Protein AF-0000000075742787 (afdb_homodimer)

pLDDT: mean 87.88, std 15.92, range [24.89, 98.75]

Structure (mmCIF, N/CA/C/O backbone):
data_AF-0000000075742787-model_v1
#
loop_
_entity.id
_entity.type
_entity.pdbx_description
1 polymer 'Transcriptional regulator'
#
loop_
_atom_site.group_PDB
_atom_site.id
_atom_site.type_symbol
_atom_site.label_atom_id
_atom_site.label_alt_id
_atom_site.label_comp_id
_atom_site.label_asym_id
_atom_site.label_entity_id
_atom_site.label_seq_id
_atom_site.pdbx_PDB_ins_code
_atom_site.Cartn_x
_atom_site.Cartn_y
_atom_site.Cartn_z
_atom_site.occupancy
_atom_site.B_iso_or_equiv
_atom_site.auth_seq_id
_atom_site.auth_comp_id
_atom_site.auth_asym_id
_atom_site.auth_atom_id
_atom_site.pdbx_PDB_model_num
ATOM 1 N N . MET A 1 1 ? 4.129 -42.344 -7.215 1 24.89 1 MET A N 1
ATOM 2 C CA . MET A 1 1 ? 5.137 -41.375 -6.832 1 24.89 1 MET A CA 1
ATOM 3 C C . MET A 1 1 ? 5.375 -40.375 -7.961 1 24.89 1 MET A C 1
ATOM 5 O O . MET A 1 1 ? 6.102 -40.656 -8.914 1 24.89 1 MET A O 1
ATOM 9 N N . GLY A 1 2 ? 4.336 -39.656 -8.422 1 29.66 2 GLY A N 1
ATOM 10 C CA . GLY A 1 2 ? 4.293 -38.844 -9.633 1 29.66 2 GLY A CA 1
ATOM 11 C C . GLY A 1 2 ? 5.387 -37.781 -9.695 1 29.66 2 GLY A C 1
ATOM 12 O O . GLY A 1 2 ? 5.484 -36.938 -8.812 1 29.66 2 GLY A O 1
ATOM 13 N N . GLU A 1 3 ? 6.582 -38.094 -10.203 1 33.66 3 GLU A N 1
ATOM 14 C CA . GLU A 1 3 ? 7.691 -37.188 -10.469 1 33.66 3 GLU A CA 1
ATOM 15 C C . GLU A 1 3 ? 7.211 -35.906 -11.172 1 33.66 3 GLU A C 1
ATOM 17 O O . GLU A 1 3 ? 6.738 -35.969 -12.312 1 33.66 3 GLU A O 1
ATOM 22 N N . GLY A 1 4 ? 6.48 -35.062 -10.461 1 36.69 4 GLY A N 1
ATOM 23 C CA . GLY A 1 4 ? 6.078 -33.844 -11.109 1 36.69 4 GLY A CA 1
ATOM 24 C C . GLY A 1 4 ? 7.199 -33.188 -11.898 1 36.69 4 GLY A C 1
ATOM 25 O O . GLY A 1 4 ? 8.297 -33 -11.383 1 36.69 4 GLY A O 1
ATOM 26 N N . ARG A 1 5 ? 7.328 -33.344 -13.18 1 35.19 5 ARG A N 1
ATOM 27 C CA . ARG A 1 5 ? 8.281 -32.781 -14.141 1 35.19 5 ARG A CA 1
ATOM 28 C C . ARG A 1 5 ? 8.414 -31.281 -13.969 1 35.19 5 ARG A C 1
ATOM 30 O O . ARG A 1 5 ? 7.457 -30.531 -14.188 1 35.19 5 ARG A O 1
ATOM 37 N N . ILE A 1 6 ? 9.297 -30.844 -13.055 1 42 6 ILE A N 1
ATOM 38 C CA . ILE A 1 6 ? 9.656 -29.438 -12.961 1 42 6 ILE A CA 1
ATOM 39 C C . ILE A 1 6 ? 10.148 -28.938 -14.32 1 42 6 ILE A C 1
ATOM 41 O O . ILE A 1 6 ? 11.055 -29.531 -14.914 1 42 6 ILE A O 1
ATOM 45 N N . ALA A 1 7 ? 9.406 -28.25 -15.062 1 40.19 7 ALA A N 1
ATOM 46 C CA . ALA A 1 7 ? 9.742 -27.703 -16.375 1 40.19 7 ALA A CA 1
ATOM 47 C C . ALA A 1 7 ? 11.109 -27.031 -16.359 1 40.19 7 ALA A C 1
ATOM 49 O O . ALA A 1 7 ? 11.43 -26.297 -15.414 1 40.19 7 ALA A O 1
ATOM 50 N N . ARG A 1 8 ? 12.141 -27.328 -17.094 1 37.41 8 ARG A N 1
ATOM 51 C CA . ARG A 1 8 ? 13.5 -26.906 -17.406 1 37.41 8 ARG A CA 1
ATOM 52 C C . ARG A 1 8 ? 13.539 -25.406 -17.719 1 37.41 8 ARG A C 1
ATOM 54 O O . ARG A 1 8 ? 13.148 -24.984 -18.797 1 37.41 8 ARG A O 1
ATOM 61 N N . MET A 1 9 ? 13.219 -24.469 -16.75 1 38.16 9 MET A N 1
ATOM 62 C CA . MET A 1 9 ? 13.414 -23.078 -17.141 1 38.16 9 MET A CA 1
ATOM 63 C C . MET A 1 9 ? 14.891 -22.781 -17.406 1 38.16 9 MET A C 1
ATOM 65 O O . MET A 1 9 ? 15.734 -22.969 -16.531 1 38.16 9 MET A O 1
ATOM 69 N N . GLY A 1 10 ? 15.453 -22.734 -18.516 1 34.94 10 GLY A N 1
ATOM 70 C CA . GLY A 1 10 ? 16.781 -22.578 -19.078 1 34.94 10 GLY A CA 1
ATOM 71 C C . GLY A 1 10 ? 17.562 -21.438 -18.453 1 34.94 10 GLY A C 1
ATOM 72 O O . GLY A 1 10 ? 17.25 -21 -17.328 1 34.94 10 GLY A O 1
ATOM 73 N N . GLY A 1 11 ? 18.234 -20.344 -19.312 1 42.5 11 GLY A N 1
ATOM 74 C CA . GLY A 1 11 ? 19.5 -19.641 -19.5 1 42.5 11 GLY A CA 1
ATOM 75 C C . GLY A 1 11 ? 19.656 -18.406 -18.625 1 42.5 11 GLY A C 1
ATOM 76 O O . GLY A 1 11 ? 20.719 -17.797 -18.578 1 42.5 11 GLY A O 1
ATOM 77 N N . GLU A 1 12 ? 18.703 -17.672 -18.266 1 50.28 12 GLU A N 1
ATOM 78 C CA . GLU A 1 12 ? 18.984 -16.391 -17.625 1 50.28 12 GLU A CA 1
ATOM 79 C C . GLU A 1 12 ? 19.281 -16.578 -16.141 1 50.28 12 GLU A C 1
ATOM 81 O O . GLU A 1 12 ? 18.734 -17.469 -15.492 1 50.28 12 GLU A O 1
ATOM 86 N N . PRO A 1 13 ? 20.484 -15.914 -15.727 1 54.16 13 PRO A N 1
ATOM 87 C CA . PRO A 1 13 ? 20.906 -16 -14.328 1 54.16 13 PRO A CA 1
ATOM 88 C C . PRO A 1 13 ? 19.75 -16.031 -13.344 1 54.16 13 PRO A C 1
ATOM 90 O O . PRO A 1 13 ? 19.75 -16.828 -12.406 1 54.16 13 PRO A O 1
ATOM 93 N N . ALA A 1 14 ? 18.766 -15.125 -13.461 1 57.56 14 ALA A N 1
ATOM 94 C CA . ALA A 1 14 ? 17.578 -15.148 -12.617 1 57.56 14 ALA A CA 1
ATOM 95 C C . ALA A 1 14 ? 16.812 -16.453 -12.781 1 57.56 14 ALA A C 1
ATOM 97 O O . ALA A 1 14 ? 16.219 -16.969 -11.828 1 57.56 14 ALA A O 1
ATOM 98 N N . GLY A 1 15 ? 17.047 -16.969 -13.852 1 73.06 15 GLY A N 1
ATOM 99 C CA . GLY A 1 15 ? 16.422 -18.25 -14.164 1 73.06 15 GLY A CA 1
ATOM 100 C C . GLY A 1 15 ? 17.047 -19.406 -13.422 1 73.06 15 GLY A C 1
ATOM 101 O O . GLY A 1 15 ? 16.328 -20.25 -12.859 1 73.06 15 GLY A O 1
ATOM 102 N N . ARG A 1 16 ? 18.328 -19.297 -13.266 1 80.06 16 ARG A N 1
ATOM 103 C CA . ARG A 1 16 ? 19.016 -20.406 -12.617 1 80.06 16 ARG A CA 1
ATOM 104 C C . ARG A 1 16 ? 18.797 -20.375 -11.109 1 80.06 16 ARG A C 1
ATOM 106 O O . ARG A 1 16 ? 18.656 -21.422 -10.477 1 80.06 16 ARG A O 1
ATOM 113 N N . ARG A 1 17 ? 18.828 -19.172 -10.555 1 87 17 ARG A N 1
ATOM 114 C CA . ARG A 1 17 ? 18.547 -19.031 -9.125 1 87 17 ARG A CA 1
ATOM 115 C C . ARG A 1 17 ? 17.203 -19.641 -8.773 1 87 17 ARG A C 1
ATOM 117 O O . ARG A 1 17 ? 17.078 -20.375 -7.797 1 87 17 ARG A O 1
ATOM 124 N N . ARG A 1 18 ? 16.297 -19.281 -9.602 1 86.12 18 ARG A N 1
ATOM 125 C CA . ARG A 1 18 ? 14.961 -19.828 -9.383 1 86.12 18 ARG A CA 1
ATOM 126 C C . ARG A 1 18 ? 14.961 -21.344 -9.523 1 86.12 18 ARG A C 1
ATOM 128 O O . ARG A 1 18 ? 14.25 -22.047 -8.797 1 86.12 18 ARG A O 1
ATOM 135 N N . ALA A 1 19 ? 15.727 -21.75 -10.414 1 88.88 19 ALA A N 1
ATOM 136 C CA . ALA A 1 19 ? 15.82 -23.203 -10.633 1 88.88 19 ALA A CA 1
ATOM 137 C C . ALA A 1 19 ? 16.406 -23.906 -9.406 1 88.88 19 ALA A C 1
ATOM 139 O O . ALA A 1 19 ? 15.914 -24.953 -9 1 88.88 19 ALA A O 1
ATOM 140 N N . VAL A 1 20 ? 17.422 -23.312 -8.883 1 92.94 20 VAL A N 1
ATOM 141 C CA . VAL A 1 20 ? 18.031 -23.875 -7.676 1 92.94 20 VAL A CA 1
ATOM 142 C C . VAL A 1 20 ? 17 -23.953 -6.555 1 92.94 20 VAL A C 1
ATOM 144 O O . VAL A 1 20 ? 16.844 -24.984 -5.91 1 92.94 20 VAL A O 1
ATOM 147 N N . LEU A 1 21 ? 16.312 -22.891 -6.379 1 90.69 21 LEU A N 1
ATOM 148 C CA . LEU A 1 21 ? 15.305 -22.828 -5.328 1 90.69 21 LEU A CA 1
ATOM 149 C C . LEU A 1 21 ? 14.195 -23.844 -5.582 1 90.69 21 LEU A C 1
ATOM 151 O O . LEU A 1 21 ? 13.727 -24.5 -4.648 1 90.69 21 LEU A O 1
ATOM 155 N N . ARG A 1 22 ? 13.828 -23.922 -6.797 1 87.19 22 ARG A N 1
ATOM 156 C CA . ARG A 1 22 ? 12.781 -24.875 -7.168 1 87.19 22 ARG A CA 1
ATOM 157 C C . ARG A 1 22 ? 13.188 -26.297 -6.812 1 87.19 22 ARG A C 1
ATOM 159 O O . ARG A 1 22 ? 12.383 -27.078 -6.297 1 87.19 22 ARG A O 1
ATOM 166 N N . VAL A 1 23 ? 14.391 -26.656 -7.074 1 91.12 23 VAL A N 1
ATOM 167 C CA . VAL A 1 23 ? 14.906 -27.984 -6.781 1 91.12 23 VAL A CA 1
ATOM 168 C C . VAL A 1 23 ? 14.859 -28.25 -5.277 1 91.12 23 VAL A C 1
ATOM 170 O O . VAL A 1 23 ? 14.383 -29.297 -4.832 1 91.12 23 VAL A O 1
ATOM 173 N N . LEU A 1 24 ? 15.305 -27.281 -4.535 1 93 24 LEU A N 1
ATOM 174 C CA . LEU A 1 24 ? 15.32 -27.422 -3.082 1 93 24 LEU A CA 1
ATOM 175 C C . LEU A 1 24 ? 13.906 -27.578 -2.535 1 93 24 LEU A C 1
ATOM 177 O O . LEU A 1 24 ? 13.664 -28.422 -1.668 1 93 24 LEU A O 1
ATOM 181 N N . ARG A 1 25 ? 13.023 -26.844 -3.096 1 88.38 25 ARG A N 1
ATOM 182 C CA . ARG A 1 25 ? 11.641 -26.891 -2.631 1 88.38 25 ARG A CA 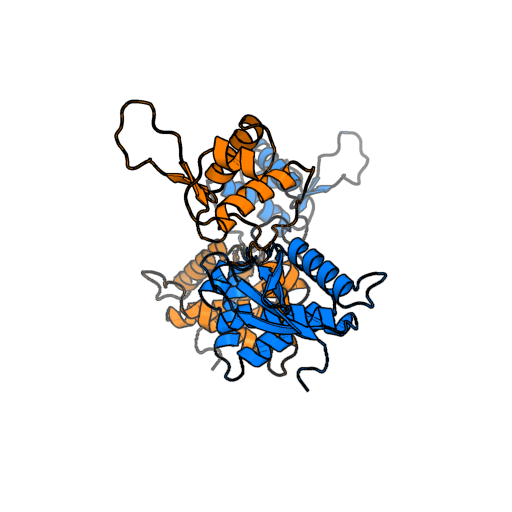1
ATOM 183 C C . ARG A 1 25 ? 10.969 -28.203 -3.029 1 88.38 25 ARG A C 1
ATOM 185 O O . ARG A 1 25 ? 10.203 -28.766 -2.25 1 88.38 25 ARG A O 1
ATOM 192 N N . ALA A 1 26 ? 11.258 -28.594 -4.195 1 84.75 26 ALA A N 1
ATOM 193 C CA . ALA A 1 26 ? 10.625 -29.797 -4.734 1 84.75 26 ALA A CA 1
ATOM 194 C C . ALA A 1 26 ? 11.055 -31.047 -3.945 1 84.75 26 ALA A C 1
ATOM 196 O O . ALA A 1 26 ? 10.234 -31.922 -3.674 1 84.75 26 ALA A O 1
ATOM 197 N N . LEU A 1 27 ? 12.258 -31.062 -3.582 1 88.81 27 LEU A N 1
ATOM 198 C CA . LEU A 1 27 ? 12.773 -32.25 -2.916 1 88.81 27 LEU A CA 1
ATOM 199 C C . LEU A 1 27 ? 12.5 -32.188 -1.416 1 88.81 27 LEU A C 1
ATOM 201 O O . LEU A 1 27 ? 12.359 -33.25 -0.769 1 88.81 27 LEU A O 1
ATOM 205 N N . GLY A 1 28 ? 12.5 -31.016 -0.829 1 87.38 28 GLY A N 1
ATOM 206 C CA . GLY A 1 28 ? 11.969 -30.828 0.512 1 87.38 28 GLY A CA 1
ATOM 207 C C . GLY A 1 28 ? 12.938 -31.25 1.602 1 87.38 28 GLY A C 1
ATOM 208 O O . GLY A 1 28 ? 12.578 -31.297 2.779 1 87.38 28 GLY A O 1
ATOM 209 N N . HIS A 1 29 ? 14.07 -31.797 1.252 1 89.5 29 HIS A N 1
ATOM 210 C CA . HIS A 1 29 ? 15.102 -32.156 2.221 1 89.5 29 HIS A CA 1
ATOM 211 C C . HIS A 1 29 ? 16.438 -31.5 1.869 1 89.5 29 HIS A C 1
ATOM 213 O O . HIS A 1 29 ? 16.625 -31.031 0.743 1 89.5 29 HIS A O 1
ATOM 219 N N . PRO A 1 30 ? 17.281 -31.375 2.822 1 93.56 30 PRO A N 1
ATOM 220 C CA . PRO A 1 30 ? 18.562 -30.719 2.574 1 93.56 30 PRO A CA 1
ATOM 221 C C . PRO A 1 30 ? 19.391 -31.406 1.496 1 93.56 30 PRO A C 1
ATOM 223 O O . PRO A 1 30 ? 19.406 -32.625 1.424 1 93.56 30 PRO A O 1
ATOM 226 N N . LEU A 1 31 ? 20.031 -30.594 0.677 1 94.62 31 LEU A N 1
ATOM 227 C CA . LEU A 1 31 ? 20.875 -31.094 -0.4 1 94.62 31 LEU A CA 1
ATOM 228 C C . LEU A 1 31 ? 22.25 -30.422 -0.377 1 94.62 31 LEU A C 1
ATOM 230 O O . LEU A 1 31 ? 22.375 -29.281 0.082 1 94.62 31 LEU A O 1
ATOM 234 N N . SER A 1 32 ? 23.156 -31.156 -0.819 1 93.5 32 SER A N 1
ATOM 235 C CA . SER A 1 32 ? 24.484 -30.578 -1.01 1 93.5 32 SER A CA 1
ATOM 236 C C . SER A 1 32 ? 24.578 -29.812 -2.324 1 93.5 32 SER A C 1
ATOM 238 O O . SER A 1 32 ? 23.703 -29.953 -3.191 1 93.5 32 SER A O 1
ATOM 240 N N . ILE A 1 33 ? 25.609 -29.047 -2.43 1 93.81 33 ILE A N 1
ATOM 241 C CA . ILE A 1 33 ? 25.859 -28.297 -3.654 1 93.81 33 ILE A CA 1
ATOM 242 C C . ILE A 1 33 ? 25.984 -29.25 -4.836 1 93.81 33 ILE A C 1
ATOM 244 O O . ILE A 1 33 ? 25.422 -29.016 -5.902 1 93.81 33 ILE A O 1
ATOM 248 N N . VAL A 1 34 ? 26.641 -30.375 -4.645 1 93.56 34 VAL A N 1
ATOM 249 C CA . VAL A 1 34 ? 26.891 -31.344 -5.699 1 93.56 34 VAL A CA 1
ATOM 250 C C . VAL A 1 34 ? 25.578 -31.984 -6.133 1 93.56 34 VAL A C 1
ATOM 252 O O . VAL A 1 34 ? 25.328 -32.156 -7.332 1 93.56 34 VAL A O 1
ATOM 255 N N . ALA A 1 35 ? 24.797 -32.344 -5.203 1 94.62 35 ALA A N 1
ATOM 256 C CA . ALA A 1 35 ? 23.5 -32.938 -5.492 1 94.62 35 ALA A CA 1
ATOM 257 C C . ALA A 1 35 ? 22.609 -32 -6.289 1 94.62 35 ALA A C 1
ATOM 259 O O . ALA A 1 35 ? 21.953 -32.406 -7.246 1 94.62 35 ALA A O 1
ATOM 260 N N . ILE A 1 36 ? 22.531 -30.703 -5.906 1 95.44 36 ILE A N 1
ATOM 261 C CA . ILE A 1 36 ? 21.734 -29.703 -6.602 1 95.44 36 ILE A CA 1
ATOM 262 C C . ILE A 1 36 ? 22.234 -29.547 -8.031 1 95.44 36 ILE A C 1
ATOM 264 O O . ILE A 1 36 ? 21.438 -29.5 -8.977 1 95.44 36 ILE A O 1
ATOM 268 N N . ALA A 1 37 ? 23.547 -29.562 -8.156 1 94.69 37 ALA A N 1
ATOM 269 C CA . ALA A 1 37 ? 24.172 -29.422 -9.469 1 94.69 37 ALA A CA 1
ATOM 270 C C . ALA A 1 37 ? 23.781 -30.594 -10.383 1 94.69 37 ALA A C 1
ATOM 272 O O . ALA A 1 37 ? 23.516 -30.391 -11.57 1 94.69 37 ALA A O 1
ATOM 273 N N . GLU A 1 38 ? 23.766 -31.734 -9.852 1 95.38 38 GLU A N 1
ATOM 274 C CA . GLU A 1 38 ? 23.406 -32.938 -10.609 1 95.38 38 GLU A CA 1
ATOM 275 C C . GLU A 1 38 ? 21.969 -32.875 -11.094 1 95.38 38 GLU A C 1
ATOM 277 O O . GLU A 1 38 ? 21.672 -33.188 -12.25 1 95.38 38 GLU A O 1
ATOM 282 N N . HIS A 1 39 ? 21.141 -32.406 -10.258 1 94.06 39 HIS A N 1
ATOM 283 C CA . HIS A 1 39 ? 19.734 -32.281 -10.602 1 94.06 39 HIS A CA 1
ATOM 284 C C . HIS A 1 39 ? 19.516 -31.266 -11.727 1 94.06 39 HIS A C 1
ATOM 286 O O . HIS A 1 39 ? 18.641 -31.438 -12.57 1 94.06 39 HIS A O 1
ATOM 292 N N . LEU A 1 40 ? 20.281 -30.188 -11.711 1 92.94 40 LEU A N 1
ATOM 293 C CA . LEU A 1 40 ? 20.078 -29.109 -12.664 1 92.94 40 LEU A CA 1
ATOM 294 C C . LEU A 1 40 ? 20.969 -29.297 -13.891 1 92.94 40 LEU A C 1
ATOM 296 O O . LEU A 1 40 ? 20.781 -28.625 -14.906 1 92.94 40 LEU A O 1
ATOM 300 N N . GLY A 1 41 ? 21.906 -30.203 -13.82 1 93.62 41 GLY A N 1
ATOM 301 C CA . GLY A 1 41 ? 22.828 -30.422 -14.922 1 93.62 41 GLY A CA 1
ATOM 302 C C . GLY A 1 41 ? 23.797 -29.281 -15.133 1 93.62 41 GLY A C 1
ATOM 303 O O . GLY A 1 41 ? 24.047 -28.875 -16.266 1 93.62 41 GLY A O 1
ATOM 304 N N . VAL A 1 42 ? 24.219 -28.703 -14.133 1 93.81 42 VAL A N 1
ATOM 305 C CA . VAL A 1 42 ? 25.156 -27.594 -14.203 1 93.81 42 VAL A CA 1
ATOM 306 C C . VAL A 1 42 ? 26.375 -27.875 -13.312 1 93.81 42 VAL A C 1
ATOM 308 O O . VAL A 1 42 ? 26.391 -28.859 -12.578 1 93.81 42 VAL A O 1
ATOM 311 N N . HIS A 1 43 ? 27.391 -27.016 -13.43 1 93.75 43 HIS A N 1
ATOM 312 C CA . HIS A 1 43 ? 28.578 -27.125 -12.602 1 93.75 43 HIS A CA 1
ATOM 313 C C . HIS A 1 43 ? 28.297 -26.703 -11.164 1 93.75 43 HIS A C 1
ATOM 315 O O . HIS A 1 43 ? 27.578 -25.734 -10.93 1 93.75 43 HIS A O 1
ATOM 321 N N . PRO A 1 44 ? 28.922 -27.375 -10.195 1 94 44 PRO A N 1
ATOM 322 C CA . PRO A 1 44 ? 28.719 -27.047 -8.789 1 94 44 PRO A CA 1
ATOM 323 C C . PRO A 1 44 ? 29.016 -25.594 -8.469 1 94 44 PRO A C 1
ATOM 325 O O . PRO A 1 44 ? 28.375 -24.984 -7.613 1 94 44 PRO A O 1
ATOM 328 N N . ASN A 1 45 ? 29.938 -25.031 -9.148 1 92.38 45 ASN A N 1
ATOM 329 C CA . ASN A 1 45 ? 30.297 -23.641 -8.906 1 92.38 45 ASN A CA 1
ATOM 330 C C . ASN A 1 45 ? 29.156 -22.688 -9.266 1 92.38 45 ASN A C 1
ATOM 332 O O . ASN A 1 45 ? 28.953 -21.672 -8.609 1 92.38 45 ASN A O 1
ATOM 336 N N . THR A 1 46 ? 28.484 -23 -10.312 1 91.06 46 THR A N 1
ATOM 337 C CA . THR A 1 46 ? 27.312 -22.219 -10.703 1 91.06 46 THR A CA 1
ATOM 338 C C . THR A 1 46 ? 26.25 -22.25 -9.602 1 91.06 46 THR A C 1
ATOM 340 O O . THR A 1 46 ? 25.656 -21.219 -9.281 1 91.06 46 THR A O 1
ATOM 343 N N . VAL A 1 47 ? 26.094 -23.359 -9.031 1 94.19 47 VAL A N 1
ATOM 344 C CA . VAL A 1 47 ? 25.109 -23.531 -7.969 1 94.19 47 VAL A CA 1
ATOM 345 C C . VAL A 1 47 ? 25.531 -22.75 -6.734 1 94.19 47 VAL A C 1
ATOM 347 O O . VAL A 1 47 ? 24.703 -22.094 -6.094 1 94.19 47 VAL A O 1
ATOM 350 N N . ARG A 1 48 ? 26.828 -22.781 -6.395 1 91.75 48 ARG A N 1
ATOM 351 C CA . ARG A 1 48 ? 27.344 -22.125 -5.199 1 91.75 48 ARG A CA 1
ATOM 352 C C . ARG A 1 48 ? 26.984 -20.641 -5.199 1 91.75 48 ARG A C 1
ATOM 354 O O . ARG A 1 48 ? 26.531 -20.109 -4.191 1 91.75 48 ARG A O 1
ATOM 361 N N . PHE A 1 49 ? 27.203 -20.078 -6.359 1 90.56 49 PHE A N 1
ATOM 362 C CA . PHE A 1 49 ? 26.922 -18.656 -6.496 1 90.56 49 PHE A CA 1
ATOM 363 C C . PHE A 1 49 ? 25.469 -18.344 -6.211 1 90.56 49 PHE A C 1
ATOM 365 O O . PHE A 1 49 ? 25.141 -17.453 -5.434 1 90.56 49 PHE A O 1
ATOM 372 N N . HIS A 1 50 ? 24.672 -19.031 -6.75 1 92.69 50 HIS A N 1
ATOM 373 C CA . HIS A 1 50 ? 23.234 -18.812 -6.59 1 92.69 50 HIS A CA 1
ATOM 374 C C . HIS A 1 50 ? 22.781 -19.125 -5.168 1 92.69 50 HIS A C 1
ATOM 376 O O . HIS A 1 50 ? 21.922 -18.438 -4.613 1 92.69 50 HIS A O 1
ATOM 382 N N . LEU A 1 51 ? 23.359 -20.141 -4.605 1 93.62 51 LEU A N 1
ATOM 383 C CA . LEU A 1 51 ? 23.016 -20.531 -3.244 1 93.62 51 LEU A CA 1
ATOM 384 C C . LEU A 1 51 ? 23.375 -19.438 -2.252 1 93.62 51 LEU A C 1
ATOM 386 O O . LEU A 1 51 ? 22.609 -19.156 -1.326 1 93.62 51 LEU A O 1
ATOM 390 N N . ASP A 1 52 ? 24.484 -18.828 -2.445 1 90.56 52 ASP A N 1
ATOM 391 C CA . ASP A 1 52 ? 24.875 -17.734 -1.565 1 90.56 52 ASP A CA 1
ATOM 392 C C . ASP A 1 52 ? 23.859 -16.609 -1.6 1 90.56 52 ASP A C 1
ATOM 394 O O . ASP A 1 52 ? 23.484 -16.078 -0.554 1 90.56 52 ASP A O 1
ATOM 398 N N . GLY A 1 53 ? 23.469 -16.281 -2.801 1 89.38 53 GLY A N 1
ATOM 399 C CA . GLY A 1 53 ? 22.438 -15.25 -2.947 1 89.38 53 GLY A CA 1
ATOM 400 C C . GLY A 1 53 ? 21.141 -15.625 -2.275 1 89.38 53 GLY A C 1
ATOM 401 O O . GLY A 1 53 ? 20.516 -14.789 -1.612 1 89.38 53 GLY A O 1
ATOM 402 N N . LEU A 1 54 ? 20.734 -16.859 -2.428 1 92 54 LEU A N 1
ATOM 403 C CA . LEU A 1 54 ? 19.484 -17.344 -1.848 1 92 54 LEU A CA 1
ATOM 404 C C . LEU A 1 54 ? 19.562 -17.359 -0.325 1 92 54 LEU A C 1
ATOM 406 O O . LEU A 1 54 ? 18.578 -17.094 0.357 1 92 54 LEU A O 1
ATOM 410 N N . VAL A 1 55 ? 20.734 -17.625 0.188 1 91.75 55 VAL A N 1
ATOM 411 C CA . VAL A 1 55 ? 20.953 -17.625 1.632 1 91.75 55 VAL A CA 1
ATOM 412 C C . VAL A 1 55 ? 20.891 -16.188 2.156 1 91.75 55 VAL A C 1
ATOM 414 O O . VAL A 1 55 ? 20.219 -15.922 3.162 1 91.75 55 VAL A O 1
ATOM 417 N N . ASP A 1 56 ? 21.438 -15.312 1.445 1 89.31 56 ASP A N 1
ATOM 418 C CA . ASP A 1 56 ? 21.422 -13.898 1.813 1 89.31 56 ASP A CA 1
ATOM 419 C C . ASP A 1 56 ? 19.984 -13.359 1.813 1 89.31 56 ASP A C 1
ATOM 421 O O . ASP A 1 56 ? 19.625 -12.531 2.65 1 89.31 56 ASP A O 1
ATOM 425 N N . ASP A 1 57 ? 19.266 -13.883 0.909 1 85.56 57 ASP A N 1
ATOM 426 C CA . ASP A 1 57 ? 17.891 -13.422 0.768 1 85.56 57 ASP A CA 1
ATOM 427 C C . ASP A 1 57 ? 16.969 -14.133 1.76 1 85.56 57 ASP A C 1
ATOM 429 O O . ASP A 1 57 ? 15.766 -13.844 1.818 1 85.56 57 ASP A O 1
ATOM 433 N N . GLY A 1 58 ? 17.5 -15.102 2.471 1 88.12 58 GLY A N 1
ATOM 434 C CA . GLY A 1 58 ? 16.719 -15.812 3.475 1 88.12 58 GLY A CA 1
ATOM 435 C C . GLY A 1 58 ? 15.812 -16.875 2.883 1 88.12 58 GLY A C 1
ATOM 436 O O . GLY A 1 58 ? 14.906 -17.375 3.553 1 88.12 58 GLY A O 1
ATOM 437 N N . GLN A 1 59 ? 16.016 -17.281 1.725 1 89.94 59 GLN A N 1
ATOM 438 C CA . GLN A 1 59 ? 15.156 -18.25 1.052 1 89.94 59 GLN A CA 1
ATOM 439 C C . GLN A 1 59 ? 15.711 -19.672 1.201 1 89.94 59 GLN A C 1
ATOM 441 O O . GLN A 1 59 ? 14.977 -20.641 1.021 1 89.94 59 GLN A O 1
ATOM 446 N N . VAL A 1 60 ? 17.047 -19.734 1.455 1 93.62 60 VAL A N 1
ATOM 447 C CA . VAL A 1 60 ? 17.734 -21 1.685 1 93.62 60 VAL A CA 1
ATOM 448 C C . VAL A 1 60 ? 18.547 -20.906 2.975 1 93.62 60 VAL A C 1
ATOM 450 O O . VAL A 1 60 ? 19.062 -19.844 3.328 1 93.62 60 VAL A O 1
ATOM 453 N N . GLU A 1 61 ? 18.547 -21.906 3.672 1 94.44 61 GLU A N 1
ATOM 454 C CA . GLU A 1 61 ? 19.359 -21.953 4.883 1 94.44 61 GLU A CA 1
ATOM 455 C C . GLU A 1 61 ? 20.359 -23.094 4.844 1 94.44 61 GLU A C 1
ATOM 457 O O . GLU A 1 61 ? 20.125 -24.125 4.203 1 94.44 61 GLU A O 1
ATOM 462 N N . ARG A 1 62 ? 21.531 -22.859 5.531 1 92.19 62 ARG A N 1
ATOM 463 C CA . ARG A 1 62 ? 22.547 -23.891 5.715 1 92.19 62 ARG A CA 1
ATOM 464 C C . ARG A 1 62 ? 22.172 -24.812 6.871 1 92.19 62 ARG A C 1
ATOM 466 O O . ARG A 1 62 ? 21.719 -24.359 7.918 1 92.19 62 ARG A O 1
ATOM 473 N N . VAL A 1 63 ? 22.172 -26.078 6.492 1 89.38 63 VAL A N 1
ATOM 474 C CA . VAL A 1 63 ? 21.875 -27.062 7.523 1 89.38 63 VAL A CA 1
ATOM 475 C C . VAL A 1 63 ? 23.141 -27.812 7.91 1 89.38 63 VAL A C 1
ATOM 477 O O . VAL A 1 63 ? 23.953 -28.172 7.043 1 89.38 63 VAL A O 1
ATOM 480 N N . GLN A 1 64 ? 23.562 -27.797 9.18 1 77.44 64 GLN A N 1
ATOM 481 C CA . GLN A 1 64 ? 24.703 -28.578 9.641 1 77.44 64 GLN A CA 1
ATOM 482 C C . GLN A 1 64 ? 24.406 -30.078 9.578 1 77.44 64 GLN A C 1
ATOM 484 O O . GLN A 1 64 ? 23.328 -30.516 9.992 1 77.44 64 GLN A O 1
ATOM 489 N N . PRO A 1 65 ? 25.188 -30.828 8.836 1 69.88 65 PRO A N 1
ATOM 490 C CA . PRO A 1 65 ? 24.969 -32.281 8.82 1 69.88 65 PRO A CA 1
ATOM 491 C C . PRO A 1 65 ? 25.094 -32.906 10.211 1 69.88 65 PRO A C 1
ATOM 493 O O . PRO A 1 65 ? 25.828 -32.406 11.062 1 69.88 65 PRO A O 1
ATOM 496 N N . SER A 1 66 ? 24.062 -33.719 10.602 1 62.41 66 SER A N 1
ATOM 497 C CA . SER A 1 66 ? 24.094 -34.438 11.875 1 62.41 66 SER A CA 1
ATOM 498 C C . SER A 1 66 ? 25.344 -35.312 11.984 1 62.41 66 SER A C 1
ATOM 500 O O . SER A 1 66 ? 25.797 -35.625 13.094 1 62.41 66 SER A O 1
ATOM 502 N N . ARG A 1 67 ? 25.766 -36.031 11 1 61.06 67 ARG A N 1
ATOM 503 C CA . ARG A 1 67 ? 26.75 -37.062 11.273 1 61.06 67 ARG A CA 1
ATOM 504 C C . ARG A 1 67 ? 28.156 -36.469 11.391 1 61.06 67 ARG A C 1
ATOM 506 O O . ARG A 1 67 ? 28.578 -35.688 10.531 1 61.06 67 ARG A O 1
ATOM 513 N N . ARG A 1 68 ? 28.516 -36.656 12.547 1 58.56 68 ARG A N 1
ATOM 514 C CA . ARG A 1 68 ? 29.828 -36.25 13.039 1 58.56 68 ARG A CA 1
ATOM 515 C C . ARG A 1 68 ? 30.922 -37.188 12.516 1 58.56 68 ARG A C 1
ATOM 517 O O . ARG A 1 68 ? 31.094 -38.312 13.047 1 58.56 68 ARG A O 1
ATOM 524 N N . GLY A 1 69 ? 30.875 -37.656 11.227 1 57.44 69 GLY A N 1
ATOM 525 C CA . GLY A 1 69 ? 32.031 -38.469 10.906 1 57.44 69 GLY A CA 1
ATOM 526 C C . GLY A 1 69 ? 33.281 -37.656 10.586 1 57.44 69 GLY A C 1
ATOM 527 O O . GLY A 1 69 ? 33.219 -36.406 10.602 1 57.44 69 GLY A O 1
ATOM 528 N N . PRO A 1 70 ? 34.375 -38.438 10.305 1 64.88 70 PRO A N 1
ATOM 529 C CA . PRO A 1 70 ? 35.625 -37.812 9.914 1 64.88 70 PRO A CA 1
ATOM 530 C C . PRO A 1 70 ? 35.531 -37.062 8.578 1 64.88 70 PRO A C 1
ATOM 532 O O . PRO A 1 70 ? 34.812 -37.531 7.668 1 64.88 70 PRO A O 1
ATOM 535 N N . GLY A 1 71 ? 35.875 -35.812 8.414 1 64.06 71 GLY A N 1
ATOM 536 C CA . GLY A 1 71 ? 35.875 -34.938 7.246 1 64.06 71 GLY A CA 1
ATOM 537 C C . GLY A 1 71 ? 34.969 -33.75 7.375 1 64.06 71 GLY A C 1
ATOM 538 O O . GLY A 1 71 ? 34.125 -33.688 8.297 1 64.06 71 GLY A O 1
ATOM 539 N N . ARG A 1 72 ? 35.219 -32.812 6.707 1 66.44 72 ARG A N 1
ATOM 540 C CA . ARG A 1 72 ? 34.375 -31.641 6.707 1 66.44 72 ARG A CA 1
ATOM 541 C C . ARG A 1 72 ? 32.969 -31.969 6.188 1 66.44 72 ARG A C 1
ATOM 543 O O . ARG A 1 72 ? 32.812 -32.406 5.051 1 66.44 72 ARG A O 1
ATOM 550 N N . PRO A 1 73 ? 32.156 -32.219 6.984 1 74 73 PRO A N 1
ATOM 551 C CA . PRO A 1 73 ? 30.812 -32.531 6.527 1 74 73 PRO A CA 1
ATOM 552 C C . PRO A 1 73 ? 30.328 -31.578 5.449 1 74 73 PRO A C 1
ATOM 554 O O . PRO A 1 73 ? 30.641 -30.391 5.484 1 74 73 PRO A O 1
ATOM 557 N N . PRO A 1 74 ? 29.844 -32.094 4.32 1 77.94 74 PRO A N 1
ATOM 558 C CA . PRO A 1 74 ? 29.359 -31.188 3.281 1 77.94 74 PRO A CA 1
ATOM 559 C C . PRO A 1 74 ? 28.297 -30.219 3.795 1 77.94 74 PRO A C 1
ATOM 561 O O . PRO A 1 74 ? 27.516 -30.562 4.684 1 77.94 74 PRO A O 1
ATOM 564 N N . LEU A 1 75 ? 28.453 -28.969 3.375 1 86.25 75 LEU A N 1
ATOM 565 C CA . LEU A 1 75 ? 27.406 -27.984 3.648 1 86.25 75 LEU A CA 1
ATOM 566 C C . LEU A 1 75 ? 26.094 -28.391 2.994 1 86.25 75 LEU A C 1
ATOM 568 O O . LEU A 1 75 ? 26.062 -28.734 1.811 1 86.25 75 LEU A O 1
ATOM 572 N N . MET A 1 76 ? 25.109 -28.641 3.785 1 93.38 76 MET A N 1
ATOM 573 C CA . MET A 1 76 ? 23.766 -28.969 3.285 1 93.38 76 MET A CA 1
ATOM 574 C C . MET A 1 76 ? 22.875 -27.734 3.281 1 93.38 76 MET A C 1
ATOM 576 O O . MET A 1 76 ? 23.016 -26.859 4.141 1 93.38 76 MET A O 1
ATOM 580 N N . PHE A 1 77 ? 22.031 -27.688 2.246 1 95 77 PHE A N 1
ATOM 581 C CA . PHE A 1 77 ? 21.141 -26.547 2.084 1 95 77 PHE A CA 1
ATOM 582 C C . PHE A 1 77 ? 19.688 -27 1.963 1 95 77 PHE A C 1
ATOM 584 O O . PHE A 1 77 ? 19.406 -28.031 1.351 1 95 77 PHE A O 1
ATOM 591 N N . ARG A 1 78 ? 18.828 -26.281 2.555 1 94.56 78 ARG A N 1
ATOM 592 C CA . ARG A 1 78 ? 17.406 -26.516 2.4 1 94.56 78 ARG A CA 1
ATOM 593 C C . ARG A 1 78 ? 16.656 -25.203 2.18 1 94.56 78 ARG A C 1
ATOM 595 O O . ARG A 1 78 ? 17.078 -24.156 2.652 1 94.56 78 ARG A O 1
ATOM 602 N N . ALA A 1 79 ? 15.57 -25.312 1.408 1 92.69 79 ALA A N 1
ATOM 603 C CA . ALA A 1 79 ? 14.727 -24.141 1.196 1 92.69 79 ALA A CA 1
ATOM 604 C C . ALA A 1 79 ? 14 -23.75 2.48 1 92.69 79 ALA A C 1
ATOM 606 O O . ALA A 1 79 ? 13.516 -24.609 3.213 1 92.69 79 ALA A O 1
ATOM 607 N N . VAL A 1 80 ? 14.055 -22.484 2.832 1 89.81 80 VAL A N 1
ATOM 608 C CA . VAL A 1 80 ? 13.211 -21.984 3.912 1 89.81 80 VAL A CA 1
ATOM 609 C C . VAL A 1 80 ? 11.742 -22.016 3.48 1 89.81 80 VAL A C 1
ATOM 611 O O . VAL A 1 80 ? 11.383 -21.484 2.43 1 89.81 80 VAL A O 1
ATOM 614 N N . GLN A 1 81 ? 10.969 -22.703 4.191 1 87.06 81 GLN A N 1
ATOM 615 C CA . GLN A 1 81 ? 9.57 -22.891 3.807 1 87.06 81 GLN A CA 1
ATOM 616 C C . GLN A 1 81 ? 8.711 -21.703 4.238 1 87.06 81 GLN A C 1
ATOM 618 O O . GLN A 1 81 ? 7.777 -21.859 5.023 1 87.06 81 GLN A O 1
ATOM 623 N N . GLN A 1 82 ? 9.055 -20.562 3.76 1 88.06 82 GLN A N 1
ATOM 624 C CA . GLN A 1 82 ? 8.297 -19.328 3.979 1 88.06 82 GLN A CA 1
ATOM 625 C C . GLN A 1 82 ? 8.336 -18.422 2.746 1 88.06 82 GLN A C 1
ATOM 627 O O . GLN A 1 82 ? 9.273 -18.5 1.952 1 88.06 82 GLN A O 1
ATOM 632 N N . MET A 1 83 ? 7.348 -17.734 2.588 1 88.44 83 MET A N 1
ATOM 633 C CA . MET A 1 83 ? 7.387 -16.734 1.524 1 88.44 83 MET A CA 1
ATOM 634 C C . MET A 1 83 ? 8.414 -15.648 1.834 1 88.44 83 MET A C 1
ATOM 636 O O . MET A 1 83 ? 8.625 -15.297 2.998 1 88.44 83 MET A O 1
ATOM 640 N N . ASP A 1 84 ? 8.992 -15.195 0.724 1 84 84 ASP A N 1
ATOM 641 C CA . ASP A 1 84 ? 10.062 -14.203 0.841 1 84 84 ASP A CA 1
ATOM 642 C C . ASP A 1 84 ? 9.539 -12.906 1.45 1 84 84 ASP A C 1
ATOM 644 O O . ASP A 1 84 ? 8.805 -12.156 0.798 1 84 84 ASP A O 1
ATOM 648 N N . ARG A 1 85 ? 9.961 -12.516 2.637 1 85.38 85 ARG A N 1
ATOM 649 C CA . ARG A 1 85 ? 9.492 -11.32 3.334 1 85.38 85 ARG A CA 1
ATOM 650 C C . ARG A 1 85 ? 10.133 -10.062 2.762 1 85.38 85 ARG A C 1
ATOM 652 O O . ARG A 1 85 ? 9.656 -8.953 3.002 1 85.38 85 ARG A O 1
ATOM 659 N N . GLY A 1 86 ? 11.195 -10.273 2.092 1 84.12 86 GLY A N 1
ATOM 660 C CA . GLY A 1 86 ? 11.844 -9.164 1.411 1 84.12 86 GLY A CA 1
ATOM 661 C C . GLY A 1 86 ? 11.438 -9.031 -0.044 1 84.12 86 GLY A C 1
ATOM 662 O O . GLY A 1 86 ? 11.961 -8.188 -0.768 1 84.12 86 GLY A O 1
ATOM 663 N N . GLY A 1 87 ? 10.57 -9.875 -0.494 1 87.38 87 GLY A N 1
ATOM 664 C CA . GLY A 1 87 ? 10.141 -9.875 -1.883 1 87.38 87 GLY A CA 1
ATOM 665 C C . GLY A 1 87 ? 9.273 -8.68 -2.238 1 87.38 87 GLY A C 1
ATOM 666 O O . GLY A 1 87 ? 9.047 -7.801 -1.405 1 87.38 87 GLY A O 1
ATOM 667 N N . ALA A 1 88 ? 8.789 -8.609 -3.443 1 90 88 ALA A N 1
ATOM 668 C CA . ALA A 1 88 ? 8.008 -7.504 -3.986 1 90 88 ALA A CA 1
ATOM 669 C C . ALA A 1 88 ? 6.742 -7.273 -3.166 1 90 88 ALA A C 1
ATOM 671 O O . ALA A 1 88 ? 6.086 -8.227 -2.744 1 90 88 ALA A O 1
ATOM 672 N N . ARG A 1 89 ? 6.43 -5.988 -2.904 1 95.88 89 ARG A N 1
ATOM 673 C CA . ARG A 1 89 ? 5.16 -5.582 -2.314 1 95.88 89 ARG A CA 1
ATOM 674 C C . ARG A 1 89 ? 4.422 -4.605 -3.225 1 95.88 89 ARG A C 1
ATOM 676 O O . ARG A 1 89 ? 5.035 -3.721 -3.824 1 95.88 89 ARG A O 1
ATOM 683 N N . HIS A 1 90 ? 3.16 -4.824 -3.338 1 97.44 90 HIS A N 1
ATOM 684 C CA . HIS A 1 90 ? 2.344 -3.959 -4.18 1 97.44 90 HIS A CA 1
ATOM 685 C C . HIS A 1 90 ? 1.099 -3.482 -3.436 1 97.44 90 HIS A C 1
ATOM 687 O O . HIS A 1 90 ? -0.02 -3.627 -3.936 1 97.44 90 HIS A O 1
ATOM 693 N N . TYR A 1 91 ? 1.29 -2.855 -2.281 1 98.06 91 TYR A N 1
ATOM 694 C CA . TYR A 1 91 ? 0.17 -2.469 -1.432 1 98.06 91 TYR A CA 1
ATOM 695 C C . TYR A 1 91 ? -0.61 -1.314 -2.049 1 98.06 91 TYR A C 1
ATOM 697 O O . TYR A 1 91 ? -1.799 -1.141 -1.771 1 98.06 91 TYR A O 1
ATOM 705 N N . GLN A 1 92 ? 0.068 -0.502 -2.852 1 98 92 GLN A N 1
ATOM 706 C CA . GLN A 1 92 ? -0.683 0.518 -3.578 1 98 92 GLN A CA 1
ATOM 707 C C . GLN A 1 92 ? -1.765 -0.113 -4.449 1 98 92 GLN A C 1
ATOM 709 O O . GLN A 1 92 ? -2.891 0.385 -4.508 1 98 92 GLN A O 1
ATOM 714 N N . LEU A 1 93 ? -1.413 -1.188 -5.094 1 97.94 93 LEU A N 1
ATOM 715 C CA . LEU A 1 93 ? -2.361 -1.908 -5.934 1 97.94 93 LEU A CA 1
ATOM 716 C C . LEU A 1 93 ? -3.514 -2.461 -5.102 1 97.94 93 LEU A C 1
ATOM 718 O O . LEU A 1 93 ? -4.68 -2.314 -5.477 1 97.94 93 LEU A O 1
ATOM 722 N N . LEU A 1 94 ? -3.215 -3.086 -3.971 1 98.56 94 LEU A N 1
ATOM 723 C CA . LEU A 1 94 ? -4.266 -3.625 -3.113 1 98.56 94 LEU A CA 1
ATOM 724 C C . LEU A 1 94 ? -5.176 -2.514 -2.605 1 98.56 94 LEU A C 1
ATOM 726 O O . LEU A 1 94 ? -6.402 -2.656 -2.615 1 98.56 94 LEU A O 1
ATOM 730 N N . ALA A 1 95 ? -4.555 -1.429 -2.172 1 98.75 95 ALA A N 1
ATOM 731 C CA . ALA A 1 95 ? -5.34 -0.284 -1.717 1 98.75 95 ALA A CA 1
ATOM 732 C C . ALA A 1 95 ? -6.242 0.238 -2.83 1 98.75 95 ALA A C 1
ATOM 734 O O . ALA A 1 95 ? -7.379 0.645 -2.576 1 98.75 95 ALA A O 1
ATOM 735 N N . GLU A 1 96 ? -5.723 0.253 -4.023 1 98.44 96 GLU A N 1
ATOM 736 C CA . GLU A 1 96 ? -6.512 0.684 -5.172 1 98.44 96 GLU A CA 1
ATOM 737 C C . GLU A 1 96 ? -7.715 -0.229 -5.387 1 98.44 96 GLU A C 1
ATOM 739 O O . GLU A 1 96 ? -8.836 0.248 -5.566 1 98.44 96 GLU A O 1
ATOM 744 N N . ILE A 1 97 ? -7.516 -1.521 -5.352 1 98.5 97 ILE A N 1
ATOM 745 C CA . ILE A 1 97 ? -8.586 -2.494 -5.535 1 98.5 97 ILE A CA 1
ATOM 746 C C . ILE A 1 97 ? -9.656 -2.297 -4.461 1 98.5 97 ILE A C 1
ATOM 748 O O . ILE A 1 97 ? -10.844 -2.199 -4.77 1 98.5 97 ILE A O 1
ATOM 752 N N . LEU A 1 98 ? -9.203 -2.184 -3.248 1 98.56 98 LEU A N 1
ATOM 753 C CA . LEU A 1 98 ? -10.117 -2.035 -2.121 1 98.56 98 LEU A CA 1
ATOM 754 C C . LEU A 1 98 ? -10.859 -0.703 -2.193 1 98.56 98 LEU A C 1
ATOM 756 O O . LEU A 1 98 ? -12.062 -0.644 -1.938 1 98.56 98 LEU A O 1
ATOM 760 N N . SER A 1 99 ? -10.141 0.372 -2.562 1 98.38 99 SER A N 1
ATOM 761 C CA . SER A 1 99 ? -10.75 1.693 -2.674 1 98.38 99 SER A CA 1
ATOM 762 C C . SER A 1 99 ? -11.797 1.727 -3.779 1 98.38 99 SER A C 1
ATOM 764 O O . SER A 1 99 ? -12.875 2.305 -3.604 1 98.38 99 SER A O 1
ATOM 766 N N . ASN A 1 100 ? -11.461 1.118 -4.902 1 97.75 100 ASN A N 1
ATOM 767 C CA . ASN A 1 100 ? -12.414 1.046 -6 1 97.75 100 ASN A CA 1
ATOM 768 C C . ASN A 1 100 ? -13.664 0.266 -5.609 1 97.75 100 ASN A C 1
ATOM 770 O O . ASN A 1 100 ? -14.781 0.666 -5.941 1 97.75 100 ASN A O 1
ATOM 774 N N . GLY A 1 101 ? -13.484 -0.856 -4.926 1 97.31 101 GLY A N 1
ATOM 775 C CA . GLY A 1 101 ? -14.617 -1.621 -4.434 1 97.31 101 GLY A CA 1
ATOM 776 C C . GLY A 1 101 ? -15.508 -0.828 -3.498 1 97.31 101 GLY A C 1
ATOM 777 O O . GLY A 1 101 ? -16.734 -0.88 -3.609 1 97.31 101 GLY A O 1
ATOM 778 N N . LEU A 1 102 ? -14.898 -0.117 -2.607 1 97.44 102 LEU A N 1
ATOM 779 C CA . LEU A 1 102 ? -15.664 0.689 -1.657 1 97.44 102 LEU A CA 1
ATOM 780 C C . LEU A 1 102 ? -16.391 1.83 -2.367 1 97.44 102 LEU A C 1
ATOM 782 O O . LEU A 1 102 ? -17.547 2.125 -2.059 1 97.44 102 LEU A O 1
ATOM 786 N N . ALA A 1 103 ? -15.703 2.428 -3.316 1 96.94 103 ALA A N 1
ATOM 787 C CA . ALA A 1 103 ? -16.266 3.562 -4.047 1 96.94 103 ALA A CA 1
ATOM 788 C C . ALA A 1 103 ? -17.547 3.168 -4.777 1 96.94 103 ALA A C 1
ATOM 790 O O . ALA A 1 103 ? -18.406 4.016 -5.035 1 96.94 103 ALA A O 1
ATOM 791 N N . ALA A 1 104 ? -17.672 1.904 -5.105 1 94.38 104 ALA A N 1
ATOM 792 C CA . ALA A 1 104 ? -18.812 1.412 -5.859 1 94.38 104 ALA A CA 1
ATOM 793 C C . ALA A 1 104 ? -20.047 1.262 -4.965 1 94.38 104 ALA A C 1
ATOM 795 O O . ALA A 1 104 ? -21.156 1.097 -5.453 1 94.38 104 ALA A O 1
ATOM 796 N N . GLU A 1 105 ? -19.844 1.377 -3.705 1 94.75 105 GLU A N 1
ATOM 797 C CA . GLU A 1 105 ? -20.953 1.231 -2.762 1 94.75 105 GLU A CA 1
ATOM 798 C C . GLU A 1 105 ? -21.719 2.541 -2.604 1 94.75 105 GLU A C 1
ATOM 800 O O . GLU A 1 105 ? -21.141 3.623 -2.723 1 94.75 105 GLU A O 1
ATOM 805 N N . SER A 1 106 ? -22.953 2.48 -2.252 1 93.94 106 SER A N 1
ATOM 806 C CA . SER A 1 106 ? -23.812 3.658 -2.125 1 93.94 106 SER A CA 1
ATOM 807 C C . SER A 1 106 ? -23.453 4.461 -0.876 1 93.94 106 SER A C 1
ATOM 809 O O . SER A 1 106 ? -23.672 5.676 -0.831 1 93.94 106 SER A O 1
ATOM 811 N N . ASP A 1 107 ? -22.938 3.818 0.101 1 96.44 107 ASP A N 1
ATOM 812 C CA . ASP A 1 107 ? -22.578 4.492 1.345 1 96.44 107 ASP A CA 1
ATOM 813 C C . ASP A 1 107 ? -21.062 4.531 1.53 1 96.44 107 ASP A C 1
ATOM 815 O O . ASP A 1 107 ? -20.562 4.355 2.643 1 96.44 107 ASP A O 1
ATOM 819 N N . SER A 1 108 ? -20.359 4.805 0.427 1 96.88 108 SER A N 1
ATOM 820 C CA . SER A 1 108 ? -18.906 4.715 0.386 1 96.88 108 SER A CA 1
ATOM 821 C C . SER A 1 108 ? -18.266 5.688 1.368 1 96.88 108 SER A C 1
ATOM 823 O O . SER A 1 108 ? -17.328 5.328 2.086 1 96.88 108 SER A O 1
ATOM 825 N N . VAL A 1 109 ? -18.781 6.938 1.455 1 97.56 109 VAL A N 1
ATOM 826 C CA . VAL A 1 109 ? -18.188 7.965 2.303 1 97.56 109 VAL A CA 1
ATOM 827 C C . VAL A 1 109 ? -18.312 7.562 3.771 1 97.56 109 VAL A C 1
ATOM 829 O O . VAL A 1 109 ? -17.344 7.621 4.523 1 97.56 109 VAL A O 1
ATOM 832 N N . ASP A 1 110 ? -19.5 7.09 4.133 1 97.88 110 ASP A N 1
ATOM 833 C CA . ASP A 1 110 ? -19.734 6.684 5.516 1 97.88 110 ASP A CA 1
ATOM 834 C C . ASP A 1 110 ? -18.859 5.496 5.898 1 97.88 110 ASP A C 1
ATOM 836 O O . ASP A 1 110 ? -18.312 5.457 7.004 1 97.88 110 ASP A O 1
ATOM 840 N N . LYS A 1 111 ? -18.734 4.586 5.035 1 97.94 111 LYS A N 1
ATOM 841 C CA . LYS A 1 111 ? -17.922 3.4 5.301 1 97.94 111 LYS A CA 1
ATOM 842 C C . LYS A 1 111 ? -16.453 3.756 5.387 1 97.94 111 LYS A C 1
ATOM 844 O O . LYS A 1 111 ? -15.719 3.207 6.215 1 97.94 111 LYS A O 1
ATOM 849 N N . ALA A 1 112 ? -16.016 4.652 4.5 1 98.5 112 ALA A N 1
ATOM 850 C CA . ALA A 1 112 ? -14.625 5.129 4.551 1 98.5 112 ALA A CA 1
ATOM 851 C C . ALA A 1 112 ? -14.336 5.832 5.871 1 98.5 112 ALA A C 1
ATOM 853 O O . ALA A 1 112 ? -13.312 5.574 6.504 1 98.5 112 ALA A O 1
ATOM 854 N N . LEU A 1 113 ? -15.289 6.699 6.281 1 98.5 113 LEU A N 1
ATOM 855 C CA . LEU A 1 113 ? -15.164 7.395 7.555 1 98.5 113 LEU A CA 1
ATOM 856 C C . LEU A 1 113 ? -15.078 6.402 8.711 1 98.5 113 LEU A C 1
ATOM 858 O O . LEU A 1 113 ? -14.242 6.547 9.602 1 98.5 113 LEU A O 1
ATOM 862 N N . ALA A 1 114 ? -15.922 5.434 8.656 1 98.38 114 ALA A N 1
ATOM 863 C CA . ALA A 1 114 ? -15.977 4.438 9.727 1 98.38 114 ALA A CA 1
ATOM 864 C C . ALA A 1 114 ? -14.695 3.621 9.789 1 98.38 114 ALA A C 1
ATOM 866 O O . ALA A 1 114 ? -14.195 3.324 10.875 1 98.38 114 ALA A O 1
ATOM 867 N N . ALA A 1 115 ? -14.188 3.238 8.664 1 98.31 115 ALA A N 1
ATOM 868 C CA . ALA A 1 115 ? -12.938 2.482 8.617 1 98.31 115 ALA A CA 1
ATOM 869 C C . ALA A 1 115 ? -11.781 3.289 9.211 1 98.31 115 ALA A C 1
ATOM 871 O O . ALA A 1 115 ? -11 2.77 10.008 1 98.31 115 ALA A O 1
ATOM 872 N N . GLY A 1 116 ? -11.672 4.543 8.781 1 98.62 116 GLY A N 1
ATOM 873 C CA . GLY A 1 116 ? -10.664 5.426 9.359 1 98.62 116 GLY A CA 1
ATOM 874 C C . GLY A 1 116 ? -10.805 5.586 10.859 1 98.62 116 GLY A C 1
ATOM 875 O O . GLY A 1 116 ? -9.812 5.523 11.586 1 98.62 116 GLY A O 1
ATOM 876 N N . ARG A 1 117 ? -12.031 5.766 11.289 1 98.5 117 ARG A N 1
ATOM 877 C CA . ARG A 1 117 ? -12.305 5.969 12.711 1 98.5 117 ARG A CA 1
ATOM 878 C C . ARG A 1 117 ? -11.867 4.762 13.531 1 98.5 117 ARG A C 1
ATOM 880 O O . ARG A 1 117 ? -11.195 4.906 14.555 1 98.5 117 ARG A O 1
ATOM 887 N N . ALA A 1 118 ? -12.242 3.633 13.07 1 98.12 118 ALA A N 1
ATOM 888 C CA . ALA A 1 118 ? -11.906 2.402 13.781 1 98.12 118 ALA A CA 1
ATOM 889 C C . ALA A 1 118 ? -10.391 2.248 13.93 1 98.12 118 ALA A C 1
ATOM 891 O O . ALA A 1 118 ? -9.906 1.828 14.977 1 98.12 118 ALA A O 1
ATOM 892 N N . TRP A 1 119 ? -9.664 2.572 12.938 1 97.81 119 TRP A N 1
ATOM 893 C CA . TRP A 1 119 ? -8.203 2.484 12.984 1 97.81 119 TRP A CA 1
ATOM 894 C C . TRP A 1 119 ? -7.625 3.535 13.93 1 97.81 119 TRP A C 1
ATOM 896 O O . TRP A 1 119 ? -6.727 3.24 14.719 1 97.81 119 TRP A O 1
ATOM 906 N N . GLY A 1 120 ? -8.133 4.766 13.773 1 97.94 120 GLY A N 1
ATOM 907 C CA . GLY A 1 120 ? -7.676 5.859 14.617 1 97.94 120 GLY A CA 1
ATOM 908 C C . GLY A 1 120 ? -7.863 5.586 16.094 1 97.94 120 GLY A C 1
ATOM 909 O O . GLY A 1 120 ? -7.082 6.055 16.922 1 97.94 120 GLY A O 1
ATOM 910 N N . GLU A 1 121 ? -8.906 4.859 16.422 1 97.44 121 GLU A N 1
ATOM 911 C CA . GLU A 1 121 ? -9.234 4.547 17.812 1 97.44 121 GLU A CA 1
ATOM 912 C C . GLU A 1 121 ? -8.156 3.684 18.453 1 97.44 121 GLU A C 1
ATOM 914 O O . GLU A 1 121 ? -8.062 3.605 19.688 1 97.44 121 GLU A O 1
ATOM 919 N N . ARG A 1 122 ? -7.34 3.076 17.625 1 96 122 ARG A N 1
ATOM 920 C CA . ARG A 1 122 ? -6.324 2.164 18.141 1 96 122 ARG A CA 1
ATOM 921 C C . ARG A 1 122 ? -5.012 2.898 18.406 1 96 122 ARG A C 1
ATOM 923 O O . ARG A 1 122 ? -4.07 2.322 18.953 1 96 122 ARG A O 1
ATOM 930 N N . LEU A 1 123 ? -4.926 4.113 17.984 1 94.69 123 LEU A N 1
ATOM 931 C CA . LEU A 1 123 ? -3.709 4.898 18.172 1 94.69 123 LEU A CA 1
ATOM 932 C C . LEU A 1 123 ? -3.498 5.258 19.625 1 94.69 123 LEU A C 1
ATOM 934 O O . LEU A 1 123 ? -4.457 5.57 20.344 1 94.69 123 LEU A O 1
ATOM 938 N N . GLN A 1 124 ? -2.32 5.227 20.031 1 90.25 124 GLN A N 1
ATOM 939 C CA . GLN A 1 124 ? -1.963 5.453 21.422 1 90.25 124 GLN A CA 1
ATOM 940 C C . GLN A 1 124 ? -2.273 6.887 21.844 1 90.25 124 GLN A C 1
ATOM 942 O O . GLN A 1 124 ? -1.921 7.836 21.141 1 90.25 124 GLN A O 1
ATOM 947 N N . ALA A 1 125 ? -2.877 6.934 22.969 1 88 125 ALA A N 1
ATOM 948 C CA . ALA A 1 125 ? -3.186 8.234 23.547 1 88 125 ALA A CA 1
ATOM 949 C C . ALA A 1 125 ? -1.938 8.875 24.141 1 88 125 ALA A C 1
ATOM 951 O O . ALA A 1 125 ? -0.984 8.18 24.5 1 88 125 ALA A O 1
ATOM 952 N N . PRO A 1 126 ? -2.014 10.172 24.141 1 84.81 126 PRO A N 1
ATOM 953 C CA . PRO A 1 126 ? -0.918 10.82 24.875 1 84.81 126 PRO A CA 1
ATOM 954 C C . PRO A 1 126 ? -0.928 10.5 26.359 1 84.81 126 PRO A C 1
ATOM 956 O O . PRO A 1 126 ? -1.974 10.148 26.922 1 84.81 126 PRO A O 1
ATOM 959 N N . THR A 1 127 ? 0.281 10.453 26.922 1 77.94 127 THR A N 1
ATOM 960 C CA . THR A 1 127 ? 0.41 10.141 28.344 1 77.94 127 THR A CA 1
ATOM 961 C C . THR A 1 127 ? -0.351 11.164 29.188 1 77.94 127 THR A C 1
ATOM 963 O O . THR A 1 127 ? -0.923 10.812 30.234 1 77.94 127 THR A O 1
ATOM 966 N N . THR A 1 128 ? -0.384 12.461 28.828 1 68.19 128 THR A N 1
ATOM 967 C CA . THR A 1 128 ? -0.985 13.5 29.656 1 68.19 128 THR A CA 1
ATOM 968 C C . THR A 1 128 ? -2.072 14.242 28.875 1 68.19 128 THR A C 1
ATOM 970 O O . THR A 1 128 ? -2.295 15.438 29.109 1 68.19 128 THR A O 1
ATOM 973 N N . ALA A 1 129 ? -2.83 13.555 28 1 62.66 129 ALA A N 1
ATOM 974 C CA . ALA A 1 129 ? -3.662 14.328 27.094 1 62.66 129 ALA A CA 1
ATOM 975 C C . ALA A 1 129 ? -5.012 14.656 27.719 1 62.66 129 ALA A C 1
ATOM 977 O O . ALA A 1 129 ? -5.766 13.758 28.094 1 62.66 129 ALA A O 1
ATOM 978 N N . HIS A 1 130 ? -5.133 15.898 28.438 1 72.19 130 HIS A N 1
ATOM 979 C CA . HIS A 1 130 ? -6.504 16.219 28.812 1 72.19 130 HIS A CA 1
ATOM 980 C C . HIS A 1 130 ? -6.895 17.609 28.312 1 72.19 130 HIS A C 1
ATOM 982 O O . HIS A 1 130 ? -8.047 18.031 28.453 1 72.19 130 HIS A O 1
ATOM 988 N N . SER A 1 131 ? -5.945 18.25 27.594 1 88.88 131 SER A N 1
ATOM 989 C CA . SER A 1 131 ? -6.344 19.547 27.078 1 88.88 131 SER A CA 1
ATOM 990 C C . SER A 1 131 ? -6.402 19.547 25.547 1 88.88 131 SER A C 1
ATOM 992 O O . SER A 1 131 ? -5.816 18.672 24.906 1 88.88 131 SER A O 1
ATOM 994 N N . ALA A 1 132 ? -7.129 20.453 25.031 1 90.88 132 ALA A N 1
ATOM 995 C CA . ALA A 1 132 ? -7.262 20.609 23.578 1 90.88 132 ALA A CA 1
ATOM 996 C C . ALA A 1 132 ? -5.898 20.797 22.922 1 90.88 132 ALA A C 1
ATOM 998 O O . ALA A 1 132 ? -5.586 20.125 21.922 1 90.88 132 ALA A O 1
ATOM 999 N N . GLU A 1 133 ? -5.121 21.641 23.547 1 90.69 133 GLU A N 1
ATOM 1000 C CA . GLU A 1 133 ? -3.811 21.969 22.984 1 90.69 133 GLU A CA 1
ATOM 1001 C C . GLU A 1 133 ? -2.898 20.75 22.953 1 90.69 133 GLU A C 1
ATOM 1003 O O . GLU A 1 133 ? -2.264 20.469 21.938 1 90.69 133 GLU A O 1
ATOM 1008 N N . LYS A 1 134 ? -2.857 20.047 24 1 92.5 134 LYS A N 1
ATOM 1009 C CA . LYS A 1 134 ? -2.002 18.859 24.094 1 92.5 134 LYS A CA 1
ATOM 1010 C C . LYS A 1 134 ? -2.477 17.766 23.141 1 92.5 134 LYS A C 1
ATOM 1012 O O . LYS A 1 134 ? -1.66 17.062 22.531 1 92.5 134 LYS A O 1
ATOM 1017 N N . SER A 1 135 ? -3.785 17.625 23.062 1 94 135 SER A N 1
ATOM 1018 C CA . SER A 1 135 ? -4.344 16.625 22.141 1 94 135 SER A CA 1
ATOM 1019 C C . SER A 1 135 ? -3.992 16.953 20.703 1 94 135 SER A C 1
ATOM 1021 O O . SER A 1 135 ? -3.648 16.062 19.922 1 94 135 SER A O 1
ATOM 1023 N N . ILE A 1 136 ? -4.133 18.219 20.359 1 94.62 136 ILE A N 1
ATOM 1024 C CA . ILE A 1 136 ? -3.816 18.641 19 1 94.62 136 ILE A CA 1
ATOM 1025 C C . ILE A 1 136 ? -2.332 18.422 18.719 1 94.62 136 ILE A C 1
ATOM 1027 O O . ILE A 1 136 ? -1.961 17.938 17.656 1 94.62 136 ILE A O 1
ATOM 1031 N N . ASP A 1 137 ? -1.491 18.75 19.672 1 93.81 137 ASP A N 1
ATOM 1032 C CA . ASP A 1 137 ? -0.057 18.516 19.531 1 93.81 137 ASP A CA 1
ATOM 1033 C C . ASP A 1 137 ? 0.241 17.031 19.297 1 93.81 137 ASP A C 1
ATOM 1035 O O . ASP A 1 137 ? 1.066 16.688 18.453 1 93.81 137 ASP A O 1
ATOM 1039 N N . HIS A 1 138 ? -0.408 16.25 20.109 1 95.38 138 HIS A N 1
ATOM 1040 C CA . HIS A 1 138 ? -0.214 14.82 19.969 1 95.38 138 HIS A CA 1
ATOM 1041 C C . HIS A 1 138 ? -0.694 14.328 18.609 1 95.38 138 HIS A C 1
ATOM 1043 O O . HIS A 1 138 ? -0.026 13.508 17.969 1 95.38 138 HIS A O 1
ATOM 1049 N N . LEU A 1 139 ? -1.832 14.836 18.172 1 96.62 139 LEU A N 1
ATOM 1050 C CA . LEU A 1 139 ? -2.352 14.477 16.859 1 96.62 139 LEU A CA 1
ATOM 1051 C C . LEU A 1 139 ? -1.359 14.852 15.758 1 96.62 139 LEU A C 1
ATOM 1053 O O . LEU A 1 139 ? -1.111 14.07 14.844 1 96.62 139 LEU A O 1
ATOM 1057 N N . VAL A 1 140 ? -0.807 16 15.828 1 96.75 140 VAL A N 1
ATOM 1058 C CA . VAL A 1 140 ? 0.18 16.469 14.859 1 96.75 140 VAL A CA 1
ATOM 1059 C C . VAL A 1 140 ? 1.373 15.516 14.836 1 96.75 140 VAL A C 1
ATOM 1061 O O . VAL A 1 140 ? 1.872 15.156 13.766 1 96.75 140 VAL A O 1
ATOM 1064 N N . GLY A 1 141 ? 1.83 15.117 16.016 1 95.69 141 GLY A N 1
ATOM 1065 C CA . GLY A 1 141 ? 2.902 14.141 16.109 1 95.69 141 GLY A CA 1
ATOM 1066 C C . GLY A 1 141 ? 2.561 12.82 15.445 1 95.69 141 GLY A C 1
ATOM 1067 O O . GLY A 1 141 ? 3.377 12.258 14.711 1 95.69 141 GLY A O 1
ATOM 1068 N N . VAL A 1 142 ? 1.391 12.312 15.734 1 96.75 142 VAL A N 1
ATOM 1069 C CA . VAL A 1 142 ? 0.925 11.055 15.164 1 96.75 142 VAL A CA 1
ATOM 1070 C C . VAL A 1 142 ? 0.876 11.156 13.641 1 96.75 142 VAL A C 1
ATOM 1072 O O . VAL A 1 142 ? 1.392 10.281 12.938 1 96.75 142 VAL A O 1
ATOM 1075 N N . LEU A 1 143 ? 0.308 12.219 13.125 1 97.69 143 LEU A N 1
ATOM 1076 C CA . LEU A 1 143 ? 0.183 12.43 11.688 1 97.69 143 LEU A CA 1
ATOM 1077 C C . LEU A 1 143 ? 1.556 12.57 11.039 1 97.69 143 LEU A C 1
ATOM 1079 O O . LEU A 1 143 ? 1.759 12.133 9.906 1 97.69 143 LEU A O 1
ATOM 1083 N N . ASP A 1 144 ? 2.455 13.242 11.789 1 95.56 144 ASP A N 1
ATOM 1084 C CA . ASP A 1 144 ? 3.82 13.359 11.281 1 95.56 144 ASP A CA 1
ATOM 1085 C C . ASP A 1 144 ? 4.465 11.984 11.125 1 95.56 144 ASP A C 1
ATOM 1087 O O . ASP A 1 144 ? 5.07 11.688 10.094 1 95.56 144 ASP A O 1
ATOM 1091 N N . GLY A 1 145 ? 4.305 11.133 12.109 1 96.06 145 GLY A N 1
ATOM 1092 C CA . GLY A 1 145 ? 4.82 9.773 12.062 1 96.06 145 GLY A CA 1
ATOM 1093 C C . GLY A 1 145 ? 4.215 8.945 10.945 1 96.06 145 GLY A C 1
ATOM 1094 O O . GLY A 1 145 ? 4.855 8.031 10.43 1 96.06 145 GLY A O 1
ATOM 1095 N N . LEU A 1 146 ? 3.023 9.344 10.516 1 96.62 146 LEU A N 1
ATOM 1096 C CA . LEU A 1 146 ? 2.318 8.625 9.461 1 96.62 146 LEU A CA 1
ATOM 1097 C C . LEU A 1 146 ? 2.668 9.195 8.094 1 96.62 146 LEU A C 1
ATOM 1099 O O . LEU A 1 146 ? 2.238 8.664 7.066 1 96.62 146 LEU A O 1
ATOM 1103 N N . GLY A 1 147 ? 3.391 10.32 8.086 1 95.88 147 GLY A N 1
ATOM 1104 C CA . GLY A 1 147 ? 3.912 10.82 6.82 1 95.88 147 GLY A CA 1
ATOM 1105 C C . GLY A 1 147 ? 3.062 11.93 6.219 1 95.88 147 GLY A C 1
ATOM 1106 O O . GLY A 1 147 ? 3.193 12.242 5.035 1 95.88 147 GLY A O 1
ATOM 1107 N N . PHE A 1 148 ? 2.178 12.586 6.961 1 96.88 148 PHE A N 1
ATOM 1108 C CA . PHE A 1 148 ? 1.254 13.578 6.43 1 96.88 148 PHE A CA 1
ATOM 1109 C C . PHE A 1 148 ? 1.903 14.961 6.395 1 96.88 148 PHE A C 1
ATOM 1111 O O . PHE A 1 148 ? 1.349 15.898 5.824 1 96.88 148 PHE A O 1
ATOM 1118 N N . ALA A 1 149 ? 3.09 15.141 7.121 1 93.44 149 ALA A N 1
ATOM 1119 C CA . ALA A 1 149 ? 3.803 16.406 7.215 1 93.44 149 ALA A CA 1
ATOM 1120 C C . ALA A 1 149 ? 2.891 17.516 7.73 1 93.44 149 ALA A C 1
ATOM 1122 O O . ALA A 1 149 ? 2.73 18.547 7.082 1 93.44 149 ALA A O 1
ATOM 1123 N N . PRO A 1 150 ? 2.375 17.281 8.922 1 95.06 150 PRO A N 1
ATOM 1124 C CA . PRO A 1 150 ? 1.385 18.203 9.492 1 95.06 150 PRO A CA 1
ATOM 1125 C C . PRO A 1 150 ? 2.014 19.469 10.047 1 95.06 150 PRO A C 1
ATOM 1127 O O . PRO A 1 150 ? 3.184 19.469 10.445 1 95.06 150 PRO A O 1
ATOM 1130 N N . GLU A 1 151 ? 1.259 20.547 9.992 1 91.5 151 GLU A N 1
ATOM 1131 C CA . GLU A 1 151 ? 1.601 21.828 10.609 1 91.5 151 GLU A CA 1
ATOM 1132 C C . GLU A 1 151 ? 0.402 22.422 11.344 1 91.5 151 GLU A C 1
ATOM 1134 O O . GLU A 1 151 ? -0.688 22.531 10.773 1 91.5 151 GLU A O 1
ATOM 1139 N N . ARG A 1 152 ? 0.618 22.797 12.539 1 92.31 152 ARG A N 1
ATOM 1140 C CA . ARG A 1 152 ? -0.452 23.484 13.258 1 92.31 152 ARG A CA 1
ATOM 1141 C C . ARG A 1 152 ? -0.63 24.906 12.75 1 92.31 152 ARG A C 1
ATOM 1143 O O . ARG A 1 152 ? 0.351 25.609 12.484 1 92.31 152 ARG A O 1
ATOM 1150 N N . ARG A 1 153 ? -1.862 25.219 12.625 1 88.5 153 ARG A N 1
ATOM 1151 C CA . ARG A 1 153 ? -2.234 26.562 12.156 1 88.5 153 ARG A CA 1
ATOM 1152 C C . ARG A 1 153 ? -3.43 27.094 12.938 1 88.5 153 ARG A C 1
ATOM 1154 O O . ARG A 1 153 ? -4.254 26.328 13.43 1 88.5 153 ARG A O 1
ATOM 1161 N N . VAL A 1 154 ? -3.357 28.406 13.117 1 89 154 VAL A N 1
ATOM 1162 C CA . VAL A 1 154 ? -4.523 29.094 13.656 1 89 154 VAL A CA 1
ATOM 1163 C C . VAL A 1 154 ? -5.039 30.125 12.648 1 89 154 VAL A C 1
ATOM 1165 O O . VAL A 1 154 ? -4.266 30.922 12.117 1 89 154 VAL A O 1
ATOM 1168 N N . SER A 1 155 ? -6.203 30.016 12.281 1 86.56 155 SER A N 1
ATOM 1169 C CA . SER A 1 155 ? -6.844 30.969 11.375 1 86.56 155 SER A CA 1
ATOM 1170 C C . SER A 1 155 ? -8.156 31.484 11.961 1 86.56 155 SER A C 1
ATOM 1172 O O . SER A 1 155 ? -9.07 30.719 12.242 1 86.56 155 SER A O 1
ATOM 1174 N N . ASP A 1 156 ? -8.211 32.844 12.148 1 87 156 ASP A N 1
ATOM 1175 C CA . ASP A 1 156 ? -9.391 33.469 12.695 1 87 156 ASP A CA 1
ATOM 1176 C C . ASP A 1 156 ? -9.836 32.812 14 1 87 156 ASP A C 1
ATOM 1178 O O . ASP A 1 156 ? -11.016 32.5 14.172 1 87 156 ASP A O 1
ATOM 1182 N N . GLY A 1 157 ? -8.898 32.438 14.883 1 84.69 157 GLY A N 1
ATOM 1183 C CA . GLY A 1 157 ? -9.172 31.875 16.188 1 84.69 157 GLY A CA 1
ATOM 1184 C C . GLY A 1 157 ? -9.484 30.391 16.125 1 84.69 157 GLY A C 1
ATOM 1185 O O . GLY A 1 157 ? -9.672 29.734 17.156 1 84.69 157 GLY A O 1
ATOM 1186 N N . GLN A 1 158 ? -9.586 29.906 14.953 1 89.12 158 GLN A N 1
ATOM 1187 C CA . GLN A 1 158 ? -9.898 28.5 14.789 1 89.12 158 GLN A CA 1
ATOM 1188 C C . GLN A 1 158 ? -8.625 27.672 14.586 1 89.12 158 GLN A C 1
ATOM 1190 O O . GLN A 1 158 ? -7.727 28.078 13.852 1 89.12 158 GLN A O 1
ATOM 1195 N N . GLN A 1 159 ? -8.547 26.562 15.336 1 93.56 159 GLN A N 1
ATOM 1196 C CA . GLN A 1 159 ? -7.41 25.656 15.211 1 93.56 159 GLN A CA 1
ATOM 1197 C C . GLN A 1 159 ? -7.52 24.797 13.953 1 93.56 159 GLN A C 1
ATOM 1199 O O . GLN A 1 159 ? -8.602 24.297 13.633 1 93.56 159 GLN A O 1
ATOM 1204 N N . GLN A 1 160 ? -6.406 24.75 13.281 1 96.56 160 GLN A N 1
ATOM 1205 C CA . GLN A 1 160 ? -6.34 23.938 12.07 1 96.56 160 GLN A CA 1
ATOM 1206 C C . GLN A 1 160 ? -5.055 23.109 12.031 1 96.56 160 GLN A C 1
ATOM 1208 O O . GLN A 1 160 ? -4.074 23.453 12.703 1 96.56 160 GLN A O 1
ATOM 1213 N N . VAL A 1 161 ? -5.145 22.031 11.383 1 97.19 161 VAL A N 1
ATOM 1214 C CA . VAL A 1 161 ? -3.953 21.266 11.055 1 97.19 161 VAL A CA 1
ATOM 1215 C C . VAL A 1 161 ? -3.777 21.203 9.539 1 97.19 161 VAL A C 1
ATOM 1217 O O . VAL A 1 161 ? -4.633 20.672 8.828 1 97.19 161 VAL A O 1
ATOM 1220 N N . ALA A 1 162 ? -2.703 21.828 9.078 1 95.62 162 ALA A N 1
ATOM 1221 C CA . ALA A 1 162 ? -2.33 21.734 7.664 1 95.62 162 ALA A CA 1
ATOM 1222 C C . ALA A 1 162 ? -1.591 20.438 7.367 1 95.62 162 ALA A C 1
ATOM 1224 O O . ALA A 1 162 ? -0.676 20.062 8.102 1 95.62 162 ALA A O 1
ATOM 1225 N N . LEU A 1 163 ? -2.002 19.766 6.352 1 96.38 163 LEU A N 1
ATOM 1226 C CA . LEU A 1 163 ? -1.313 1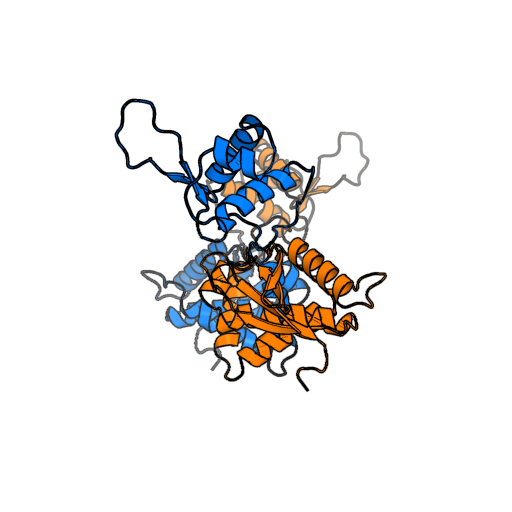8.578 5.863 1 96.38 163 LEU A CA 1
ATOM 1227 C C . LEU A 1 163 ? -0.611 18.859 4.539 1 96.38 163 LEU A C 1
ATOM 1229 O O . LEU A 1 163 ? -1.268 19.047 3.514 1 96.38 163 LEU A O 1
ATOM 1233 N N . ARG A 1 164 ? 0.673 18.812 4.559 1 92.31 164 ARG A N 1
ATOM 1234 C CA . ARG A 1 164 ? 1.456 19.234 3.4 1 92.31 164 ARG A CA 1
ATOM 1235 C C . ARG A 1 164 ? 1.875 18.031 2.555 1 92.31 164 ARG A C 1
ATOM 1237 O O . ARG A 1 164 ? 2.469 18.203 1.486 1 92.31 164 ARG A O 1
ATOM 1244 N N . HIS A 1 165 ? 1.543 16.875 3.076 1 93.94 165 HIS A N 1
ATOM 1245 C CA . HIS A 1 165 ? 1.8 15.641 2.34 1 93.94 165 HIS A CA 1
ATOM 1246 C C . HIS A 1 165 ? 0.734 14.586 2.637 1 93.94 165 HIS A C 1
ATOM 1248 O O . HIS A 1 165 ? 0.099 14.625 3.691 1 93.94 165 HIS A O 1
ATOM 1254 N N . CYS A 1 166 ? 0.51 13.766 1.742 1 97.44 166 CYS A N 1
ATOM 1255 C CA . CYS A 1 166 ? -0.355 12.609 1.941 1 97.44 166 CYS A CA 1
ATOM 1256 C C . CYS A 1 166 ? 0.399 11.312 1.673 1 97.44 166 CYS A C 1
ATOM 1258 O O . CYS A 1 166 ? 0.876 11.086 0.56 1 97.44 166 CYS A O 1
ATOM 1260 N N . PRO A 1 167 ? 0.48 10.477 2.598 1 97.56 167 PRO A N 1
ATOM 1261 C CA . PRO A 1 167 ? 1.184 9.211 2.408 1 97.56 167 PRO A CA 1
ATOM 1262 C C . PRO A 1 167 ? 0.457 8.266 1.447 1 97.56 167 PRO A C 1
ATOM 1264 O O . PRO A 1 167 ? 0.968 7.195 1.124 1 97.56 167 PRO A O 1
ATOM 1267 N N . PHE A 1 168 ? -0.701 8.648 0.974 1 98.06 168 PHE A N 1
ATOM 1268 C CA . PHE A 1 168 ? -1.483 7.914 -0.01 1 98.06 168 PHE A CA 1
ATOM 1269 C C . PHE A 1 168 ? -1.788 8.781 -1.224 1 98.06 168 PHE A C 1
ATOM 1271 O O . PHE A 1 168 ? -2.895 8.734 -1.768 1 98.06 168 PHE A O 1
ATOM 1278 N N . LEU A 1 169 ? -0.887 9.508 -1.613 1 96.69 169 LEU A N 1
ATOM 1279 C CA . LEU A 1 169 ? -1.062 10.664 -2.49 1 96.69 169 LEU A CA 1
ATOM 1280 C C . LEU A 1 169 ? -1.725 10.25 -3.801 1 96.69 169 LEU A C 1
ATOM 1282 O O . LEU A 1 169 ? -2.729 10.844 -4.207 1 96.69 169 LEU A O 1
ATOM 1286 N N . GLU A 1 170 ? -1.216 9.234 -4.52 1 96.19 170 GLU A N 1
ATOM 1287 C CA . GLU A 1 170 ? -1.742 8.844 -5.824 1 96.19 170 GLU A CA 1
ATOM 1288 C C . GLU A 1 170 ? -3.217 8.461 -5.73 1 96.19 170 GLU A C 1
ATOM 1290 O O . GLU A 1 170 ? -4.023 8.867 -6.57 1 96.19 170 GLU A O 1
ATOM 1295 N N . LEU A 1 171 ? -3.576 7.75 -4.695 1 97.56 171 LEU A N 1
ATOM 1296 C CA . LEU A 1 171 ? -4.965 7.332 -4.539 1 97.56 171 LEU A CA 1
ATOM 1297 C C . LEU A 1 171 ? -5.824 8.477 -4.016 1 97.56 171 LEU A C 1
ATOM 1299 O O . LEU A 1 171 ? -7 8.586 -4.363 1 97.56 171 LEU A O 1
ATOM 1303 N N . ALA A 1 172 ? -5.227 9.32 -3.15 1 97.12 172 ALA A N 1
ATOM 1304 C CA . ALA A 1 172 ? -5.965 10.492 -2.688 1 97.12 172 ALA A CA 1
ATOM 1305 C C . ALA A 1 172 ? -6.359 11.391 -3.857 1 97.12 172 ALA A C 1
ATOM 1307 O O . ALA A 1 172 ? -7.434 11.992 -3.852 1 97.12 172 ALA A O 1
ATOM 1308 N N . GLU A 1 173 ? -5.543 11.461 -4.84 1 95.12 173 GLU A N 1
ATOM 1309 C CA . GLU A 1 173 ? -5.809 12.297 -6.008 1 95.12 173 GLU A CA 1
ATOM 1310 C C . GLU A 1 173 ? -6.887 11.68 -6.895 1 95.12 173 GLU A C 1
ATOM 1312 O O . GLU A 1 173 ? -7.738 12.391 -7.43 1 95.12 173 GLU A O 1
ATOM 1317 N N . ASN A 1 174 ? -6.922 10.344 -7.016 1 94.75 174 ASN A N 1
ATOM 1318 C CA . ASN A 1 174 ? -7.797 9.68 -7.977 1 94.75 174 ASN A CA 1
ATOM 1319 C C . ASN A 1 174 ? -9.039 9.109 -7.305 1 94.75 174 ASN A C 1
ATOM 1321 O O . ASN A 1 174 ? -10.031 8.812 -7.973 1 94.75 174 ASN A O 1
ATOM 1325 N N . ARG A 1 175 ? -8.984 8.984 -5.984 1 96.69 175 ARG A N 1
ATOM 1326 C CA . ARG A 1 175 ? -10.086 8.422 -5.215 1 96.69 175 ARG A CA 1
ATOM 1327 C C . ARG A 1 175 ? -10.305 9.203 -3.924 1 96.69 175 ARG A C 1
ATOM 1329 O O . ARG A 1 175 ? -10.445 8.609 -2.852 1 96.69 175 ARG A O 1
ATOM 1336 N N . SER A 1 176 ? -10.344 10.5 -4.059 1 95.56 176 SER A N 1
ATOM 1337 C CA . SER A 1 176 ? -10.453 11.383 -2.908 1 95.56 176 SER A CA 1
ATOM 1338 C C . SER A 1 176 ? -11.727 11.102 -2.113 1 95.56 176 SER A C 1
ATOM 1340 O O . SER A 1 176 ? -11.742 11.242 -0.889 1 95.56 176 SER A O 1
ATOM 1342 N N . GLY A 1 177 ? -12.727 10.625 -2.822 1 96.25 177 GLY A N 1
ATOM 1343 C CA . GLY A 1 177 ? -14.008 10.359 -2.186 1 96.25 177 GLY A CA 1
ATOM 1344 C C . GLY A 1 177 ? -13.953 9.227 -1.181 1 96.25 177 GLY A C 1
ATOM 1345 O O . GLY A 1 177 ? -14.852 9.086 -0.347 1 96.25 177 GLY A O 1
ATOM 1346 N N . VAL A 1 178 ? -12.953 8.453 -1.222 1 97.69 178 VAL A N 1
ATOM 1347 C CA . VAL A 1 178 ? -12.789 7.34 -0.297 1 97.69 178 VAL A CA 1
ATOM 1348 C C . VAL A 1 178 ? -11.617 7.617 0.642 1 97.69 178 VAL A C 1
ATOM 1350 O O . VAL A 1 178 ? -11.758 7.523 1.863 1 97.69 178 VAL A O 1
ATOM 1353 N N . VAL A 1 179 ? -10.523 8.016 0.103 1 98.38 179 VAL A N 1
ATOM 1354 C CA . VAL A 1 179 ? -9.273 8.102 0.853 1 98.38 179 VAL A CA 1
ATOM 1355 C C . VAL A 1 179 ? -9.336 9.266 1.839 1 98.38 179 VAL A C 1
ATOM 1357 O O . VAL A 1 179 ? -8.922 9.133 2.99 1 98.38 179 VAL A O 1
ATOM 1360 N N . CYS A 1 180 ? -9.883 10.352 1.45 1 98.38 180 CYS A N 1
ATOM 1361 C CA . CYS A 1 180 ? -9.859 11.547 2.289 1 98.38 180 CYS A CA 1
ATOM 1362 C C . CYS A 1 180 ? -10.82 11.398 3.469 1 98.38 180 CYS A C 1
ATOM 1364 O O . CYS A 1 180 ? -10.484 11.781 4.594 1 98.38 180 CYS A O 1
ATOM 1366 N N . PRO A 1 181 ? -11.977 10.812 3.232 1 98.62 181 PRO A N 1
ATOM 1367 C CA . PRO A 1 181 ? -12.812 10.508 4.398 1 98.62 181 PRO A CA 1
ATOM 1368 C C . PRO A 1 181 ? -12.141 9.562 5.379 1 98.62 181 PRO A C 1
ATOM 1370 O O . PRO A 1 181 ? -12.367 9.648 6.59 1 98.62 181 PRO A O 1
ATOM 1373 N N . ILE A 1 182 ? -11.344 8.672 4.941 1 98.69 182 ILE A N 1
ATOM 1374 C CA . ILE A 1 182 ? -10.578 7.801 5.832 1 98.69 182 ILE A CA 1
ATOM 1375 C C . ILE A 1 182 ? -9.664 8.648 6.715 1 98.69 182 ILE A C 1
ATOM 1377 O O . ILE A 1 182 ? -9.562 8.406 7.922 1 98.69 182 ILE A O 1
ATOM 1381 N N . HIS A 1 183 ? -8.977 9.672 6.129 1 98.56 183 HIS A N 1
ATOM 1382 C CA . HIS A 1 183 ? -8.141 10.57 6.91 1 98.56 183 HIS A CA 1
ATOM 1383 C C . HIS A 1 183 ? -8.945 11.266 8 1 98.56 183 HIS A C 1
ATOM 1385 O O . HIS A 1 183 ? -8.516 11.328 9.156 1 98.56 183 HIS A O 1
ATOM 1391 N N . LEU A 1 184 ? -10.094 11.766 7.559 1 98.62 184 LEU A N 1
ATOM 1392 C CA . LEU A 1 184 ? -10.969 12.453 8.5 1 98.62 184 LEU A CA 1
ATOM 1393 C C . LEU A 1 184 ? -11.383 11.523 9.641 1 98.62 184 LEU A C 1
ATOM 1395 O O . LEU A 1 184 ? -11.281 11.883 10.812 1 98.62 184 LEU A O 1
ATOM 1399 N N . GLY A 1 185 ? -11.82 10.344 9.258 1 98.62 185 GLY A N 1
ATOM 1400 C CA . GLY A 1 185 ? -12.195 9.352 10.258 1 98.62 185 GLY A CA 1
ATOM 1401 C C . GLY A 1 185 ? -11.062 9.016 11.211 1 98.62 185 GLY A C 1
ATOM 1402 O O . GLY A 1 185 ? -11.273 8.922 12.422 1 98.62 185 GLY A O 1
ATOM 1403 N N . LEU A 1 186 ? -9.922 8.82 10.68 1 98.56 186 LEU A N 1
ATOM 1404 C CA . LEU A 1 186 ? -8.75 8.477 11.477 1 98.56 186 LEU A CA 1
ATOM 1405 C C . LEU A 1 186 ? -8.484 9.547 12.531 1 98.56 186 LEU A C 1
ATOM 1407 O O . LEU A 1 186 ? -8.289 9.227 13.711 1 98.56 186 LEU A O 1
ATOM 1411 N N . MET A 1 187 ? -8.5 10.805 12.141 1 98.5 187 MET A N 1
ATOM 1412 C CA . MET A 1 187 ? -8.25 11.898 13.07 1 98.5 187 MET A CA 1
ATOM 1413 C C . MET A 1 187 ? -9.344 11.977 14.125 1 98.5 187 MET A C 1
ATOM 1415 O O . MET A 1 187 ? -9.062 12.141 15.312 1 98.5 187 MET A O 1
ATOM 1419 N N . ARG A 1 188 ? -10.594 11.82 13.695 1 98.25 188 ARG A N 1
ATOM 1420 C CA . ARG A 1 188 ? -11.719 11.859 14.625 1 98.25 188 ARG A CA 1
ATOM 1421 C C . ARG A 1 188 ? -11.648 10.703 15.617 1 98.25 188 ARG A C 1
ATOM 1423 O O . ARG A 1 188 ? -11.82 10.898 16.828 1 98.25 188 ARG A O 1
ATOM 1430 N N . GLY A 1 189 ? -11.383 9.5 15.039 1 98.06 189 GLY A N 1
ATOM 1431 C CA . GLY A 1 189 ? -11.273 8.336 15.898 1 98.06 189 GLY A CA 1
ATOM 1432 C C . GLY A 1 189 ? -10.18 8.453 16.938 1 98.06 189 GLY A C 1
ATOM 1433 O O . GLY A 1 189 ? -10.375 8.07 18.094 1 98.06 189 GLY A O 1
ATOM 1434 N N . ALA A 1 190 ? -9.07 8.961 16.547 1 97.25 190 ALA A N 1
ATOM 1435 C CA . ALA A 1 190 ? -7.965 9.164 17.469 1 97.25 190 ALA A CA 1
ATOM 1436 C C . ALA A 1 190 ? -8.359 10.117 18.594 1 97.25 190 ALA A C 1
ATOM 1438 O O . ALA A 1 190 ? -8.281 9.766 19.766 1 97.25 190 ALA A O 1
ATOM 1439 N N . LEU A 1 191 ? -8.852 11.273 18.25 1 96.56 191 LEU A N 1
ATOM 1440 C CA . LEU A 1 191 ? -9.195 12.289 19.234 1 96.56 191 LEU A CA 1
ATOM 1441 C C . LEU A 1 191 ? -10.281 11.781 20.172 1 96.56 191 LEU A C 1
ATOM 1443 O O . LEU A 1 191 ? -10.219 12.016 21.391 1 96.56 191 LEU A O 1
ATOM 1447 N N . GLU A 1 192 ? -11.234 11.078 19.641 1 94.88 192 GLU A N 1
ATOM 1448 C CA . GLU A 1 192 ? -12.312 10.523 20.438 1 94.88 192 GLU A CA 1
ATOM 1449 C C . GLU A 1 192 ? -11.781 9.5 21.453 1 94.88 192 GLU A C 1
ATOM 1451 O O . GLU A 1 192 ? -12.133 9.547 22.625 1 94.88 192 GLU A O 1
ATOM 1456 N N . SER A 1 193 ? -10.898 8.656 20.984 1 94.94 193 SER A N 1
ATOM 1457 C CA . SER A 1 193 ? -10.359 7.609 21.844 1 94.94 193 SER A CA 1
ATOM 1458 C C . SER A 1 193 ? -9.469 8.195 22.938 1 94.94 193 SER A C 1
ATOM 1460 O O . SER A 1 193 ? -9.336 7.621 24.016 1 94.94 193 SER A O 1
ATOM 1462 N N . TRP A 1 194 ? -8.898 9.32 22.656 1 94.31 194 TRP A N 1
ATOM 1463 C CA . TRP A 1 194 ? -8.023 9.984 23.609 1 94.31 194 TRP A CA 1
ATOM 1464 C C . TRP A 1 194 ? -8.836 10.789 24.625 1 94.31 194 TRP A C 1
ATOM 1466 O O . TRP A 1 194 ? -8.289 11.328 25.578 1 94.31 194 TRP A O 1
ATOM 1476 N N . GLY A 1 195 ? -10.164 10.875 24.438 1 93.19 195 GLY A N 1
ATOM 1477 C CA . GLY A 1 195 ? -10.992 11.719 25.281 1 93.19 195 GLY A CA 1
ATOM 1478 C C . GLY A 1 195 ? -10.695 13.195 25.125 1 93.19 195 GLY A C 1
ATOM 1479 O O . GLY A 1 195 ? -10.797 13.961 26.078 1 93.19 195 GLY A O 1
ATOM 1480 N N . ALA A 1 196 ? -10.273 13.578 23.938 1 93.5 196 ALA A N 1
ATOM 1481 C CA . ALA A 1 196 ? -9.906 14.969 23.688 1 93.5 196 ALA A CA 1
ATOM 1482 C C . ALA A 1 196 ? -11.148 15.859 23.641 1 93.5 196 ALA A C 1
ATOM 1484 O O . ALA A 1 196 ? -12.18 15.461 23.094 1 93.5 196 ALA A O 1
ATOM 1485 N N . PRO A 1 197 ? -11.07 17.031 24.203 1 94 197 PRO A N 1
ATOM 1486 C CA . PRO A 1 197 ? -12.203 17.953 24.141 1 94 197 PRO A CA 1
ATOM 1487 C C . PRO A 1 197 ? -12.289 18.703 22.812 1 94 197 PRO A C 1
ATOM 1489 O O . PRO A 1 197 ? -12.797 19.828 22.766 1 94 197 PRO A O 1
ATOM 1492 N N . VAL A 1 198 ? -11.68 18.188 21.75 1 94.94 198 VAL A N 1
ATOM 1493 C CA . VAL A 1 198 ? -11.68 18.75 20.406 1 94.94 198 VAL A CA 1
ATOM 1494 C C . VAL A 1 198 ? -11.922 17.641 19.391 1 94.94 198 VAL A C 1
ATOM 1496 O O . VAL A 1 198 ? -11.641 16.469 19.656 1 94.94 198 VAL A O 1
ATOM 1499 N N . THR A 1 199 ? -12.516 17.969 18.297 1 96.25 199 THR A N 1
ATOM 1500 C CA . THR A 1 199 ? -12.695 17.062 17.172 1 96.25 199 THR A CA 1
ATOM 1501 C C . THR A 1 199 ? -12.336 17.75 15.859 1 96.25 199 THR A C 1
ATOM 1503 O O . THR A 1 199 ? -12.039 18.953 15.844 1 96.25 199 THR A O 1
ATOM 1506 N N . VAL A 1 200 ? -12.266 16.938 14.844 1 97.75 200 VAL A N 1
ATOM 1507 C CA . VAL A 1 200 ? -12.117 17.484 13.5 1 97.75 200 VAL A CA 1
ATOM 1508 C C . VAL A 1 200 ? -13.492 17.672 12.859 1 97.75 200 VAL A C 1
ATOM 1510 O O . VAL A 1 200 ? -14.18 16.703 12.547 1 97.75 200 VAL A O 1
ATOM 1513 N N . GLU A 1 201 ? -13.82 18.875 12.656 1 96.56 201 GLU A N 1
ATOM 1514 C CA . GLU A 1 201 ? -15.125 19.203 12.086 1 96.56 201 GLU A CA 1
ATOM 1515 C C . GLU A 1 201 ? -15.188 18.859 10.602 1 96.56 201 GLU A C 1
ATOM 1517 O O . GLU A 1 201 ? -16.203 18.344 10.125 1 96.56 201 GLU A O 1
ATOM 1522 N N . ARG A 1 202 ? -14.117 19.188 9.953 1 97.12 202 ARG A N 1
ATOM 1523 C CA . ARG A 1 202 ? -14.094 18.922 8.516 1 97.12 202 ARG A CA 1
ATOM 1524 C C . ARG A 1 202 ? -12.664 18.859 7.992 1 97.12 202 ARG A C 1
ATOM 1526 O O . ARG A 1 202 ? -11.75 19.406 8.602 1 97.12 202 ARG A O 1
ATOM 1533 N N . LEU A 1 203 ? -12.508 18.141 6.926 1 98 203 LEU A N 1
ATOM 1534 C CA . LEU A 1 203 ? -11.273 18.062 6.156 1 98 203 LEU A CA 1
ATOM 1535 C C . LEU A 1 203 ? -11.484 18.594 4.738 1 98 203 LEU A C 1
ATOM 1537 O O . LEU A 1 203 ? -12.375 18.125 4.023 1 98 203 LEU A O 1
ATOM 1541 N N . ASP A 1 204 ? -10.742 19.641 4.406 1 97.62 204 ASP A N 1
ATOM 1542 C CA . ASP A 1 204 ? -10.742 20.172 3.047 1 97.62 204 ASP A CA 1
ATOM 1543 C C . ASP A 1 204 ? -9.539 19.641 2.258 1 97.62 204 ASP A C 1
ATOM 1545 O O . ASP A 1 204 ? -8.43 20.156 2.393 1 97.62 204 ASP A O 1
ATOM 1549 N N . PRO A 1 205 ? -9.805 18.641 1.45 1 97.19 205 PRO A N 1
ATOM 1550 C CA . PRO A 1 205 ? -8.68 18.078 0.704 1 97.19 205 PRO A CA 1
ATOM 1551 C C . PRO A 1 205 ? -8.195 18.984 -0.423 1 97.19 205 PRO A C 1
ATOM 1553 O O . PRO A 1 205 ? -9 19.641 -1.081 1 97.19 205 PRO A O 1
ATOM 1556 N N . PHE A 1 206 ? -6.922 19.125 -0.554 1 95.38 206 PHE A N 1
ATOM 1557 C CA . PHE A 1 206 ? -6.273 19.781 -1.683 1 95.38 206 PHE A CA 1
ATOM 1558 C C . PHE A 1 206 ? -6.801 21.203 -1.856 1 95.38 206 PHE A C 1
ATOM 1560 O O . PHE A 1 206 ? -7.191 21.594 -2.959 1 95.38 206 PHE A O 1
ATOM 1567 N N . VAL A 1 207 ? -6.816 21.953 -0.794 1 95 207 VAL A N 1
ATOM 1568 C CA . VAL A 1 207 ? -7.176 23.359 -0.881 1 95 207 VAL A CA 1
ATOM 1569 C C . VAL A 1 207 ? -6.148 24.109 -1.733 1 95 207 VAL A C 1
ATOM 1571 O O . VAL A 1 207 ? -6.461 25.125 -2.344 1 95 207 VAL A O 1
ATOM 1574 N N . GLU A 1 208 ? -4.984 23.703 -1.701 1 91.94 208 GLU A N 1
ATOM 1575 C CA . GLU A 1 208 ? -3.889 23.953 -2.633 1 91.94 208 GLU A CA 1
ATOM 1576 C C . GLU A 1 208 ? -3.256 22.656 -3.111 1 91.94 208 GLU A C 1
ATOM 1578 O O . GLU A 1 208 ? -3.475 21.594 -2.518 1 91.94 208 GLU A O 1
ATOM 1583 N N . PRO A 1 209 ? -2.51 22.656 -4.223 1 89.25 209 PRO A N 1
ATOM 1584 C CA . PRO A 1 209 ? -1.916 21.422 -4.75 1 89.25 209 PRO A CA 1
ATOM 1585 C C . PRO A 1 209 ? -1.063 20.688 -3.715 1 89.25 209 PRO A C 1
ATOM 1587 O O . PRO A 1 209 ? -0.834 19.484 -3.842 1 89.25 209 PRO A O 1
ATOM 1590 N N . ASP A 1 210 ? -0.606 21.406 -2.672 1 90.62 210 ASP A N 1
ATOM 1591 C CA . ASP A 1 210 ? 0.276 20.781 -1.688 1 90.62 210 ASP A CA 1
ATOM 1592 C C . ASP A 1 210 ? -0.278 20.953 -0.274 1 90.62 210 ASP A C 1
ATOM 1594 O O . ASP A 1 210 ? 0.478 20.938 0.7 1 90.62 210 ASP A O 1
ATOM 1598 N N . LEU A 1 211 ? -1.637 21.141 -0.233 1 93.44 211 LEU A N 1
ATOM 1599 C CA . LEU A 1 211 ? -2.152 21.453 1.096 1 93.44 211 LEU A CA 1
ATOM 1600 C C . LEU A 1 211 ? -3.562 20.906 1.276 1 93.44 211 LEU A C 1
ATOM 1602 O O . LEU A 1 211 ? -4.445 21.172 0.458 1 93.44 211 LEU A O 1
ATOM 1606 N N . CYS A 1 212 ? -3.777 20.078 2.221 1 97.12 212 CYS A N 1
ATOM 1607 C CA . CYS A 1 212 ? -5.078 19.734 2.783 1 97.12 212 CYS A CA 1
ATOM 1608 C C . CYS A 1 212 ? -5.238 20.328 4.18 1 97.12 212 CYS A C 1
ATOM 1610 O O . CYS A 1 212 ? -4.262 20.469 4.918 1 97.12 212 CYS A O 1
ATOM 1612 N N . LEU A 1 213 ? -6.457 20.719 4.594 1 97.5 213 LEU A N 1
ATOM 1613 C CA . LEU A 1 213 ? -6.664 21.422 5.855 1 97.5 213 LEU A CA 1
ATOM 1614 C C . LEU A 1 213 ? -7.715 20.719 6.707 1 97.5 213 LEU A C 1
ATOM 1616 O O . LEU A 1 213 ? -8.836 20.484 6.25 1 97.5 213 LEU A O 1
ATOM 1620 N N . ALA A 1 214 ? -7.34 20.375 7.844 1 98.38 214 ALA A N 1
ATOM 1621 C CA . ALA A 1 214 ? -8.281 19.875 8.844 1 98.38 214 ALA A CA 1
ATOM 1622 C C . ALA A 1 214 ? -8.711 20.984 9.797 1 98.38 214 ALA A C 1
ATOM 1624 O O . ALA A 1 214 ? -7.867 21.688 10.359 1 98.38 214 ALA A O 1
ATOM 1625 N N . HIS A 1 215 ? -9.961 21.141 9.945 1 97.81 215 HIS A N 1
ATOM 1626 C CA . HIS A 1 215 ? -10.516 22.141 10.836 1 97.81 215 HIS A CA 1
ATOM 1627 C C . HIS A 1 215 ? -10.969 21.531 12.156 1 97.81 215 HIS A C 1
ATOM 1629 O O . HIS A 1 215 ? -11.797 20.609 12.164 1 97.81 215 HIS A O 1
ATOM 1635 N N . LEU A 1 216 ? -10.43 22.031 13.234 1 96.81 216 LEU A N 1
ATOM 1636 C CA . LEU A 1 216 ? -10.75 21.484 14.547 1 96.81 216 LEU A CA 1
ATOM 1637 C C . LEU A 1 216 ? -11.758 22.375 15.273 1 96.81 216 LEU A C 1
ATOM 1639 O O . LEU A 1 216 ? -11.789 23.578 15.062 1 96.81 216 LEU A O 1
ATOM 1643 N N . SER A 1 217 ? -12.57 21.797 16 1 94.81 217 SER A N 1
ATOM 1644 C CA . SER A 1 217 ? -13.562 22.484 16.812 1 94.81 217 SER A CA 1
ATOM 1645 C C . SER A 1 217 ? -13.75 21.797 18.172 1 94.81 217 SER A C 1
ATOM 1647 O O . SER A 1 217 ? -13.406 20.625 18.328 1 94.81 217 SER A O 1
ATOM 1649 N N . PRO A 1 218 ? -14.125 22.641 19.219 1 92.06 218 PRO A N 1
ATOM 1650 C CA . PRO A 1 218 ? -14.43 21.984 20.5 1 92.06 218 PRO A CA 1
ATOM 1651 C C . PRO A 1 218 ? -15.438 20.859 20.359 1 92.06 218 PRO A C 1
ATOM 1653 O O . PRO A 1 218 ? -16.328 20.906 19.5 1 92.06 218 PRO A O 1
ATOM 1656 N N . GLU A 1 219 ? -15.102 19.828 21.219 1 81.88 219 GLU A N 1
ATOM 1657 C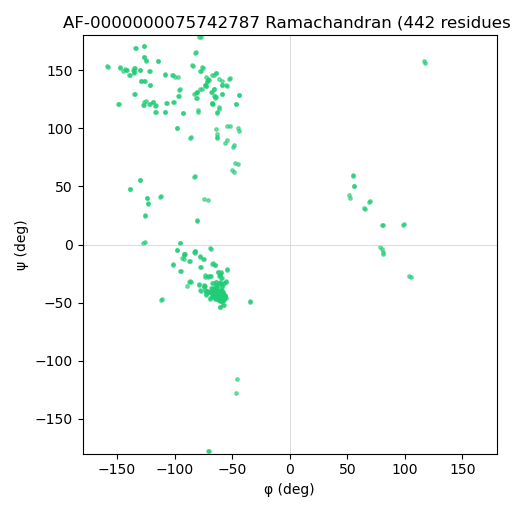 CA . GLU A 1 219 ? -16.016 18.688 21.25 1 81.88 219 GLU A CA 1
ATOM 1658 C C . GLU A 1 219 ? -17.375 19.094 21.812 1 81.88 219 GLU A C 1
ATOM 1660 O O . GLU A 1 219 ? -17.453 19.828 22.812 1 81.88 219 GLU A O 1
ATOM 1665 N N . GLY A 1 220 ? -18.453 18.891 21.281 1 68.38 220 GLY A N 1
ATOM 1666 C CA . GLY A 1 220 ? -19.781 19.328 21.688 1 68.38 220 GLY A CA 1
ATOM 1667 C C . GLY A 1 220 ? -20.312 20.484 20.859 1 68.38 220 GLY A C 1
ATOM 1668 O O . GLY A 1 220 ? -21.484 20.844 20.969 1 68.38 220 GLY A O 1
ATOM 1669 N N . ALA A 1 221 ? -19.391 21.25 20.344 1 50.38 221 ALA A N 1
ATOM 1670 C CA . ALA A 1 221 ? -19.891 22.312 19.469 1 50.38 221 ALA A CA 1
ATOM 1671 C C . ALA A 1 221 ? -20.641 21.734 18.266 1 50.38 221 ALA A C 1
ATOM 1673 O O . ALA A 1 221 ? -21.328 22.469 17.547 1 50.38 221 ALA A O 1
ATOM 1674 N N . LEU A 1 222 ? -20.359 20.562 17.859 1 47.09 222 LEU A N 1
ATOM 1675 C CA . LEU A 1 222 ? -21.109 19.969 16.75 1 47.09 222 LEU A CA 1
ATOM 1676 C C . LEU A 1 222 ? -22.484 19.531 17.219 1 47.09 222 LEU A C 1
ATOM 1678 O O . LEU A 1 222 ? -23.297 19.062 16.406 1 47.09 222 LEU A O 1
ATOM 1682 N N . SER A 1 223 ? -22.797 19.469 18.516 1 36.31 223 SER A N 1
ATOM 1683 C CA . SER A 1 223 ? -24.156 19.188 18.938 1 36.31 223 SER A CA 1
ATOM 1684 C C . SER A 1 223 ? -25.047 20.422 18.781 1 36.31 223 SER A C 1
ATOM 1686 O O . SER A 1 223 ? -24.594 21.547 19 1 36.31 223 SER A O 1
ATOM 1688 N N . MET B 1 1 ? -4.078 41.625 7.133 1 25.45 1 MET B N 1
ATOM 1689 C CA . MET B 1 1 ? -2.914 40.938 6.555 1 25.45 1 MET B CA 1
ATOM 1690 C C . MET B 1 1 ? -2.219 40.062 7.59 1 25.45 1 MET B C 1
ATOM 1692 O O . MET B 1 1 ? -1.412 40.562 8.383 1 25.45 1 MET B O 1
ATOM 1696 N N . GLY B 1 2 ? -2.941 39.188 8.25 1 29.83 2 GLY B N 1
ATOM 1697 C CA . GLY B 1 2 ? -2.523 38.438 9.43 1 29.83 2 GLY B CA 1
ATOM 1698 C C . GLY B 1 2 ? -1.235 37.656 9.219 1 29.83 2 GLY B C 1
ATOM 1699 O O . GLY B 1 2 ? -1.141 36.844 8.312 1 29.83 2 GLY B O 1
ATOM 1700 N N . GLU B 1 3 ? -0.067 38.281 9.5 1 33.47 3 GLU B N 1
ATOM 1701 C CA . GLU B 1 3 ? 1.256 37.656 9.492 1 33.47 3 GLU B CA 1
ATOM 1702 C C . GLU B 1 3 ? 1.248 36.344 10.258 1 33.47 3 GLU B C 1
ATOM 1704 O O . GLU B 1 3 ? 1.026 36.312 11.469 1 33.47 3 GLU B O 1
ATOM 1709 N N . GLY B 1 4 ? 0.609 35.312 9.734 1 34.25 4 GLY B N 1
ATOM 1710 C CA . GLY B 1 4 ? 0.667 34.062 10.445 1 34.25 4 GLY B CA 1
ATOM 1711 C C . GLY B 1 4 ? 2.061 33.719 10.938 1 34.25 4 GLY B C 1
ATOM 1712 O O . GLY B 1 4 ? 3.025 33.75 10.172 1 34.25 4 GLY B O 1
ATOM 1713 N N . ARG B 1 5 ? 2.434 33.906 12.156 1 36.34 5 ARG B N 1
ATOM 1714 C CA . ARG B 1 5 ? 3.676 33.594 12.859 1 36.34 5 ARG B CA 1
ATOM 1715 C C . ARG B 1 5 ? 4.098 32.125 12.594 1 36.34 5 ARG B C 1
ATOM 1717 O O . ARG B 1 5 ? 3.406 31.203 13 1 36.34 5 ARG B O 1
ATOM 1724 N N . ILE B 1 6 ? 4.812 31.922 11.43 1 41.78 6 ILE B N 1
ATOM 1725 C CA . ILE B 1 6 ? 5.449 30.625 11.25 1 41.78 6 ILE B CA 1
ATOM 1726 C C . ILE B 1 6 ? 6.297 30.281 12.477 1 41.78 6 ILE B C 1
ATOM 1728 O O . ILE B 1 6 ? 7.141 31.078 12.891 1 41.78 6 ILE B O 1
ATOM 1732 N N . ALA B 1 7 ? 5.883 29.469 13.344 1 40.88 7 ALA B N 1
ATOM 1733 C CA . ALA B 1 7 ? 6.594 29.062 14.555 1 40.88 7 ALA B CA 1
ATOM 1734 C C . ALA B 1 7 ? 8.047 28.719 14.242 1 40.88 7 ALA B C 1
ATOM 1736 O O . ALA B 1 7 ? 8.336 28.047 13.25 1 40.88 7 ALA B O 1
ATOM 1737 N N . ARG B 1 8 ? 9.109 29.297 14.766 1 37.94 8 ARG B N 1
ATOM 1738 C CA . ARG B 1 8 ? 10.562 29.188 14.797 1 37.94 8 ARG B CA 1
ATOM 1739 C C . ARG B 1 8 ? 11.016 27.766 15.078 1 37.94 8 ARG B C 1
ATOM 1741 O O . ARG B 1 8 ? 10.969 27.297 16.219 1 37.94 8 ARG B O 1
ATOM 1748 N N . MET B 1 9 ? 10.695 26.75 14.195 1 38.53 9 MET B N 1
ATOM 1749 C CA . MET B 1 9 ? 11.289 25.438 14.5 1 38.53 9 MET B CA 1
ATOM 1750 C C . MET B 1 9 ? 12.805 25.5 14.414 1 38.53 9 MET B C 1
ATOM 1752 O O . MET B 1 9 ? 13.359 25.797 13.352 1 38.53 9 MET B O 1
ATOM 1756 N N . GLY B 1 10 ? 13.617 25.75 15.32 1 35.69 10 GLY B N 1
ATOM 1757 C CA . GLY B 1 10 ? 15.039 25.953 15.523 1 35.69 10 GLY B CA 1
ATOM 1758 C C . GLY B 1 10 ? 15.898 24.922 14.836 1 35.69 10 GLY B C 1
ATOM 1759 O O . GLY B 1 10 ? 16.141 25 13.633 1 35.69 10 GLY B O 1
ATOM 1760 N N . GLY B 1 11 ? 16.781 23.938 15.594 1 42.38 11 GLY B N 1
ATOM 1761 C CA . GLY B 1 11 ? 18.156 23.469 15.625 1 42.38 11 GLY B CA 1
ATOM 1762 C C . GLY B 1 11 ? 18.422 22.297 14.703 1 42.38 11 GLY B C 1
ATOM 1763 O O . GLY B 1 11 ? 19.578 21.906 14.484 1 42.38 11 GLY B O 1
ATOM 1764 N N . GLU B 1 12 ? 17.625 21.359 14.453 1 51 12 GLU B N 1
ATOM 1765 C CA . GLU B 1 12 ? 18.031 20.156 13.742 1 51 12 GLU B CA 1
ATOM 1766 C C . GLU B 1 12 ? 18 20.375 12.227 1 51 12 GLU B C 1
ATOM 1768 O O . GLU B 1 12 ? 17.141 21.109 11.719 1 51 12 GLU B O 1
ATOM 1773 N N . PRO B 1 13 ? 19.219 19.984 11.57 1 54.22 13 PRO B N 1
ATOM 1774 C CA . PRO B 1 13 ? 19.344 20.125 10.117 1 54.22 13 PRO B CA 1
ATOM 1775 C C . PRO B 1 13 ? 18.016 19.875 9.391 1 54.22 13 PRO B C 1
ATOM 1777 O O . PRO B 1 13 ? 17.656 20.625 8.484 1 54.22 13 PRO B O 1
ATOM 1780 N N . ALA B 1 14 ? 17.328 18.781 9.688 1 57.66 14 ALA B N 1
ATOM 1781 C CA . ALA B 1 14 ? 16.016 18.516 9.102 1 57.66 14 ALA B CA 1
ATOM 1782 C C . ALA B 1 14 ? 15.031 19.625 9.445 1 57.66 14 ALA B C 1
ATOM 1784 O O . ALA B 1 14 ? 14.164 19.969 8.633 1 57.66 14 ALA B O 1
ATOM 1785 N N . GLY B 1 15 ? 15.352 20.203 10.461 1 72.5 15 GLY B N 1
ATOM 1786 C CA . GLY B 1 15 ? 14.523 21.312 10.914 1 72.5 15 GLY B CA 1
ATOM 1787 C C . GLY B 1 15 ? 14.711 22.578 10.086 1 72.5 15 GLY B C 1
ATOM 1788 O O . GLY B 1 15 ? 13.727 23.219 9.703 1 72.5 15 GLY B O 1
ATOM 1789 N N . ARG B 1 16 ? 15.93 22.734 9.672 1 79.75 16 ARG B N 1
ATOM 1790 C CA . ARG B 1 16 ? 16.203 23.969 8.93 1 79.75 16 ARG B CA 1
ATOM 1791 C C . ARG B 1 16 ? 15.703 23.859 7.492 1 79.75 16 ARG B C 1
ATOM 1793 O O . ARG B 1 16 ? 15.203 24.828 6.926 1 79.75 16 ARG B O 1
ATOM 1800 N N . ARG B 1 17 ? 15.883 22.672 6.918 1 86.69 17 ARG B N 1
ATOM 1801 C CA . ARG B 1 17 ? 15.359 22.453 5.57 1 86.69 17 ARG B CA 1
ATOM 1802 C C . ARG B 1 17 ? 13.859 22.719 5.508 1 86.69 17 ARG B C 1
ATOM 1804 O O . ARG B 1 17 ? 13.383 23.391 4.598 1 86.69 17 ARG B O 1
ATOM 1811 N N . ARG B 1 18 ? 13.258 22.188 6.5 1 85.62 18 ARG B N 1
ATOM 1812 C CA . ARG B 1 18 ? 11.82 22.406 6.57 1 85.62 18 ARG B CA 1
ATOM 1813 C C . ARG B 1 18 ? 11.5 23.891 6.746 1 85.62 18 ARG B C 1
ATOM 1815 O O . ARG B 1 18 ? 10.523 24.391 6.191 1 85.62 18 ARG B O 1
ATOM 1822 N N . ALA B 1 19 ? 12.32 24.484 7.473 1 88.44 19 ALA B N 1
ATOM 1823 C CA . ALA B 1 19 ? 12.133 25.922 7.699 1 88.44 19 ALA B CA 1
ATOM 1824 C C . ALA B 1 19 ? 12.281 26.703 6.398 1 88.44 19 ALA B C 1
ATOM 1826 O O . ALA B 1 19 ? 11.5 27.609 6.125 1 88.44 19 ALA B O 1
ATOM 1827 N N . VAL B 1 20 ? 13.273 26.359 5.656 1 92.75 20 VAL B N 1
ATOM 1828 C CA . VAL B 1 20 ? 13.484 27.016 4.367 1 92.75 20 VAL B CA 1
ATOM 1829 C C . VAL B 1 20 ? 12.258 26.828 3.482 1 92.75 20 VAL B C 1
ATOM 1831 O O . VAL B 1 20 ? 11.75 27.781 2.904 1 92.75 20 VAL B O 1
ATOM 1834 N N . LEU B 1 21 ? 11.805 25.625 3.43 1 90.38 21 LEU B N 1
ATOM 1835 C CA . LEU B 1 21 ? 10.641 25.312 2.604 1 90.38 21 LEU B CA 1
ATOM 1836 C C . LEU B 1 21 ? 9.406 26.062 3.1 1 90.38 21 LEU B C 1
ATOM 1838 O O . LEU B 1 21 ? 8.625 26.578 2.299 1 90.38 21 LEU B O 1
ATOM 1842 N N . ARG B 1 22 ? 9.289 26.094 4.363 1 86.69 22 ARG B N 1
ATOM 1843 C CA . ARG B 1 22 ? 8.156 26.781 4.961 1 86.69 22 ARG B CA 1
ATOM 1844 C C . ARG B 1 22 ? 8.148 28.266 4.566 1 86.69 22 ARG B C 1
ATOM 1846 O O . ARG B 1 22 ? 7.098 28.828 4.25 1 86.69 22 ARG B O 1
ATOM 1853 N N . VAL B 1 23 ? 9.273 28.875 4.582 1 90.69 23 VAL B N 1
ATOM 1854 C CA . VAL B 1 23 ? 9.406 30.297 4.227 1 90.69 23 VAL B CA 1
ATOM 1855 C C . VAL B 1 23 ? 8.992 30.5 2.77 1 90.69 23 VAL B C 1
ATOM 1857 O O . VAL B 1 23 ? 8.219 31.391 2.457 1 90.69 23 VAL B O 1
ATOM 1860 N N . LEU B 1 24 ? 9.477 29.641 1.933 1 92.75 24 LEU B N 1
ATOM 1861 C CA . LEU B 1 24 ? 9.164 29.75 0.513 1 92.75 24 LEU B CA 1
ATOM 1862 C C . LEU B 1 24 ? 7.668 29.562 0.269 1 92.75 24 LEU B C 1
ATOM 1864 O O . LEU B 1 24 ? 7.066 30.312 -0.505 1 92.75 24 LEU B O 1
ATOM 1868 N N . ARG B 1 25 ? 7.105 28.672 0.983 1 88.12 25 ARG B N 1
ATOM 1869 C CA . ARG B 1 25 ? 5.684 28.391 0.811 1 88.12 25 ARG B CA 1
ATOM 1870 C C . ARG B 1 25 ? 4.832 29.531 1.37 1 88.12 25 ARG B C 1
ATOM 1872 O O . ARG B 1 25 ? 3.816 29.891 0.776 1 88.12 25 ARG B O 1
ATOM 1879 N N . ALA B 1 26 ? 5.258 30.016 2.451 1 84.25 26 ALA B N 1
ATOM 1880 C CA . ALA B 1 26 ? 4.5 31.062 3.135 1 84.25 26 ALA B CA 1
ATOM 1881 C C . ALA B 1 26 ? 4.465 32.344 2.307 1 84.25 26 ALA B C 1
ATOM 1883 O O . ALA B 1 26 ? 3.436 33.031 2.234 1 84.25 26 ALA B O 1
ATOM 1884 N N . LEU B 1 27 ? 5.523 32.625 1.692 1 88.44 27 LEU B N 1
ATOM 1885 C CA . LEU B 1 27 ? 5.609 33.875 0.965 1 88.44 27 LEU B CA 1
ATOM 1886 C C . LEU B 1 27 ? 5.055 33.75 -0.448 1 88.44 27 LEU B C 1
ATOM 1888 O O . LEU B 1 27 ? 4.555 34.719 -1.027 1 88.44 27 LEU B O 1
ATOM 1892 N N . GLY B 1 28 ? 5.188 32.562 -1.041 1 87.06 28 GLY B N 1
ATOM 1893 C CA . GLY B 1 28 ? 4.449 32.219 -2.248 1 87.06 28 GLY B CA 1
ATOM 1894 C C . GLY B 1 28 ? 5.055 32.844 -3.502 1 87.06 28 GLY B C 1
ATOM 1895 O O . GLY B 1 28 ? 4.453 32.781 -4.578 1 87.06 28 GLY B O 1
ATOM 1896 N N . HIS B 1 29 ? 6.09 33.625 -3.377 1 89.12 29 HIS B N 1
ATOM 1897 C CA . HIS B 1 29 ? 6.797 34.188 -4.527 1 89.12 29 HIS B CA 1
ATOM 1898 C C . HIS B 1 29 ? 8.289 33.844 -4.469 1 89.12 29 HIS B C 1
ATOM 1900 O O . HIS B 1 29 ? 8.805 33.469 -3.414 1 89.12 29 HIS B O 1
ATOM 1906 N N . PRO B 1 30 ? 8.93 33.906 -5.57 1 93.44 30 PRO B N 1
ATOM 1907 C CA . PRO B 1 30 ? 10.352 33.531 -5.602 1 93.44 30 PRO B CA 1
ATOM 1908 C C . PRO B 1 30 ? 11.203 34.438 -4.703 1 93.44 30 PRO B C 1
ATOM 1910 O O . PRO B 1 30 ? 10.961 35.625 -4.609 1 93.44 30 PRO B O 1
ATOM 1913 N N . LEU B 1 31 ? 12.18 33.812 -4.055 1 94.44 31 LEU B N 1
ATOM 1914 C CA . LEU B 1 31 ? 13.086 34.5 -3.16 1 94.44 31 LEU B CA 1
ATOM 1915 C C . LEU B 1 31 ? 14.539 34.156 -3.48 1 94.44 31 LEU B C 1
ATOM 1917 O O . LEU B 1 31 ? 14.828 33.094 -3.988 1 94.44 31 LEU B O 1
ATOM 1921 N N . SER B 1 32 ? 15.328 35.094 -3.205 1 93.38 32 SER B N 1
ATOM 1922 C CA . SER B 1 32 ? 16.766 34.844 -3.305 1 93.38 32 SER B CA 1
ATOM 1923 C C . SER B 1 32 ? 17.281 34.156 -2.055 1 93.38 32 SER B C 1
ATOM 1925 O O . SER B 1 32 ? 16.609 34.125 -1.026 1 93.38 32 SER B O 1
ATOM 1927 N N . ILE B 1 33 ? 18.469 33.625 -2.188 1 93.69 33 ILE B N 1
ATOM 1928 C CA . ILE B 1 33 ? 19.125 32.969 -1.058 1 93.69 33 ILE B CA 1
ATOM 1929 C C . ILE B 1 33 ? 19.266 33.969 0.096 1 93.69 33 ILE B C 1
ATOM 1931 O O . ILE B 1 33 ? 19 33.625 1.25 1 93.69 33 ILE B O 1
ATOM 1935 N N . VAL B 1 34 ? 19.609 35.219 -0.197 1 93.44 34 VAL B N 1
ATOM 1936 C CA . VAL B 1 34 ? 19.844 36.219 0.811 1 93.44 34 VAL B CA 1
ATOM 1937 C C . VAL B 1 34 ? 18.531 36.562 1.52 1 93.44 34 VAL B C 1
ATOM 1939 O O . VAL B 1 34 ? 18.5 36.688 2.746 1 93.44 34 VAL B O 1
ATOM 1942 N N . ALA B 1 35 ? 17.516 36.719 0.772 1 94.56 35 ALA B N 1
ATOM 1943 C CA . ALA B 1 35 ? 16.203 37.031 1.336 1 94.56 35 ALA B CA 1
ATOM 1944 C C . ALA B 1 35 ? 15.734 35.906 2.275 1 94.56 35 ALA B C 1
ATOM 1946 O O . ALA B 1 35 ? 15.203 36.188 3.355 1 94.56 35 ALA B O 1
ATOM 1947 N N . ILE B 1 36 ? 15.883 34.625 1.892 1 95.31 36 ILE B N 1
ATOM 1948 C CA . ILE B 1 36 ? 15.477 33.5 2.713 1 95.31 36 ILE B CA 1
ATOM 1949 C C . ILE B 1 36 ? 16.281 33.469 4.012 1 95.31 36 ILE B C 1
ATOM 1951 O O . ILE B 1 36 ? 15.727 33.281 5.09 1 95.31 36 ILE B O 1
ATOM 1955 N N . ALA B 1 37 ? 17.562 33.781 3.859 1 94.56 37 ALA B N 1
ATOM 1956 C CA . ALA B 1 37 ? 18.453 33.844 5.016 1 94.56 37 ALA B CA 1
ATOM 1957 C C . ALA B 1 37 ? 18.016 34.906 6.012 1 94.56 37 ALA B C 1
ATOM 1959 O O . ALA B 1 37 ? 18.031 34.656 7.227 1 94.56 37 ALA B O 1
ATOM 1960 N N . GLU B 1 38 ? 17.625 36 5.527 1 95.25 38 GLU B N 1
ATOM 1961 C CA . GLU B 1 38 ? 17.172 37.125 6.367 1 95.25 38 GLU B CA 1
ATOM 1962 C C . GLU B 1 38 ? 15.914 36.719 7.137 1 95.25 38 GLU B C 1
ATOM 1964 O O . GLU B 1 38 ? 15.797 37.031 8.328 1 95.25 38 GLU B O 1
ATOM 1969 N N . HIS B 1 39 ? 15.055 36.062 6.465 1 93.94 39 HIS B N 1
ATOM 1970 C CA . HIS B 1 39 ? 13.805 35.656 7.094 1 93.94 39 HIS B CA 1
ATOM 1971 C C . HIS B 1 39 ? 14.062 34.656 8.211 1 93.94 39 HIS B C 1
ATOM 1973 O O . HIS B 1 39 ? 13.359 34.656 9.227 1 93.94 39 HIS B O 1
ATOM 1979 N N . LEU B 1 40 ? 15.016 33.75 8.023 1 92.88 40 LEU B N 1
ATOM 1980 C CA . LEU B 1 40 ? 15.273 32.688 8.977 1 92.88 40 LEU B CA 1
ATOM 1981 C C . LEU B 1 40 ? 16.328 33.094 10 1 92.88 40 LEU B C 1
ATOM 1983 O O . LEU B 1 40 ? 16.516 32.438 11.016 1 92.88 40 LEU B O 1
ATOM 1987 N N . GLY B 1 41 ? 17.016 34.188 9.742 1 93.62 41 GLY B N 1
ATOM 1988 C CA . GLY B 1 41 ? 18.078 34.656 10.633 1 93.62 41 GLY B CA 1
ATOM 1989 C C . GLY B 1 41 ? 19.297 33.75 10.617 1 93.62 41 GLY B C 1
ATOM 1990 O O . GLY B 1 41 ? 19.875 33.469 11.664 1 93.62 41 GLY B O 1
ATOM 1991 N N . VAL B 1 42 ? 19.625 33.25 9.547 1 93.69 42 VAL B N 1
ATOM 1992 C CA . VAL B 1 42 ? 20.781 32.375 9.398 1 93.69 42 VAL B CA 1
ATOM 1993 C C . VAL B 1 42 ? 21.688 32.906 8.289 1 93.69 42 VAL B C 1
ATOM 1995 O O . VAL B 1 42 ? 21.328 33.875 7.594 1 93.69 42 VAL B O 1
ATOM 1998 N N . HIS B 1 43 ? 22.875 32.312 8.18 1 93.69 43 HIS B N 1
ATOM 1999 C CA . HIS B 1 43 ? 23.828 32.656 7.125 1 93.69 43 HIS B CA 1
ATOM 2000 C C . HIS B 1 43 ? 23.359 32.156 5.766 1 93.69 43 HIS B C 1
ATOM 2002 O O . HIS B 1 43 ? 22.844 31.047 5.656 1 93.69 43 HIS B O 1
ATOM 2008 N N . PRO B 1 44 ? 23.594 32.938 4.715 1 93.94 44 PRO B N 1
ATOM 2009 C CA . PRO B 1 44 ? 23.172 32.531 3.371 1 93.94 44 PRO B CA 1
ATOM 2010 C C . PRO B 1 44 ? 23.734 31.156 2.965 1 93.94 44 PRO B C 1
ATOM 2012 O O . PRO B 1 44 ? 23.062 30.406 2.242 1 93.94 44 PRO B O 1
ATOM 2015 N N . ASN B 1 45 ? 24.859 30.828 3.434 1 92.25 45 ASN B N 1
ATOM 2016 C CA . ASN B 1 45 ? 25.469 29.547 3.088 1 92.25 45 ASN B CA 1
ATOM 2017 C C . ASN B 1 45 ? 24.672 28.391 3.654 1 92.25 45 ASN B C 1
ATOM 2019 O O . ASN B 1 45 ? 24.578 27.328 3.025 1 92.25 45 ASN B O 1
ATOM 2023 N N . THR B 1 46 ? 24.172 28.562 4.816 1 90.94 46 THR B N 1
ATOM 2024 C CA . THR B 1 46 ? 23.312 27.547 5.418 1 90.94 46 THR B CA 1
ATOM 2025 C C . THR B 1 46 ? 22.078 27.312 4.555 1 90.94 46 THR B C 1
ATOM 2027 O O . THR B 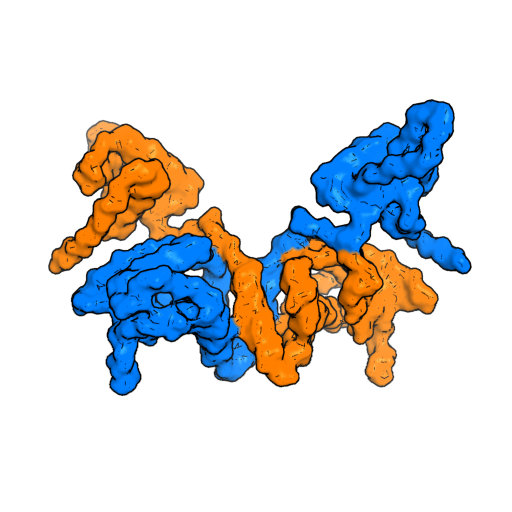1 46 ? 21.672 26.172 4.336 1 90.94 46 THR B O 1
ATOM 2030 N N . VAL B 1 47 ? 21.547 28.344 4.055 1 94 47 VAL B N 1
ATOM 2031 C CA . VAL B 1 47 ? 20.344 28.266 3.221 1 94 47 VAL B CA 1
ATOM 2032 C C . VAL B 1 47 ? 20.672 27.578 1.905 1 94 47 VAL B C 1
ATOM 2034 O O . VAL B 1 47 ? 19.906 26.734 1.432 1 94 47 VAL B O 1
ATOM 2037 N N . ARG B 1 48 ? 21.844 27.891 1.312 1 91.56 48 ARG B N 1
ATOM 2038 C CA . ARG B 1 48 ? 22.234 27.328 0.021 1 91.56 48 ARG B CA 1
ATOM 2039 C C . ARG B 1 48 ? 22.234 25.812 0.06 1 91.56 48 ARG B C 1
ATOM 2041 O O . ARG B 1 48 ? 21.719 25.156 -0.849 1 91.56 48 ARG B O 1
ATOM 2048 N N . PHE B 1 49 ? 22.797 25.344 1.14 1 90.44 49 PHE B N 1
ATOM 2049 C CA . PHE B 1 49 ? 22.891 23.891 1.299 1 90.44 49 PHE B CA 1
ATOM 2050 C C . PHE B 1 49 ? 21.5 23.266 1.31 1 90.44 49 PHE B C 1
ATOM 2052 O O . PHE B 1 49 ? 21.25 22.297 0.591 1 90.44 49 PHE B O 1
ATOM 2059 N N . HIS B 1 50 ? 20.703 23.75 2.01 1 92.44 50 HIS B N 1
ATOM 2060 C CA . HIS B 1 50 ? 19.344 23.203 2.137 1 92.44 50 HIS B CA 1
ATOM 2061 C C . HIS B 1 50 ? 18.562 23.375 0.844 1 92.44 50 HIS B C 1
ATOM 2063 O O . HIS B 1 50 ? 17.797 22.5 0.454 1 92.44 50 HIS B O 1
ATOM 2069 N N . LEU B 1 51 ? 18.781 24.484 0.196 1 93.44 51 LEU B N 1
ATOM 2070 C CA . LEU B 1 51 ? 18.078 24.766 -1.056 1 93.44 51 LEU B CA 1
ATOM 2071 C C . LEU B 1 51 ? 18.469 23.75 -2.127 1 93.44 51 LEU B C 1
ATOM 2073 O O . LEU B 1 51 ? 17.625 23.281 -2.885 1 93.44 51 LEU B O 1
ATOM 2077 N N . ASP B 1 52 ? 19.703 23.438 -2.172 1 90.38 52 ASP B N 1
ATOM 2078 C CA . ASP B 1 52 ? 20.141 22.438 -3.143 1 90.38 52 ASP B CA 1
ATOM 2079 C C . ASP B 1 52 ? 19.438 21.109 -2.932 1 90.38 52 ASP B C 1
ATOM 2081 O O . ASP B 1 52 ? 18.984 20.484 -3.893 1 90.38 52 ASP B O 1
ATOM 2085 N N . GLY B 1 53 ? 19.375 20.719 -1.681 1 88.94 53 GLY B N 1
ATOM 2086 C CA . GLY B 1 53 ? 18.656 19.5 -1.358 1 88.94 53 GLY B CA 1
ATOM 2087 C C . GLY B 1 53 ? 17.188 19.547 -1.743 1 88.94 53 GLY B C 1
ATOM 2088 O O . GLY B 1 53 ? 16.641 18.578 -2.289 1 88.94 53 GLY B O 1
ATOM 2089 N N . LEU B 1 54 ? 16.562 20.672 -1.486 1 91.62 54 LEU B N 1
ATOM 2090 C CA . LEU B 1 54 ? 15.141 20.844 -1.789 1 91.62 54 LEU B CA 1
ATOM 2091 C C . LEU B 1 54 ? 14.898 20.844 -3.295 1 91.62 54 LEU B C 1
ATOM 2093 O O . LEU B 1 54 ? 13.875 20.344 -3.77 1 91.62 54 LEU B O 1
ATOM 2097 N N . VAL B 1 55 ? 15.859 21.359 -4.035 1 91.38 55 VAL B N 1
ATOM 2098 C CA . VAL B 1 55 ? 15.766 21.359 -5.488 1 91.38 55 VAL B CA 1
ATOM 2099 C C . VAL B 1 55 ? 15.914 19.938 -6.027 1 91.38 55 VAL B C 1
ATOM 2101 O O . VAL B 1 55 ? 15.141 19.516 -6.883 1 91.38 55 VAL B O 1
ATOM 2104 N N . ASP B 1 56 ? 16.797 19.234 -5.461 1 89 56 ASP B N 1
ATOM 2105 C CA . ASP B 1 56 ? 17 17.844 -5.852 1 89 56 ASP B CA 1
ATOM 2106 C C . ASP B 1 56 ? 15.766 17 -5.578 1 89 56 ASP B C 1
ATOM 2108 O O . ASP B 1 56 ? 15.445 16.094 -6.348 1 89 56 ASP B O 1
ATOM 2112 N N . ASP B 1 57 ? 15.141 17.359 -4.535 1 84.94 57 ASP B N 1
ATOM 2113 C CA . ASP B 1 57 ? 13.953 16.609 -4.129 1 84.94 57 ASP B CA 1
ATOM 2114 C C . ASP B 1 57 ? 12.719 17.062 -4.895 1 84.94 57 ASP B C 1
ATOM 2116 O O . ASP B 1 57 ? 11.633 16.516 -4.719 1 84.94 57 ASP B O 1
ATOM 2120 N N . GLY B 1 58 ? 12.844 18.125 -5.672 1 87.75 58 GLY B N 1
ATOM 2121 C CA . GLY B 1 58 ? 11.742 18.625 -6.477 1 87.75 58 GLY B CA 1
ATOM 2122 C C . GLY B 1 58 ? 10.766 19.469 -5.684 1 87.75 58 GLY B C 1
ATOM 2123 O O . GLY B 1 58 ? 9.648 19.719 -6.141 1 87.75 58 GLY B O 1
ATOM 2124 N N . GLN B 1 59 ? 11.109 19.922 -4.574 1 89.44 59 GLN B N 1
ATOM 2125 C CA . GLN B 1 59 ? 10.211 20.688 -3.717 1 89.44 59 GLN B CA 1
ATOM 2126 C C . GLN B 1 59 ? 10.391 22.188 -3.939 1 89.44 59 GLN B C 1
ATOM 2128 O O . GLN B 1 59 ? 9.508 22.969 -3.594 1 89.44 59 GLN B O 1
ATOM 2133 N N . VAL B 1 60 ? 11.594 22.562 -4.469 1 93.38 60 VAL B N 1
ATOM 2134 C CA . VAL B 1 60 ? 11.93 23.938 -4.805 1 93.38 60 VAL B CA 1
ATOM 2135 C C . VAL B 1 60 ? 12.461 24 -6.234 1 93.38 60 VAL B C 1
ATOM 2137 O O . VAL B 1 60 ? 13.109 23.062 -6.707 1 93.38 60 VAL B O 1
ATOM 2140 N N . GLU B 1 61 ? 12.102 24.969 -6.887 1 94.25 61 GLU B N 1
ATOM 2141 C CA . GLU B 1 61 ? 12.625 25.156 -8.234 1 94.25 61 GLU B CA 1
ATOM 2142 C C . GLU B 1 61 ? 13.328 26.5 -8.375 1 94.25 61 GLU B C 1
ATOM 2144 O O . GLU B 1 61 ? 12.984 27.453 -7.672 1 94.25 61 GLU B O 1
ATOM 2149 N N . ARG B 1 62 ? 14.359 26.516 -9.273 1 91.88 62 ARG B N 1
ATOM 2150 C CA . ARG B 1 62 ? 15.047 27.734 -9.633 1 91.88 62 ARG B CA 1
ATOM 2151 C C . ARG B 1 62 ? 14.258 28.531 -10.672 1 91.88 62 ARG B C 1
ATOM 2153 O O . ARG B 1 62 ? 13.719 27.953 -11.625 1 91.88 62 ARG B O 1
ATOM 2160 N N . VAL B 1 63 ? 14.062 29.75 -10.281 1 89.12 63 VAL B N 1
ATOM 2161 C CA . VAL B 1 63 ? 13.336 30.609 -11.203 1 89.12 63 VAL B CA 1
ATOM 2162 C C . VAL B 1 63 ? 14.305 31.625 -11.828 1 89.12 63 VAL B C 1
ATOM 2164 O O . VAL B 1 63 ? 15.18 32.156 -11.148 1 89.12 63 VAL B O 1
ATOM 2167 N N . GLN B 1 64 ? 14.438 31.656 -13.156 1 77.38 64 GLN B N 1
ATOM 2168 C CA . GLN B 1 64 ? 15.258 32.656 -13.82 1 77.38 64 GLN B CA 1
ATOM 2169 C C . GLN B 1 64 ? 14.648 34.062 -13.672 1 77.38 64 GLN B C 1
ATOM 2171 O O . GLN B 1 64 ? 13.438 34.25 -13.844 1 77.38 64 GLN B O 1
ATOM 2176 N N . PRO B 1 65 ? 15.383 35 -13.102 1 69.69 65 PRO B N 1
ATOM 2177 C CA . PRO B 1 65 ? 14.859 36.375 -13.008 1 69.69 65 PRO B CA 1
ATOM 2178 C C . PRO B 1 65 ? 14.539 36.969 -14.367 1 69.69 65 PRO B C 1
ATOM 2180 O O . PRO B 1 65 ? 15.172 36.625 -15.367 1 69.69 65 PRO B O 1
ATOM 2183 N N . SER B 1 66 ? 13.297 37.531 -14.516 1 62.25 66 SER B N 1
ATOM 2184 C CA . SER B 1 66 ? 12.914 38.188 -15.75 1 62.25 66 SER B CA 1
ATOM 2185 C C . SER B 1 66 ? 13.891 39.312 -16.094 1 62.25 66 SER B C 1
ATOM 2187 O O . SER B 1 66 ? 14.031 39.688 -17.266 1 62.25 66 SER B O 1
ATOM 2189 N N . ARG B 1 67 ? 14.312 40.156 -15.195 1 60.72 67 ARG B N 1
ATOM 2190 C CA . ARG B 1 67 ? 14.977 41.375 -15.648 1 60.72 67 ARG B CA 1
ATOM 2191 C C . ARG B 1 67 ? 16.422 41.125 -16.031 1 60.72 67 ARG B C 1
ATOM 2193 O O . ARG B 1 67 ? 17.172 40.469 -15.281 1 60.72 67 ARG B O 1
ATOM 2200 N N . ARG B 1 68 ? 16.5 41.312 -17.234 1 58.28 68 ARG B N 1
ATOM 2201 C CA . ARG B 1 68 ? 17.75 41.219 -17.984 1 58.28 68 ARG B CA 1
ATOM 2202 C C . ARG B 1 68 ? 18.672 42.375 -17.672 1 58.28 68 ARG B C 1
ATOM 2204 O O . ARG B 1 68 ? 18.5 43.469 -18.203 1 58.28 68 ARG B O 1
ATOM 2211 N N . GLY B 1 69 ? 18.766 42.875 -16.391 1 56.91 69 GLY B N 1
ATOM 2212 C CA . GLY B 1 69 ? 19.75 43.938 -16.297 1 56.91 69 GLY B CA 1
ATOM 2213 C C . GLY B 1 69 ? 21.172 43.406 -16.266 1 56.91 69 GLY B C 1
ATOM 2214 O O . GLY B 1 69 ? 21.406 42.188 -16.297 1 56.91 69 GLY B O 1
ATOM 2215 N N . PRO B 1 70 ? 22.094 44.438 -16.203 1 64.88 70 PRO B N 1
ATOM 2216 C CA . PRO B 1 70 ? 23.516 44.125 -16.078 1 64.88 70 PRO B CA 1
ATOM 2217 C C . PRO B 1 70 ? 23.859 43.406 -14.766 1 64.88 70 PRO B C 1
ATOM 2219 O O . PRO B 1 70 ? 23.281 43.719 -13.727 1 64.88 70 PRO B O 1
ATOM 2222 N N . GLY B 1 71 ? 24.516 42.281 -14.719 1 63.91 71 GLY B N 1
ATOM 2223 C CA . GLY B 1 71 ? 24.969 41.469 -13.602 1 63.91 71 GLY B CA 1
ATOM 2224 C C . GLY B 1 71 ? 24.328 40.094 -13.562 1 63.91 71 GLY B C 1
ATOM 2225 O O . GLY B 1 71 ? 23.391 39.812 -14.312 1 63.91 71 GLY B O 1
ATOM 2226 N N . ARG B 1 72 ? 24.922 39.25 -12.961 1 66.44 72 ARG B N 1
ATOM 2227 C CA . ARG B 1 72 ? 24.375 37.906 -12.805 1 66.44 72 ARG B CA 1
ATOM 2228 C C . ARG B 1 72 ? 23.078 37.906 -12.016 1 66.44 72 ARG B C 1
ATOM 2230 O O . ARG B 1 72 ? 23.047 38.375 -10.867 1 66.44 72 ARG B O 1
ATOM 2237 N N . PRO B 1 73 ? 22.109 37.969 -12.641 1 73.56 73 PRO B N 1
ATOM 2238 C CA . PRO B 1 73 ? 20.828 38 -11.906 1 73.56 73 PRO B CA 1
ATOM 2239 C C . PRO B 1 73 ? 20.797 36.969 -10.766 1 73.56 73 PRO B C 1
ATOM 2241 O O . PRO B 1 73 ? 21.359 35.906 -10.891 1 73.56 73 PRO B O 1
ATOM 2244 N N . PRO B 1 74 ? 20.453 37.406 -9.555 1 77.56 74 PRO B N 1
ATOM 2245 C CA . PRO B 1 74 ? 20.422 36.438 -8.461 1 77.56 74 PRO B CA 1
ATOM 2246 C C . PRO B 1 74 ? 19.516 35.25 -8.766 1 77.56 74 PRO B C 1
ATOM 2248 O O . PRO B 1 74 ? 18.516 35.375 -9.477 1 77.56 74 PRO B O 1
ATOM 2251 N N . LEU B 1 75 ? 20.031 34.062 -8.406 1 86.12 75 LEU B N 1
ATOM 2252 C CA . LEU B 1 75 ? 19.203 32.875 -8.492 1 86.12 75 LEU B CA 1
ATOM 2253 C C . LEU B 1 75 ? 17.984 33 -7.578 1 86.12 75 LEU B C 1
ATOM 2255 O O . LEU B 1 75 ? 18.125 33.344 -6.402 1 86.12 75 LEU B O 1
ATOM 2259 N N . MET B 1 76 ? 16.828 32.969 -8.164 1 93.25 76 MET B N 1
ATOM 2260 C CA . MET B 1 76 ? 15.586 33 -7.398 1 93.25 76 MET B CA 1
ATOM 2261 C C . MET B 1 76 ? 15.008 31.609 -7.246 1 93.25 76 MET B C 1
ATOM 2263 O O . MET B 1 76 ? 15.156 30.766 -8.133 1 93.25 76 MET B O 1
ATOM 2267 N N . PHE B 1 77 ? 14.414 31.391 -6.066 1 94.88 77 PHE B N 1
ATOM 2268 C CA . PHE B 1 77 ? 13.859 30.078 -5.754 1 94.88 77 PHE B CA 1
ATOM 2269 C C . PHE B 1 77 ? 12.398 30.203 -5.328 1 94.88 77 PHE B C 1
ATOM 2271 O O . PHE B 1 77 ? 12.023 31.156 -4.645 1 94.88 77 PHE B O 1
ATOM 2278 N N . ARG B 1 78 ? 11.617 29.297 -5.754 1 94.38 78 ARG B N 1
ATOM 2279 C CA . ARG B 1 78 ? 10.234 29.203 -5.305 1 94.38 78 ARG B CA 1
ATOM 2280 C C . ARG B 1 78 ? 9.852 27.766 -4.969 1 94.38 78 ARG B C 1
ATOM 2282 O O . ARG B 1 78 ? 10.406 26.828 -5.539 1 94.38 78 ARG B O 1
ATOM 2289 N N . ALA B 1 79 ? 8.961 27.641 -3.988 1 92.25 79 ALA B N 1
ATOM 2290 C CA . ALA B 1 79 ? 8.461 26.312 -3.639 1 92.25 79 ALA B CA 1
ATOM 2291 C C . ALA B 1 79 ? 7.602 25.734 -4.758 1 92.25 79 ALA B C 1
ATOM 2293 O O . ALA B 1 79 ? 6.793 26.453 -5.355 1 92.25 79 ALA B O 1
ATOM 2294 N N . VAL B 1 80 ? 7.863 24.516 -5.145 1 89.38 80 VAL B N 1
ATOM 2295 C CA . VAL B 1 80 ? 6.953 23.812 -6.043 1 89.38 80 VAL B CA 1
ATOM 2296 C C . VAL B 1 80 ? 5.633 23.531 -5.328 1 89.38 80 VAL B C 1
ATOM 2298 O O . VAL B 1 80 ? 5.625 22.953 -4.234 1 89.38 80 VAL B O 1
ATOM 2301 N N . GLN B 1 81 ? 4.609 24 -5.852 1 86.5 81 GLN B N 1
ATOM 2302 C CA . GLN B 1 81 ? 3.312 23.891 -5.195 1 86.5 81 GLN B CA 1
ATOM 2303 C C . GLN B 1 81 ? 2.672 22.531 -5.477 1 86.5 81 GLN B C 1
ATOM 2305 O O . GLN B 1 81 ? 1.585 22.453 -6.055 1 86.5 81 GLN B O 1
ATOM 2310 N N . GLN B 1 82 ? 3.344 21.5 -5.125 1 87.62 82 GLN B N 1
ATOM 2311 C CA . GLN B 1 82 ? 2.85 20.125 -5.223 1 87.62 82 GLN B CA 1
ATOM 2312 C C . GLN B 1 82 ? 3.328 19.281 -4.043 1 87.62 82 GLN B C 1
ATOM 2314 O O . GLN B 1 82 ? 4.359 19.578 -3.439 1 87.62 82 GLN B O 1
ATOM 2319 N N . MET B 1 83 ? 2.596 18.375 -3.721 1 88.19 83 MET B N 1
ATOM 2320 C CA . MET B 1 83 ? 3.066 17.422 -2.715 1 88.19 83 MET B CA 1
ATOM 2321 C C . MET B 1 83 ? 4.227 16.594 -3.252 1 88.19 83 MET B C 1
ATOM 2323 O O . MET B 1 83 ? 4.273 16.281 -4.441 1 88.19 83 MET B O 1
ATOM 2327 N N . ASP B 1 84 ? 5.102 16.312 -2.289 1 83.5 84 ASP B N 1
ATOM 2328 C CA . ASP B 1 84 ? 6.32 15.578 -2.643 1 83.5 84 ASP B CA 1
ATOM 2329 C C . ASP B 1 84 ? 5.992 14.188 -3.172 1 83.5 84 ASP B C 1
ATOM 2331 O O . ASP B 1 84 ? 5.598 13.305 -2.408 1 83.5 84 ASP B O 1
ATOM 2335 N N . ARG B 1 85 ? 6.238 13.891 -4.426 1 85.19 85 ARG B N 1
ATOM 2336 C CA . ARG B 1 85 ? 5.926 12.609 -5.051 1 85.19 85 ARG B CA 1
ATOM 2337 C C . ARG B 1 85 ? 6.934 11.539 -4.645 1 85.19 85 ARG B C 1
ATOM 2339 O O . ARG B 1 85 ? 6.68 10.344 -4.816 1 85.19 85 ARG B O 1
ATOM 2346 N N . GLY B 1 86 ? 8.031 11.984 -4.184 1 83.81 86 GLY B N 1
ATOM 2347 C CA . GLY B 1 86 ? 9.031 11.07 -3.668 1 83.81 86 GLY B CA 1
ATOM 2348 C C . GLY B 1 86 ? 8.961 10.883 -2.164 1 83.81 86 GLY B C 1
ATOM 2349 O O . GLY B 1 86 ? 9.789 10.195 -1.577 1 83.81 86 GLY B O 1
ATOM 2350 N N . GLY B 1 87 ? 8.031 11.523 -1.533 1 87.06 87 GLY B N 1
ATOM 2351 C CA . GLY B 1 87 ? 7.891 11.461 -0.087 1 87.06 87 GLY B CA 1
ATOM 2352 C C . GLY B 1 87 ? 7.406 10.109 0.404 1 87.06 87 GLY B C 1
ATOM 2353 O O . GLY B 1 87 ? 7.227 9.18 -0.389 1 87.06 87 GLY B O 1
ATOM 2354 N N . ALA B 1 88 ? 7.203 9.961 1.675 1 89.88 88 ALA B N 1
ATOM 2355 C CA . ALA B 1 88 ? 6.812 8.719 2.334 1 89.88 88 ALA B CA 1
ATOM 2356 C C . ALA B 1 88 ? 5.496 8.188 1.777 1 89.88 88 ALA B C 1
ATOM 2358 O O . ALA B 1 88 ? 4.57 8.961 1.519 1 89.88 88 ALA B O 1
ATOM 2359 N N . ARG B 1 89 ? 5.426 6.859 1.544 1 95.88 89 ARG B N 1
ATOM 2360 C CA . ARG B 1 89 ? 4.188 6.164 1.21 1 95.88 89 ARG B CA 1
ATOM 2361 C C . ARG B 1 89 ? 3.883 5.07 2.229 1 95.88 89 ARG B C 1
ATOM 2363 O O . ARG B 1 89 ? 4.785 4.355 2.668 1 95.88 89 ARG B O 1
ATOM 2370 N N . HIS B 1 90 ? 2.656 5.004 2.602 1 97.38 90 HIS B N 1
ATOM 2371 C CA . HIS B 1 90 ? 2.238 3.994 3.568 1 97.38 90 HIS B CA 1
ATOM 2372 C C . HIS B 1 90 ? 1.01 3.236 3.08 1 97.38 90 HIS B C 1
ATOM 2374 O O . HIS B 1 90 ? 0.01 3.139 3.795 1 97.38 90 HIS B O 1
ATOM 2380 N N . TYR B 1 91 ? 1.1 2.643 1.893 1 98.06 91 TYR B N 1
ATOM 2381 C CA . TYR B 1 91 ? -0.054 1.999 1.276 1 98.06 91 TYR B CA 1
ATOM 2382 C C . TYR B 1 91 ? -0.42 0.716 2.012 1 98.06 91 TYR B C 1
ATOM 2384 O O . TYR B 1 91 ? -1.571 0.276 1.97 1 98.06 91 TYR B O 1
ATOM 2392 N N . GLN B 1 92 ? 0.57 0.086 2.637 1 98 92 GLN B N 1
ATOM 2393 C CA . GLN B 1 92 ? 0.224 -1.058 3.475 1 98 92 GLN B CA 1
ATOM 2394 C C . GLN B 1 92 ? -0.772 -0.663 4.559 1 98 92 GLN B C 1
ATOM 2396 O O . GLN B 1 92 ? -1.723 -1.398 4.836 1 98 92 GLN B O 1
ATOM 2401 N N . LEU B 1 93 ? -0.549 0.487 5.152 1 97.94 93 LEU B N 1
ATOM 2402 C CA . LEU B 1 93 ? -1.447 1 6.18 1 97.94 93 LEU B CA 1
ATOM 2403 C C . LEU B 1 93 ? -2.836 1.26 5.605 1 97.94 93 LEU B C 1
ATOM 2405 O O . LEU B 1 93 ? -3.842 0.864 6.203 1 97.94 93 LEU B O 1
ATOM 2409 N N . LEU B 1 94 ? -2.926 1.902 4.453 1 98.56 94 LEU B N 1
ATOM 2410 C CA . LEU B 1 94 ? -4.219 2.172 3.836 1 98.56 94 LEU B CA 1
ATOM 2411 C C . LEU B 1 94 ? -4.941 0.872 3.498 1 98.56 94 LEU B C 1
ATOM 2413 O O . LEU B 1 94 ? -6.141 0.737 3.758 1 98.56 94 LEU B O 1
ATOM 2417 N N . ALA B 1 95 ? -4.188 -0.059 2.922 1 98.75 95 ALA B N 1
ATOM 2418 C CA . ALA B 1 95 ? -4.77 -1.36 2.609 1 98.75 95 ALA B CA 1
ATOM 2419 C C . ALA B 1 95 ? -5.293 -2.045 3.869 1 98.75 95 ALA B C 1
ATOM 2421 O O . ALA B 1 95 ? -6.34 -2.701 3.836 1 98.75 95 ALA B O 1
ATOM 2422 N N . GLU B 1 96 ? -4.562 -1.91 4.938 1 98.44 96 GLU B N 1
ATOM 2423 C CA . GLU B 1 96 ? -4.992 -2.48 6.207 1 98.44 96 GLU B CA 1
ATOM 2424 C C . GLU B 1 96 ? -6.301 -1.854 6.68 1 98.44 96 GLU B C 1
ATOM 2426 O O . GLU B 1 96 ? -7.23 -2.564 7.066 1 98.44 96 GLU B O 1
ATOM 2431 N N . ILE B 1 97 ? -6.402 -0.549 6.629 1 98.5 97 ILE B N 1
ATOM 2432 C CA . ILE B 1 97 ? -7.605 0.166 7.043 1 98.5 97 ILE B CA 1
ATOM 2433 C C . ILE B 1 97 ? -8.797 -0.289 6.199 1 98.5 97 ILE B C 1
ATOM 2435 O O . ILE B 1 97 ? -9.844 -0.643 6.734 1 98.5 97 ILE B O 1
ATOM 2439 N N . LEU B 1 98 ? -8.594 -0.332 4.926 1 98.56 98 LEU B N 1
ATOM 2440 C CA . LEU B 1 98 ? -9.656 -0.704 3.998 1 98.56 98 LEU B CA 1
ATOM 2441 C C . LEU B 1 98 ? -10.047 -2.166 4.184 1 98.56 98 LEU B C 1
ATOM 2443 O O . LEU B 1 98 ? -11.234 -2.498 4.172 1 98.56 98 LEU B O 1
ATOM 2447 N N . SER B 1 99 ? -9.039 -3.049 4.375 1 98.38 99 SER B N 1
ATOM 2448 C CA . SER B 1 99 ? -9.305 -4.469 4.574 1 98.38 99 SER B CA 1
ATOM 2449 C C . SER B 1 99 ? -10.078 -4.711 5.867 1 98.38 99 SER B C 1
ATOM 2451 O O . SER B 1 99 ? -11.008 -5.52 5.898 1 98.38 99 SER B O 1
ATOM 2453 N N . ASN B 1 100 ? -9.664 -4.016 6.902 1 97.75 100 ASN B N 1
ATOM 2454 C CA . ASN B 1 100 ? -10.375 -4.133 8.172 1 97.75 100 ASN B CA 1
ATOM 2455 C C . ASN B 1 100 ? -11.82 -3.662 8.055 1 97.75 100 ASN B C 1
ATOM 2457 O O . ASN B 1 100 ? -12.727 -4.297 8.594 1 97.75 100 ASN B O 1
ATOM 2461 N N . GLY B 1 101 ? -12.047 -2.543 7.379 1 97.38 101 GLY B N 1
ATOM 2462 C CA . GLY B 1 101 ? -13.398 -2.062 7.141 1 97.38 101 GLY B CA 1
ATOM 2463 C C . GLY B 1 101 ? -14.258 -3.059 6.383 1 97.38 101 GLY B C 1
ATOM 2464 O O . GLY B 1 101 ? -15.414 -3.281 6.742 1 97.38 101 GLY B O 1
ATOM 2465 N N . LEU B 1 102 ? -13.695 -3.635 5.375 1 97.44 102 LEU B N 1
ATOM 2466 C CA . LEU B 1 102 ? -14.43 -4.613 4.578 1 97.44 102 LEU B CA 1
ATOM 2467 C C . LEU B 1 102 ? -14.727 -5.867 5.391 1 97.44 102 LEU B C 1
ATOM 2469 O O . LEU B 1 102 ? -15.82 -6.422 5.309 1 97.44 102 LEU B O 1
ATOM 2473 N N . ALA B 1 103 ? -13.734 -6.277 6.176 1 96.94 103 ALA B N 1
ATOM 2474 C CA . ALA B 1 103 ? -13.875 -7.492 6.977 1 96.94 103 ALA B CA 1
ATOM 2475 C C . ALA B 1 103 ? -15.039 -7.379 7.953 1 96.94 103 ALA B C 1
ATOM 2477 O O . ALA B 1 103 ? -15.617 -8.391 8.359 1 96.94 103 ALA B O 1
ATOM 2478 N N . ALA B 1 104 ? -15.375 -6.156 8.32 1 94.38 104 ALA B N 1
ATOM 2479 C CA . ALA B 1 104 ? -16.438 -5.914 9.305 1 94.38 104 ALA B CA 1
ATOM 2480 C C . ALA B 1 104 ? -17.812 -6.059 8.672 1 94.38 104 ALA B C 1
ATOM 2482 O O . ALA B 1 104 ? -18.828 -6.137 9.375 1 94.38 104 ALA B O 1
ATOM 2483 N N . GLU B 1 105 ? -17.859 -6.168 7.402 1 94.75 105 GLU B N 1
ATOM 2484 C CA . GLU B 1 105 ? -19.141 -6.289 6.699 1 94.75 105 GLU B CA 1
ATOM 2485 C C . GLU B 1 105 ? -19.609 -7.738 6.664 1 94.75 105 GLU B C 1
ATOM 2487 O O . GLU B 1 105 ? -18.797 -8.664 6.641 1 94.75 105 GLU B O 1
ATOM 2492 N N . SER B 1 106 ? -20.875 -7.969 6.562 1 94 106 SER B N 1
ATOM 2493 C CA . SER B 1 106 ? -21.453 -9.312 6.578 1 94 106 SER B CA 1
ATOM 2494 C C . SER B 1 106 ? -21.188 -10.039 5.266 1 94 106 SER B C 1
ATOM 2496 O O . SER B 1 106 ? -21.125 -11.273 5.234 1 94 106 SER B O 1
ATOM 2498 N N . ASP B 1 107 ? -21.016 -9.32 4.23 1 96.38 107 ASP B N 1
ATOM 2499 C CA . ASP B 1 107 ? -20.766 -9.922 2.922 1 96.38 107 ASP B CA 1
ATOM 2500 C C . ASP B 1 107 ? -19.359 -9.633 2.443 1 96.38 107 ASP B C 1
ATOM 2502 O O . ASP B 1 107 ? -19.141 -9.367 1.258 1 96.38 107 ASP B O 1
ATOM 2506 N N . SER B 1 108 ? -18.422 -9.711 3.377 1 96.88 108 SER B N 1
ATOM 2507 C CA . SER B 1 108 ? -17.031 -9.297 3.133 1 96.88 108 SER B CA 1
ATOM 2508 C C . SER B 1 108 ? -16.406 -10.125 2.02 1 96.88 108 SER B C 1
ATOM 2510 O O . SER B 1 108 ? -15.727 -9.578 1.142 1 96.88 108 SER B O 1
ATOM 2512 N N . VAL B 1 109 ? -16.641 -11.461 2.012 1 97.56 109 VAL B N 1
ATOM 2513 C CA . VAL B 1 109 ? -16 -12.352 1.042 1 97.56 109 VAL B CA 1
ATOM 2514 C C . VAL B 1 109 ? -16.516 -12.023 -0.363 1 97.56 109 VAL B C 1
ATOM 2516 O O . VAL B 1 109 ? -15.711 -11.883 -1.295 1 97.56 109 VAL B O 1
ATOM 2519 N N . ASP B 1 110 ? -17.812 -11.836 -0.475 1 97.88 110 ASP B N 1
ATOM 2520 C CA . ASP B 1 110 ? -18.406 -11.531 -1.772 1 97.88 110 ASP B CA 1
ATOM 2521 C C . ASP B 1 110 ? -17.906 -10.188 -2.299 1 97.88 110 ASP B C 1
ATOM 2523 O O . ASP B 1 110 ? -17.609 -10.047 -3.486 1 97.88 110 ASP B O 1
ATOM 2527 N N . LYS B 1 111 ? -17.828 -9.242 -1.45 1 97.94 111 LYS B N 1
ATOM 2528 C CA . LYS B 1 111 ? -17.375 -7.914 -1.847 1 97.94 111 LYS B CA 1
ATOM 2529 C C . LYS B 1 111 ? -15.891 -7.93 -2.23 1 97.94 111 LYS B C 1
ATOM 2531 O O . LYS B 1 111 ? -15.484 -7.25 -3.174 1 97.94 111 LYS B O 1
ATOM 2536 N N . ALA B 1 112 ? -15.094 -8.688 -1.471 1 98.5 112 ALA B N 1
ATOM 2537 C CA . ALA B 1 112 ? -13.68 -8.844 -1.802 1 98.5 112 ALA B CA 1
ATOM 2538 C C . ALA B 1 112 ? -13.508 -9.492 -3.17 1 98.5 112 ALA B C 1
ATOM 2540 O O . ALA B 1 112 ? -12.719 -9.023 -3.99 1 98.5 112 ALA B O 1
ATOM 2541 N N . LEU B 1 113 ? -14.305 -10.562 -3.404 1 98.56 113 LEU B N 1
ATOM 2542 C CA . LEU B 1 113 ? -14.281 -11.242 -4.695 1 98.56 113 LEU B CA 1
ATOM 2543 C C . LEU B 1 113 ? -14.648 -10.289 -5.82 1 98.56 113 LEU B C 1
ATOM 2545 O O . LEU B 1 113 ? -13.992 -10.258 -6.863 1 98.56 113 LEU B O 1
ATOM 2549 N N . ALA B 1 114 ? -15.664 -9.523 -5.578 1 98.38 114 ALA B N 1
ATOM 2550 C CA . ALA B 1 114 ? -16.156 -8.594 -6.59 1 98.38 114 ALA B CA 1
ATOM 2551 C C . ALA B 1 114 ? -15.125 -7.512 -6.887 1 98.38 114 ALA B C 1
ATOM 2553 O O . ALA B 1 114 ? -14.93 -7.133 -8.047 1 98.38 114 ALA B O 1
ATOM 2554 N N . ALA B 1 115 ? -14.5 -7 -5.875 1 98.31 115 ALA B N 1
ATOM 2555 C CA . ALA B 1 115 ? -13.461 -5.984 -6.062 1 98.31 115 ALA B CA 1
ATOM 2556 C C . ALA B 1 115 ? -12.305 -6.527 -6.887 1 98.31 115 ALA B C 1
ATOM 2558 O O . ALA B 1 115 ? -11.828 -5.867 -7.812 1 98.31 115 ALA B O 1
ATOM 2559 N N . GLY B 1 116 ? -11.828 -7.711 -6.531 1 98.62 116 GLY B N 1
ATOM 2560 C CA . GLY B 1 116 ? -10.789 -8.359 -7.309 1 98.62 116 GLY B CA 1
ATOM 2561 C C . GLY B 1 116 ? -11.18 -8.586 -8.758 1 98.62 116 GLY B C 1
ATOM 2562 O O . GLY B 1 116 ? -10.391 -8.328 -9.672 1 98.62 116 GLY B O 1
ATOM 2563 N N . ARG B 1 117 ? -12.398 -9.047 -8.93 1 98.5 117 ARG B N 1
ATOM 2564 C CA . ARG B 1 117 ? -12.898 -9.344 -10.273 1 98.5 117 ARG B CA 1
ATOM 2565 C C . ARG B 1 117 ? -12.914 -8.086 -11.141 1 98.5 117 ARG B C 1
ATOM 2567 O O . ARG B 1 117 ? -12.438 -8.102 -12.281 1 98.5 117 ARG B O 1
ATOM 2574 N N . ALA B 1 118 ? -13.43 -7.059 -10.586 1 98.12 118 ALA B N 1
ATOM 2575 C CA . ALA B 1 118 ? -13.523 -5.801 -11.32 1 98.12 118 ALA B CA 1
ATOM 2576 C C . ALA B 1 118 ? -12.148 -5.316 -11.766 1 98.12 118 ALA B C 1
ATOM 2578 O O . ALA B 1 118 ? -11.984 -4.824 -12.883 1 98.12 118 ALA B O 1
ATOM 2579 N N . TRP B 1 119 ? -11.18 -5.445 -10.961 1 97.88 119 TRP B N 1
ATOM 2580 C CA . TRP B 1 119 ? -9.82 -5.035 -11.297 1 97.88 119 TRP B CA 1
ATOM 2581 C C . TRP B 1 119 ? -9.227 -5.953 -12.359 1 97.88 119 TRP B C 1
ATOM 2583 O O . TRP B 1 119 ? -8.586 -5.484 -13.305 1 97.88 119 TRP B O 1
ATOM 2593 N N . GLY B 1 120 ? -9.406 -7.262 -12.133 1 98 120 GLY B N 1
ATOM 2594 C CA . GLY B 1 120 ? -8.898 -8.242 -13.07 1 98 120 GLY B CA 1
ATOM 2595 C C . GLY B 1 120 ? -9.43 -8.055 -14.484 1 98 120 GLY B C 1
ATOM 2596 O O . GLY B 1 120 ? -8.742 -8.359 -15.461 1 98 120 GLY B O 1
ATOM 2597 N N . GLU B 1 121 ? -10.648 -7.586 -14.57 1 97.5 121 GLU B N 1
ATOM 2598 C CA . GLU B 1 121 ? -11.305 -7.387 -15.859 1 97.5 121 GLU B CA 1
ATOM 2599 C C . GLU B 1 121 ? -10.594 -6.32 -16.688 1 97.5 121 GLU B C 1
ATOM 2601 O O . GLU B 1 121 ? -10.766 -6.258 -17.906 1 97.5 121 GLU B O 1
ATOM 2606 N N . ARG B 1 122 ? -9.789 -5.527 -16.031 1 96.06 122 ARG B N 1
ATOM 2607 C CA . ARG B 1 122 ? -9.133 -4.426 -16.719 1 96.06 122 ARG B CA 1
ATOM 2608 C C . ARG B 1 122 ? -7.766 -4.852 -17.25 1 96.06 122 ARG B C 1
ATOM 2610 O O . ARG B 1 122 ? -7.109 -4.098 -17.969 1 96.06 122 ARG B O 1
ATOM 2617 N N . LEU B 1 123 ? -7.336 -6.016 -16.891 1 94.88 123 LEU B N 1
ATOM 2618 C CA . LEU B 1 123 ? -6.031 -6.508 -17.312 1 94.88 123 LEU B CA 1
ATOM 2619 C C . LEU B 1 123 ? -6.039 -6.848 -18.797 1 94.88 123 LEU B C 1
ATOM 2621 O O . LEU B 1 123 ? -7.023 -7.387 -19.312 1 94.88 123 LEU B O 1
ATOM 2625 N N . GLN B 1 124 ? -4.996 -6.562 -19.406 1 90.62 124 GLN B N 1
ATOM 2626 C CA . GLN B 1 124 ? -4.883 -6.738 -20.859 1 90.62 124 GLN B CA 1
ATOM 2627 C C . GLN B 1 124 ? -4.945 -8.211 -21.234 1 90.62 124 GLN B C 1
ATOM 2629 O O . GLN B 1 124 ? -4.258 -9.047 -20.641 1 90.62 124 GLN B O 1
ATOM 2634 N N . ALA B 1 125 ? -5.727 -8.43 -22.203 1 88.31 125 ALA B N 1
ATOM 2635 C CA . ALA B 1 125 ? -5.848 -9.781 -22.75 1 88.31 125 ALA B CA 1
ATOM 2636 C C . ALA B 1 125 ? -4.629 -10.141 -23.594 1 88.31 125 ALA B C 1
ATOM 2638 O O . ALA B 1 125 ? -3.943 -9.266 -24.109 1 88.31 125 ALA B O 1
ATOM 2639 N N . PRO B 1 126 ? -4.414 -11.414 -23.594 1 85.38 126 PRO B N 1
ATOM 2640 C CA . PRO B 1 126 ? -3.371 -11.82 -24.531 1 85.38 126 PRO B CA 1
ATOM 2641 C C . PRO B 1 126 ? -3.75 -11.547 -25.984 1 85.38 126 PRO B C 1
ATOM 2643 O O . PRO B 1 126 ? -4.938 -11.453 -26.312 1 85.38 126 PRO B O 1
ATOM 2646 N N . THR B 1 127 ? -2.725 -11.242 -26.781 1 78.25 127 THR B N 1
ATOM 2647 C CA . THR B 1 127 ? -2.957 -10.953 -28.188 1 78.25 127 THR B CA 1
ATOM 2648 C C . THR B 1 127 ? -3.623 -12.133 -28.891 1 78.25 127 THR B C 1
ATOM 2650 O O . THR B 1 127 ? -4.457 -11.953 -29.766 1 78.25 127 THR B O 1
ATOM 2653 N N . THR B 1 128 ? -3.285 -13.398 -28.531 1 68.94 128 THR B N 1
ATOM 2654 C CA . THR B 1 128 ? -3.789 -14.57 -29.234 1 68.94 128 THR B CA 1
ATOM 2655 C C . THR B 1 128 ? -4.508 -15.508 -28.281 1 68.94 128 THR B C 1
ATOM 2657 O O . THR B 1 128 ? -4.398 -16.734 -28.406 1 68.94 128 THR B O 1
ATOM 2660 N N . ALA B 1 129 ? -5.223 -14.969 -27.266 1 62.97 129 ALA B N 1
ATOM 2661 C CA . ALA B 1 129 ? -5.695 -15.867 -26.219 1 62.97 129 ALA B CA 1
ATOM 2662 C C . ALA B 1 129 ? -7.027 -16.5 -26.594 1 62.97 129 ALA B C 1
ATOM 2664 O O . ALA B 1 129 ? -8.008 -15.805 -26.844 1 62.97 129 ALA B O 1
ATOM 2665 N N . HIS B 1 130 ? -6.988 -17.797 -27.281 1 72.56 130 HIS B N 1
ATOM 2666 C CA . HIS B 1 130 ? -8.297 -18.438 -27.406 1 72.56 130 HIS B CA 1
ATOM 2667 C C . HIS B 1 130 ? -8.258 -19.875 -26.875 1 72.56 130 HIS B C 1
ATOM 2669 O O . HIS B 1 130 ? -9.297 -20.531 -26.797 1 72.56 130 HIS B O 1
ATOM 2675 N N . SER B 1 131 ? -7.059 -20.25 -26.375 1 88.88 131 SER B N 1
ATOM 2676 C CA . SER B 1 131 ? -7.043 -21.594 -25.812 1 88.88 131 SER B CA 1
ATOM 2677 C C . SER B 1 131 ? -6.801 -21.562 -24.312 1 88.88 131 SER B C 1
ATOM 2679 O O . SER B 1 131 ? -6.309 -20.562 -23.766 1 88.88 131 SER B O 1
ATOM 2681 N N . ALA B 1 132 ? -7.191 -22.609 -23.656 1 90.88 132 ALA B N 1
ATOM 2682 C CA . ALA B 1 132 ? -6.996 -22.75 -22.219 1 90.88 132 ALA B CA 1
ATOM 2683 C C . ALA B 1 132 ? -5.523 -22.609 -21.859 1 90.88 132 ALA B C 1
ATOM 2685 O O . ALA B 1 132 ? -5.172 -21.875 -20.922 1 90.88 132 ALA B O 1
ATOM 2686 N N . GLU B 1 133 ? -4.715 -23.266 -22.641 1 90.75 133 GLU B N 1
ATOM 2687 C CA . GLU B 1 133 ? -3.279 -23.281 -22.359 1 90.75 133 GLU B CA 1
ATOM 2688 C C . GLU B 1 133 ? -2.674 -21.891 -22.484 1 90.75 133 GLU B C 1
ATOM 2690 O O . GLU B 1 133 ? -1.929 -21.453 -21.609 1 90.75 133 GLU B O 1
ATOM 2695 N N . LYS B 1 134 ? -2.994 -21.219 -23.516 1 92.62 134 LYS B N 1
ATOM 2696 C CA . LYS B 1 134 ? -2.459 -19.875 -23.75 1 92.62 134 LYS B CA 1
ATOM 2697 C C . LYS B 1 134 ? -2.961 -18.891 -22.688 1 92.62 134 LYS B C 1
ATOM 2699 O O . LYS B 1 134 ? -2.221 -18.016 -22.25 1 92.62 134 LYS B O 1
ATOM 2704 N N . SER B 1 135 ? -4.234 -19.047 -22.344 1 94.12 135 SER B N 1
ATOM 2705 C CA . SER B 1 135 ? -4.805 -18.188 -21.312 1 94.12 135 SER B CA 1
ATOM 2706 C C . SER B 1 135 ? -4.109 -18.391 -19.984 1 94.12 135 SER B C 1
ATOM 2708 O O . SER B 1 135 ? -3.822 -17.422 -19.266 1 94.12 135 SER B O 1
ATOM 2710 N N . ILE B 1 136 ? -3.891 -19.641 -19.656 1 94.62 136 ILE B N 1
ATOM 2711 C CA . ILE B 1 136 ? -3.227 -19.953 -18.391 1 94.62 136 ILE B CA 1
ATOM 2712 C C . ILE B 1 136 ? -1.804 -19.406 -18.406 1 94.62 136 ILE B C 1
ATOM 2714 O O . ILE B 1 136 ? -1.346 -18.828 -17.422 1 94.62 136 ILE B O 1
ATOM 2718 N N . ASP B 1 137 ? -1.114 -19.547 -19.516 1 93.88 137 ASP B N 1
ATOM 2719 C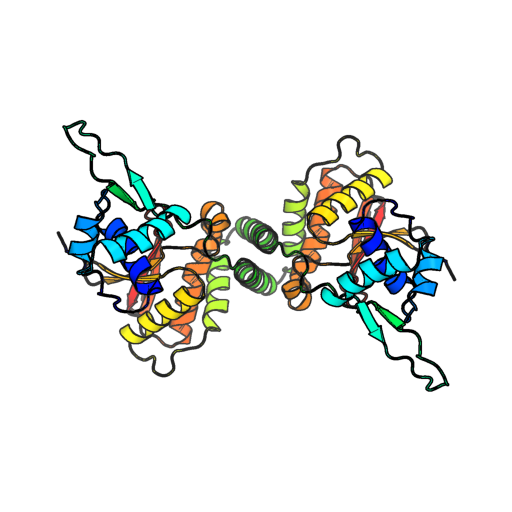 CA . ASP B 1 137 ? 0.231 -19 -19.641 1 93.88 137 ASP B CA 1
ATOM 2720 C C . ASP B 1 137 ? 0.23 -17.484 -19.453 1 93.88 137 ASP B C 1
ATOM 2722 O O . ASP B 1 137 ? 1.106 -16.953 -18.781 1 93.88 137 ASP B O 1
ATOM 2726 N N . HIS B 1 138 ? -0.732 -16.891 -20.109 1 95.5 138 HIS B N 1
ATOM 2727 C CA . HIS B 1 138 ? -0.841 -15.438 -19.984 1 95.5 138 HIS B CA 1
ATOM 2728 C C . HIS B 1 138 ? -1.139 -15.031 -18.547 1 95.5 138 HIS B C 1
ATOM 2730 O O . HIS B 1 138 ? -0.558 -14.07 -18.031 1 95.5 138 HIS B O 1
ATOM 2736 N N . LEU B 1 139 ? -2.027 -15.781 -17.891 1 96.69 139 LEU B N 1
ATOM 2737 C CA . LEU B 1 139 ? -2.34 -15.516 -16.5 1 96.69 139 LEU B CA 1
ATOM 2738 C C . LEU B 1 139 ? -1.091 -15.641 -15.625 1 96.69 139 LEU B C 1
ATOM 2740 O O . LEU B 1 139 ? -0.847 -14.797 -14.766 1 96.69 139 LEU B O 1
ATOM 2744 N N . VAL B 1 140 ? -0.319 -16.641 -15.828 1 96.75 140 VAL B N 1
ATOM 2745 C CA . VAL B 1 140 ? 0.921 -16.844 -15.094 1 96.75 140 VAL B CA 1
ATOM 2746 C C . VAL B 1 140 ? 1.851 -15.648 -15.289 1 96.75 140 VAL B C 1
ATOM 2748 O O . VAL B 1 140 ? 2.461 -15.164 -14.328 1 96.75 140 VAL B O 1
ATOM 2751 N N . GLY B 1 141 ? 1.967 -15.18 -16.531 1 95.75 141 GLY B N 1
ATOM 2752 C CA . GLY B 1 141 ? 2.756 -13.992 -16.812 1 95.75 141 GLY B CA 1
ATOM 2753 C C . GLY B 1 141 ? 2.266 -12.766 -16.062 1 95.75 141 GLY B C 1
ATOM 2754 O O . GLY B 1 141 ? 3.066 -12.016 -15.492 1 95.75 141 GLY B O 1
ATOM 2755 N N . VAL B 1 142 ? 0.969 -12.547 -16.109 1 96.75 142 VAL B N 1
ATOM 2756 C CA . VAL B 1 142 ? 0.357 -11.406 -15.43 1 96.75 142 VAL B CA 1
ATOM 2757 C C . VAL B 1 142 ? 0.635 -11.484 -13.93 1 96.75 142 VAL B C 1
ATOM 2759 O O . VAL B 1 142 ? 1.071 -10.5 -13.32 1 96.75 142 VAL B O 1
ATOM 2762 N N . LEU B 1 143 ? 0.436 -12.648 -13.336 1 97.69 143 LEU B N 1
ATOM 2763 C CA . LEU B 1 143 ? 0.648 -12.836 -11.906 1 97.69 143 LEU B CA 1
ATOM 2764 C C . LEU B 1 143 ? 2.119 -12.656 -11.539 1 97.69 143 LEU B C 1
ATOM 2766 O O . LEU B 1 143 ? 2.441 -12.164 -10.461 1 97.69 143 LEU B O 1
ATOM 2770 N N . ASP B 1 144 ? 2.979 -13.125 -12.469 1 95.56 144 ASP B N 1
ATOM 2771 C CA . ASP B 1 144 ? 4.406 -12.914 -12.25 1 95.56 144 ASP B CA 1
ATOM 2772 C C . ASP B 1 144 ? 4.742 -11.43 -12.188 1 95.56 144 ASP B C 1
ATOM 2774 O O . ASP B 1 144 ? 5.461 -10.984 -11.289 1 95.56 144 ASP B O 1
ATOM 2778 N N . GLY B 1 145 ? 4.207 -10.656 -13.102 1 96.12 145 GLY B N 1
ATOM 2779 C CA . GLY B 1 145 ? 4.406 -9.219 -13.133 1 96.12 145 GLY B CA 1
ATOM 2780 C C . GLY B 1 145 ? 3.863 -8.516 -11.898 1 96.12 145 GLY B C 1
ATOM 2781 O O . GLY B 1 145 ? 4.375 -7.469 -11.5 1 96.12 145 GLY B O 1
ATOM 2782 N N . LEU B 1 146 ? 2.912 -9.172 -11.25 1 96.75 146 LEU B N 1
ATOM 2783 C CA . LEU B 1 146 ? 2.289 -8.602 -10.055 1 96.75 146 LEU B CA 1
ATOM 2784 C C . LEU B 1 146 ? 3.021 -9.047 -8.797 1 96.75 146 LEU B C 1
ATOM 2786 O O . LEU B 1 146 ? 2.697 -8.602 -7.695 1 96.75 146 LEU B O 1
ATOM 2790 N N . GLY B 1 147 ? 3.957 -9.977 -8.953 1 95.94 147 GLY B N 1
ATOM 2791 C CA . GLY B 1 147 ? 4.82 -10.312 -7.836 1 95.94 147 GLY B CA 1
ATOM 2792 C C . GLY B 1 147 ? 4.375 -11.562 -7.102 1 95.94 147 GLY B C 1
ATOM 2793 O O . GLY B 1 147 ? 4.812 -11.82 -5.977 1 95.94 147 GLY B O 1
ATOM 2794 N N . PHE B 1 148 ? 3.537 -12.422 -7.672 1 97 148 PHE B N 1
ATOM 2795 C CA . PHE B 1 148 ? 2.986 -13.586 -6.992 1 97 148 PHE B CA 1
ATOM 2796 C C . PHE B 1 148 ? 3.92 -14.789 -7.121 1 97 148 PHE B C 1
ATOM 2798 O O . PHE B 1 148 ? 3.715 -15.812 -6.473 1 97 148 PHE B O 1
ATOM 2805 N N . ALA B 1 149 ? 4.938 -14.719 -8.062 1 93.56 149 ALA B N 1
ATOM 2806 C CA . ALA B 1 149 ? 5.887 -15.797 -8.328 1 93.56 149 ALA B CA 1
ATOM 2807 C C . ALA B 1 149 ? 5.16 -17.094 -8.672 1 93.56 149 ALA B C 1
ATOM 2809 O O . ALA B 1 149 ? 5.367 -18.125 -8.031 1 93.56 149 ALA B O 1
ATOM 2810 N N . PRO B 1 150 ? 4.375 -17.016 -9.742 1 95.19 150 PRO B N 1
ATOM 2811 C CA . PRO B 1 150 ? 3.523 -18.141 -10.117 1 95.19 150 PRO B CA 1
ATOM 2812 C C . PRO B 1 150 ? 4.297 -19.25 -10.812 1 95.19 150 PRO B C 1
ATOM 2814 O O . PRO B 1 150 ? 5.332 -19 -11.438 1 95.19 150 PRO B O 1
ATOM 2817 N N . GLU B 1 151 ? 3.838 -20.453 -10.617 1 91.56 151 GLU B N 1
ATOM 2818 C CA . GLU B 1 151 ? 4.324 -21.641 -11.32 1 91.56 151 GLU B CA 1
ATOM 2819 C C . GLU B 1 151 ? 3.166 -22.5 -11.812 1 91.56 151 GLU B C 1
ATOM 2821 O O . GLU B 1 151 ? 2.262 -22.828 -11.039 1 91.56 151 GLU B O 1
ATOM 2826 N N . ARG B 1 152 ? 3.211 -22.844 -13.039 1 92.38 152 ARG B N 1
ATOM 2827 C CA . ARG B 1 152 ? 2.197 -23.766 -13.547 1 92.38 152 ARG B CA 1
ATOM 2828 C C . ARG B 1 152 ? 2.447 -25.188 -13.047 1 92.38 152 ARG B C 1
ATOM 2830 O O . ARG B 1 152 ? 3.592 -25.641 -13.016 1 92.38 152 ARG B O 1
ATOM 2837 N N . ARG B 1 153 ? 1.375 -25.766 -12.68 1 88.56 153 ARG B N 1
ATOM 2838 C CA . ARG B 1 153 ? 1.413 -27.141 -12.188 1 88.56 153 ARG B CA 1
ATOM 2839 C C . ARG B 1 153 ? 0.239 -27.953 -12.727 1 88.56 153 ARG B C 1
ATOM 2841 O O . ARG B 1 153 ? -0.819 -27.391 -13.023 1 88.56 153 ARG B O 1
ATOM 2848 N N . VAL B 1 154 ? 0.573 -29.219 -12.945 1 89.12 154 VAL B N 1
ATOM 2849 C CA . VAL B 1 154 ? -0.497 -30.156 -13.258 1 89.12 154 VAL B CA 1
ATOM 2850 C C . VAL B 1 154 ? -0.557 -31.25 -12.188 1 89.12 154 VAL B C 1
ATOM 2852 O O . VAL B 1 154 ? 0.465 -31.844 -11.844 1 89.12 154 VAL B O 1
ATOM 2855 N N . SER B 1 155 ? -1.606 -31.391 -11.594 1 86.62 155 SER B N 1
ATOM 2856 C CA . SER B 1 155 ? -1.826 -32.438 -10.594 1 86.62 155 SER B CA 1
ATOM 2857 C C . SER B 1 155 ? -3.074 -33.25 -10.914 1 86.62 155 SER B C 1
ATOM 2859 O O . SER B 1 155 ? -4.176 -32.719 -11 1 86.62 155 SER B O 1
ATOM 2861 N N . ASP B 1 156 ? -2.873 -34.562 -11.117 1 87.06 156 ASP B N 1
ATOM 2862 C CA . ASP B 1 156 ? -3.965 -35.5 -11.43 1 87.06 156 ASP B CA 1
ATOM 2863 C C . ASP B 1 156 ? -4.797 -34.969 -12.602 1 87.06 156 ASP B C 1
ATOM 2865 O O . ASP B 1 156 ? -6.027 -34.938 -12.531 1 87.06 156 ASP B O 1
ATOM 2869 N N . GLY B 1 157 ? -4.176 -34.438 -13.648 1 84.69 157 GLY B N 1
ATOM 2870 C CA . GLY B 1 157 ? -4.832 -33.969 -14.859 1 84.69 157 GLY B CA 1
ATOM 2871 C C . GLY B 1 157 ? -5.441 -32.562 -14.703 1 84.69 157 GLY B C 1
ATOM 2872 O O . GLY B 1 157 ? -5.973 -32 -15.664 1 84.69 157 GLY B O 1
ATOM 2873 N N . GLN B 1 158 ? -5.41 -32.125 -13.523 1 89.19 158 GLN B N 1
ATOM 2874 C CA . GLN B 1 158 ? -5.984 -30.797 -13.273 1 89.19 158 GLN B CA 1
ATOM 2875 C C . GLN B 1 158 ? -4.914 -29.719 -13.305 1 89.19 158 GLN B C 1
ATOM 2877 O O . GLN B 1 158 ? -3.82 -29.891 -12.766 1 89.19 158 GLN B O 1
ATOM 2882 N N . GLN B 1 159 ? -5.25 -28.625 -14.031 1 93.62 159 GLN B N 1
ATOM 2883 C CA . GLN B 1 159 ? -4.336 -27.5 -14.117 1 93.62 159 GLN B CA 1
ATOM 2884 C C . GLN B 1 159 ? -4.387 -26.656 -12.852 1 93.62 159 GLN B C 1
ATOM 2886 O O . GLN B 1 159 ? -5.465 -26.391 -12.312 1 93.62 159 GLN B O 1
ATOM 2891 N N . GLN B 1 160 ? -3.201 -26.344 -12.406 1 96.62 160 GLN B N 1
ATOM 2892 C CA . GLN B 1 160 ? -3.08 -25.5 -11.219 1 96.62 160 GLN B CA 1
ATOM 2893 C C . GLN B 1 160 ? -2.031 -24.406 -11.422 1 96.62 160 GLN B C 1
ATOM 2895 O O . GLN B 1 160 ? -1.152 -24.547 -12.281 1 96.62 160 GLN B O 1
ATOM 2900 N N . VAL B 1 161 ? -2.221 -23.359 -10.758 1 97.25 161 VAL B N 1
ATOM 2901 C CA . VAL B 1 161 ? -1.19 -22.328 -10.648 1 97.25 161 VAL B CA 1
ATOM 2902 C C . VAL B 1 161 ? -0.735 -22.203 -9.203 1 97.25 161 VAL B C 1
ATOM 2904 O O . VAL B 1 161 ? -1.527 -21.859 -8.32 1 97.25 161 VAL B O 1
ATOM 2907 N N . ALA B 1 162 ? 0.517 -22.562 -8.961 1 95.69 162 ALA B N 1
ATOM 2908 C CA . ALA B 1 162 ? 1.133 -22.359 -7.652 1 95.69 162 ALA B CA 1
ATOM 2909 C C . ALA B 1 162 ? 1.608 -20.922 -7.48 1 95.69 162 ALA B C 1
ATOM 2911 O O . ALA B 1 162 ? 2.246 -20.359 -8.375 1 95.69 162 ALA B O 1
ATOM 2912 N N . LEU B 1 163 ? 1.27 -20.328 -6.395 1 96.44 163 LEU B N 1
ATOM 2913 C CA . LEU B 1 163 ? 1.759 -19.016 -6.027 1 96.44 163 LEU B CA 1
ATOM 2914 C C . LEU B 1 163 ? 2.756 -19.094 -4.879 1 96.44 163 LEU B C 1
ATOM 2916 O O . LEU B 1 163 ? 2.379 -19.406 -3.746 1 96.44 163 LEU B O 1
ATOM 2920 N N . ARG B 1 164 ? 3.965 -18.766 -5.145 1 92.5 164 ARG B N 1
ATOM 2921 C CA . ARG B 1 164 ? 5.039 -18.984 -4.18 1 92.5 164 ARG B CA 1
ATOM 2922 C C . ARG B 1 164 ? 5.34 -17.703 -3.41 1 92.5 164 ARG B C 1
ATOM 2924 O O . ARG B 1 164 ? 6.156 -17.703 -2.486 1 92.5 164 ARG B O 1
ATOM 2931 N N . HIS B 1 165 ? 4.66 -16.641 -3.824 1 94.06 165 HIS B N 1
ATOM 2932 C CA . HIS B 1 165 ? 4.773 -15.367 -3.129 1 94.06 165 HIS B CA 1
ATOM 2933 C C . HIS B 1 165 ? 3.463 -14.594 -3.18 1 94.06 165 HIS B C 1
ATOM 2935 O O . HIS B 1 165 ? 2.646 -14.805 -4.078 1 94.06 165 HIS B O 1
ATOM 2941 N N . CYS B 1 166 ? 3.258 -13.82 -2.254 1 97.5 166 CYS B N 1
ATOM 2942 C CA . CYS B 1 166 ? 2.133 -12.891 -2.252 1 97.5 166 CYS B CA 1
ATOM 2943 C C . CYS B 1 166 ? 2.613 -11.453 -2.105 1 97.5 166 CYS B C 1
ATOM 2945 O O . CYS B 1 166 ? 3.236 -11.102 -1.104 1 97.5 166 CYS B O 1
ATOM 2947 N N . PRO B 1 167 ? 2.326 -10.633 -3.012 1 97.62 167 PRO B N 1
ATOM 2948 C CA . PRO B 1 167 ? 2.75 -9.234 -2.938 1 97.62 167 PRO B CA 1
ATOM 2949 C C . PRO B 1 167 ? 2.039 -8.461 -1.83 1 97.62 167 PRO B C 1
ATOM 2951 O O . PRO B 1 167 ? 2.346 -7.289 -1.594 1 97.62 167 PRO B O 1
ATOM 2954 N N . PHE B 1 168 ? 1.11 -9.102 -1.149 1 98.12 168 PHE B N 1
ATOM 2955 C CA . PHE B 1 168 ? 0.393 -8.531 -0.014 1 98.12 168 PHE B CA 1
ATOM 2956 C C . PHE B 1 168 ? 0.538 -9.422 1.216 1 98.12 168 PHE B C 1
ATOM 2958 O O . PHE B 1 168 ? -0.419 -9.609 1.97 1 98.12 168 PHE B O 1
ATOM 2965 N N . LEU B 1 169 ? 1.637 -9.922 1.4 1 96.75 169 LEU B N 1
ATOM 2966 C CA . LEU B 1 169 ? 1.9 -11.062 2.27 1 96.75 169 LEU B CA 1
ATOM 2967 C C . LEU B 1 169 ? 1.436 -10.781 3.695 1 96.75 169 LEU B C 1
ATOM 2969 O O . LEU B 1 169 ? 0.688 -11.57 4.277 1 96.75 169 LEU B O 1
ATOM 2973 N N . GLU B 1 170 ? 1.834 -9.656 4.32 1 96.25 170 GLU B N 1
ATOM 2974 C CA . GLU B 1 170 ? 1.502 -9.359 5.711 1 96.25 170 GLU B CA 1
ATOM 2975 C C . GLU B 1 170 ? -0.009 -9.32 5.922 1 96.25 170 GLU B C 1
ATOM 2977 O O . GLU B 1 170 ? -0.523 -9.883 6.891 1 96.25 170 GLU B O 1
ATOM 2982 N N . LEU B 1 171 ? -0.715 -8.727 4.984 1 97.62 171 LEU B N 1
ATOM 2983 C CA . LEU B 1 171 ? -2.164 -8.633 5.117 1 97.62 171 LEU B CA 1
ATOM 2984 C C . LEU B 1 171 ? -2.832 -9.953 4.746 1 97.62 171 LEU B C 1
ATOM 2986 O O . LEU B 1 171 ? -3.867 -10.312 5.312 1 97.62 171 LEU B O 1
ATOM 2990 N N . ALA B 1 172 ? -2.246 -10.672 3.766 1 97.19 172 ALA B N 1
ATOM 2991 C CA . ALA B 1 172 ? -2.785 -11.984 3.432 1 97.19 172 ALA B CA 1
AT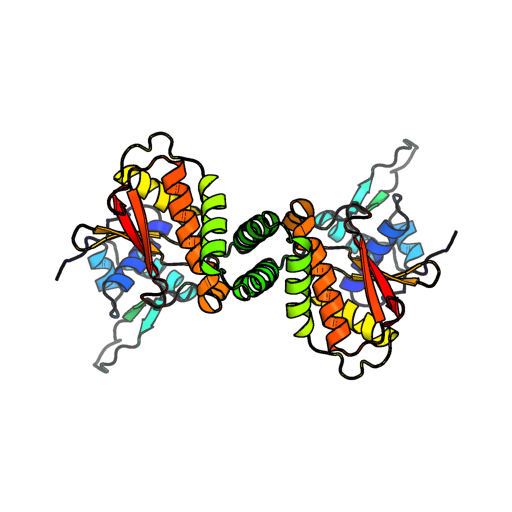OM 2992 C C . ALA B 1 172 ? -2.73 -12.922 4.633 1 97.19 172 ALA B C 1
ATOM 2994 O O . ALA B 1 172 ? -3.623 -13.75 4.824 1 97.19 172 ALA B O 1
ATOM 2995 N N . GLU B 1 173 ? -1.739 -12.773 5.441 1 95.25 173 GLU B N 1
ATOM 2996 C CA . GLU B 1 173 ? -1.579 -13.617 6.621 1 95.25 173 GLU B CA 1
ATOM 2997 C C . GLU B 1 173 ? -2.572 -13.234 7.715 1 95.25 173 GLU B C 1
ATOM 2999 O O . GLU B 1 173 ? -3.129 -14.102 8.391 1 95.25 173 GLU B O 1
ATOM 3004 N N . ASN B 1 174 ? -2.869 -11.93 7.859 1 94.88 174 ASN B N 1
ATOM 3005 C CA . ASN B 1 174 ? -3.658 -11.453 8.992 1 94.88 174 ASN B CA 1
ATOM 3006 C C . ASN B 1 174 ? -5.105 -11.195 8.594 1 94.88 174 ASN B C 1
ATOM 3008 O O . ASN B 1 174 ? -5.988 -11.109 9.453 1 94.88 174 ASN B O 1
ATOM 3012 N N . ARG B 1 175 ? -5.336 -11.086 7.301 1 96.69 175 ARG B N 1
ATOM 3013 C CA . ARG B 1 175 ? -6.668 -10.812 6.777 1 96.69 175 ARG B CA 1
ATOM 3014 C C . ARG B 1 175 ? -6.961 -11.656 5.539 1 96.69 175 ARG B C 1
ATOM 3016 O O . ARG B 1 175 ? -7.438 -11.133 4.527 1 96.69 175 ARG B O 1
ATOM 3023 N N . SER B 1 176 ? -6.684 -12.922 5.656 1 95.69 176 SER B N 1
ATOM 3024 C CA . SER B 1 176 ? -6.824 -13.844 4.535 1 95.69 176 SER B CA 1
ATOM 3025 C C . SER B 1 176 ? -8.258 -13.867 4.016 1 95.69 176 SER B C 1
ATOM 3027 O O . SER B 1 176 ? -8.484 -14.031 2.814 1 95.69 176 SER B O 1
ATOM 3029 N N . GLY B 1 177 ? -9.18 -13.602 4.906 1 96.38 177 GLY B N 1
ATOM 3030 C CA . GLY B 1 177 ? -10.586 -13.641 4.543 1 96.38 177 GLY B CA 1
ATOM 3031 C C . GLY B 1 177 ? -10.984 -12.547 3.574 1 96.38 177 GLY B C 1
ATOM 3032 O O . GLY B 1 177 ? -12.039 -12.625 2.941 1 96.38 177 GLY B O 1
ATOM 3033 N N . VAL B 1 178 ? -10.195 -11.562 3.434 1 97.75 178 VAL B N 1
ATOM 3034 C CA . VAL B 1 178 ? -10.469 -10.461 2.521 1 97.75 178 VAL B CA 1
ATOM 3035 C C . VAL B 1 178 ? -9.477 -10.492 1.361 1 97.75 178 VAL B C 1
ATOM 3037 O O . VAL B 1 178 ? -9.875 -10.461 0.194 1 97.75 178 VAL B O 1
ATOM 3040 N N . VAL B 1 179 ? -8.234 -10.648 1.674 1 98.44 179 VAL B N 1
ATOM 3041 C CA . VAL B 1 179 ? -7.176 -10.461 0.689 1 98.44 179 VAL B CA 1
ATOM 3042 C C . VAL B 1 179 ? -7.176 -11.633 -0.291 1 98.44 179 VAL B C 1
ATOM 3044 O O . VAL B 1 179 ? -7.027 -11.438 -1.5 1 98.44 179 VAL B O 1
ATOM 3047 N N . CYS B 1 180 ? -7.367 -12.805 0.174 1 98.44 180 CYS B N 1
ATOM 3048 C CA . CYS B 1 180 ? -7.25 -13.984 -0.679 1 98.44 180 CYS B CA 1
ATOM 3049 C C . CYS B 1 180 ? -8.43 -14.078 -1.64 1 98.44 180 CYS B C 1
ATOM 3051 O O . CYS B 1 180 ? -8.25 -14.398 -2.816 1 98.44 180 CYS B O 1
ATOM 3053 N N . PRO B 1 181 ? -9.625 -13.766 -1.17 1 98.62 181 PRO B N 1
ATOM 3054 C CA . PRO B 1 181 ? -10.727 -13.688 -2.137 1 98.62 181 PRO B CA 1
ATOM 3055 C C . PRO B 1 181 ? -10.484 -12.633 -3.215 1 98.62 181 PRO B C 1
ATOM 3057 O O . PRO B 1 181 ? -10.922 -12.797 -4.355 1 98.62 181 PRO B O 1
ATOM 3060 N N . ILE B 1 182 ? -9.844 -11.57 -2.916 1 98.69 182 ILE B N 1
ATOM 3061 C CA . ILE B 1 182 ? -9.484 -10.578 -3.924 1 98.69 182 ILE B CA 1
ATOM 3062 C C . ILE B 1 182 ? -8.602 -11.219 -4.988 1 98.69 182 ILE B C 1
ATOM 3064 O O . ILE B 1 182 ? -8.797 -10.984 -6.188 1 98.69 182 ILE B O 1
ATOM 3068 N N . HIS B 1 183 ? -7.598 -12.047 -4.574 1 98.56 183 HIS B N 1
ATOM 3069 C CA . HIS B 1 183 ? -6.75 -12.758 -5.523 1 98.56 183 HIS B CA 1
ATOM 3070 C C . HIS B 1 183 ? -7.586 -13.641 -6.449 1 98.56 183 HIS B C 1
ATOM 3072 O O . HIS B 1 183 ? -7.391 -13.633 -7.664 1 98.56 183 HIS B O 1
ATOM 3078 N N . LEU B 1 184 ? -8.469 -14.375 -5.797 1 98.62 184 LEU B N 1
ATOM 3079 C CA . LEU B 1 184 ? -9.344 -15.258 -6.559 1 98.62 184 LEU B CA 1
ATOM 3080 C C . LEU B 1 184 ? -10.164 -14.469 -7.574 1 98.62 184 LEU B C 1
ATOM 3082 O O . LEU B 1 184 ? -10.219 -14.828 -8.75 1 98.62 184 LEU B O 1
ATOM 3086 N N . GLY B 1 185 ? -10.781 -13.414 -7.082 1 98.62 185 GLY B N 1
ATOM 3087 C CA . GLY B 1 185 ? -11.555 -12.555 -7.965 1 98.62 185 GLY B CA 1
ATOM 3088 C C . GLY B 1 185 ? -10.742 -12 -9.117 1 98.62 185 GLY B C 1
ATOM 3089 O O . GLY B 1 185 ? -11.211 -11.984 -10.266 1 98.62 185 GLY B O 1
ATOM 3090 N N . LEU B 1 186 ? -9.594 -11.547 -8.82 1 98.62 186 LEU B N 1
ATOM 3091 C CA . LEU B 1 186 ? -8.711 -10.969 -9.828 1 98.62 186 LEU B CA 1
ATOM 3092 C C . LEU B 1 186 ? -8.422 -11.977 -10.938 1 98.62 186 LEU B C 1
ATOM 3094 O O . LEU B 1 186 ? -8.547 -11.656 -12.125 1 98.62 186 LEU B O 1
ATOM 3098 N N . MET B 1 187 ? -8.078 -13.195 -10.57 1 98.5 187 MET B N 1
ATOM 3099 C CA . MET B 1 187 ? -7.773 -14.227 -11.562 1 98.5 187 MET B CA 1
ATOM 3100 C C . MET B 1 187 ? -9.016 -14.578 -12.375 1 98.5 187 MET B C 1
ATOM 3102 O O . MET B 1 187 ? -8.938 -14.703 -13.602 1 98.5 187 MET B O 1
ATOM 3106 N N . ARG B 1 188 ? -10.148 -14.695 -11.711 1 98.25 188 ARG B N 1
ATOM 3107 C CA . ARG B 1 188 ? -11.398 -15.008 -12.398 1 98.25 188 ARG B CA 1
ATOM 3108 C C . ARG B 1 188 ? -11.789 -13.883 -13.352 1 98.25 188 ARG B C 1
ATOM 3110 O O . ARG B 1 188 ? -12.141 -14.141 -14.508 1 98.25 188 ARG B O 1
ATOM 3117 N N . GLY B 1 189 ? -11.688 -12.641 -12.82 1 98.06 189 GLY B N 1
ATOM 3118 C CA . GLY B 1 189 ? -12.023 -11.5 -13.656 1 98.06 189 GLY B CA 1
ATOM 3119 C C . GLY B 1 189 ? -11.156 -11.398 -14.898 1 98.06 189 GLY B C 1
ATOM 3120 O O . GLY B 1 189 ? -11.656 -11.102 -15.984 1 98.06 189 GLY B O 1
ATOM 3121 N N . ALA B 1 190 ? -9.906 -11.633 -14.734 1 97.31 190 ALA B N 1
ATOM 3122 C CA . ALA B 1 190 ? -8.984 -11.609 -15.875 1 97.31 190 ALA B CA 1
ATOM 3123 C C . ALA B 1 190 ? -9.375 -12.648 -16.906 1 97.31 190 ALA B C 1
ATOM 3125 O O . ALA B 1 190 ? -9.609 -12.32 -18.078 1 97.31 190 ALA B O 1
ATOM 3126 N N . LEU B 1 191 ? -9.516 -13.875 -16.5 1 96.62 191 LEU B N 1
ATOM 3127 C CA . LEU B 1 191 ? -9.82 -14.969 -17.422 1 96.62 191 LEU B CA 1
ATOM 3128 C C . LEU B 1 191 ? -11.156 -14.734 -18.109 1 96.62 191 LEU B C 1
ATOM 3130 O O . LEU B 1 191 ? -11.281 -14.977 -19.312 1 96.62 191 LEU B O 1
ATOM 3134 N N . GLU B 1 192 ? -12.109 -14.25 -17.375 1 94.94 192 GLU B N 1
ATOM 3135 C CA . GLU B 1 192 ? -13.422 -13.961 -17.938 1 94.94 192 GLU B CA 1
ATOM 3136 C C . GLU B 1 192 ? -13.344 -12.875 -19 1 94.94 192 GLU B C 1
ATOM 3138 O O . GLU B 1 192 ? -13.906 -13.023 -20.094 1 94.94 192 GLU B O 1
ATOM 3143 N N . SER B 1 193 ? -12.594 -11.836 -18.719 1 95 193 SER B N 1
ATOM 3144 C CA . SER B 1 193 ? -12.484 -10.719 -19.656 1 95 193 SER B CA 1
ATOM 3145 C C . SER B 1 193 ? -11.719 -11.117 -20.906 1 95 193 SER B C 1
ATOM 3147 O O . SER B 1 193 ? -11.938 -10.555 -21.984 1 95 193 SER B O 1
ATOM 3149 N N . TRP B 1 194 ? -10.867 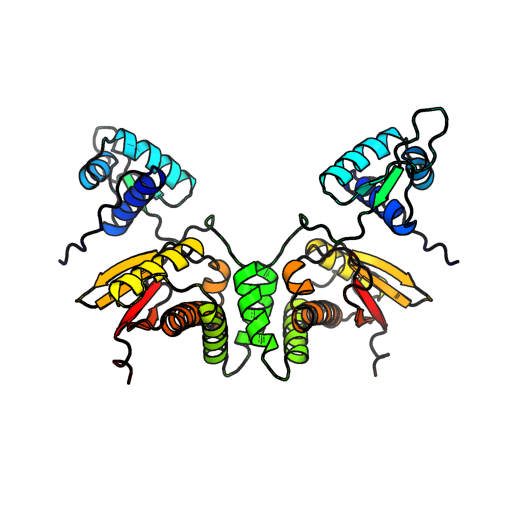-12.078 -20.75 1 94.44 194 TRP B N 1
ATOM 3150 C CA . TRP B 1 194 ? -10.078 -12.562 -21.891 1 94.44 194 TRP B CA 1
ATOM 3151 C C . TRP B 1 194 ? -10.875 -13.547 -22.734 1 94.44 194 TRP B C 1
ATOM 3153 O O . TRP B 1 194 ? -10.422 -13.969 -23.797 1 94.44 194 TRP B O 1
ATOM 3163 N N . GLY B 1 195 ? -12.086 -13.906 -22.281 1 93.25 195 GLY B N 1
ATOM 3164 C CA . GLY B 1 195 ? -12.859 -14.938 -22.953 1 93.25 195 GLY B CA 1
ATOM 3165 C C . GLY B 1 195 ? -12.211 -16.312 -22.906 1 93.25 195 GLY B C 1
ATOM 3166 O O . GLY B 1 195 ? -12.328 -17.094 -23.844 1 93.25 195 GLY B O 1
ATOM 3167 N N . ALA B 1 196 ? -11.484 -16.562 -21.828 1 93.62 196 ALA B N 1
ATOM 3168 C CA . ALA B 1 196 ? -10.781 -17.828 -21.688 1 93.62 196 ALA B CA 1
ATOM 3169 C C . ALA B 1 196 ? -11.75 -18.969 -21.422 1 93.62 196 ALA B C 1
ATOM 3171 O O . ALA B 1 196 ? -12.719 -18.797 -20.672 1 93.62 196 ALA B O 1
ATOM 3172 N N . PRO B 1 197 ? -11.531 -20.109 -22 1 94 197 PRO B N 1
ATOM 3173 C CA . PRO B 1 197 ? -12.398 -21.266 -21.75 1 94 197 PRO B CA 1
ATOM 3174 C C . PRO B 1 197 ? -12.047 -21.984 -20.438 1 94 197 PRO B C 1
ATOM 3176 O O . PRO B 1 197 ? -12.258 -23.188 -20.328 1 94 197 PRO B O 1
ATOM 3179 N N . VAL B 1 198 ? -11.367 -21.328 -19.516 1 94.94 198 VAL B N 1
ATOM 3180 C CA . VAL B 1 198 ? -10.969 -21.844 -18.203 1 94.94 198 VAL B CA 1
ATOM 3181 C C . VAL B 1 198 ? -11.242 -20.781 -17.141 1 94.94 198 VAL B C 1
ATOM 3183 O O . VAL B 1 198 ? -11.289 -19.594 -17.422 1 94.94 198 VAL B O 1
ATOM 3186 N N . THR B 1 199 ? -11.531 -21.219 -15.969 1 96.25 199 THR B N 1
ATOM 3187 C CA . THR B 1 199 ? -11.68 -20.344 -14.805 1 96.25 199 THR B CA 1
ATOM 3188 C C . THR B 1 199 ? -10.93 -20.906 -13.609 1 96.25 199 THR B C 1
ATOM 3190 O O . THR B 1 199 ? -10.375 -22.016 -13.672 1 96.25 199 THR B O 1
ATOM 3193 N N . VAL B 1 200 ? -10.836 -20.078 -12.609 1 97.75 200 VAL B N 1
ATOM 3194 C CA . VAL B 1 200 ? -10.297 -20.547 -11.336 1 97.75 200 VAL B CA 1
ATOM 3195 C C . VAL B 1 200 ? -11.445 -21.016 -10.445 1 97.75 200 VAL B C 1
ATOM 3197 O O . VAL B 1 200 ? -12.25 -20.219 -9.977 1 97.75 200 VAL B O 1
ATOM 3200 N N . GLU B 1 201 ? -11.453 -22.25 -10.203 1 96.56 201 GLU B N 1
ATOM 3201 C CA . GLU B 1 201 ? -12.5 -22.859 -9.398 1 96.56 201 GLU B CA 1
ATOM 3202 C C . GLU B 1 201 ? -12.344 -22.5 -7.922 1 96.56 201 GLU B C 1
ATOM 3204 O O . GLU B 1 201 ? -13.336 -22.219 -7.238 1 96.56 201 GLU B O 1
ATOM 3209 N N . ARG B 1 202 ? -11.133 -22.562 -7.492 1 97.12 202 ARG B N 1
ATOM 3210 C CA . ARG B 1 202 ? -10.883 -22.281 -6.082 1 97.12 202 ARG B CA 1
ATOM 3211 C C . ARG B 1 202 ? -9.43 -21.875 -5.855 1 97.12 202 ARG B C 1
ATOM 3213 O O . ARG B 1 202 ? -8.555 -22.219 -6.648 1 97.12 202 ARG B O 1
ATOM 3220 N N . LEU B 1 203 ? -9.227 -21.109 -4.836 1 98.06 203 LEU B N 1
ATOM 3221 C CA . LEU B 1 203 ? -7.906 -20.75 -4.324 1 98.06 203 LEU B CA 1
ATOM 3222 C C . LEU B 1 203 ? -7.707 -21.281 -2.91 1 98.06 203 LEU B C 1
ATOM 3224 O O . LEU B 1 203 ? -8.516 -21 -2.02 1 98.06 203 LEU B O 1
ATOM 3228 N N . ASP B 1 204 ? -6.715 -22.109 -2.756 1 97.69 204 ASP B N 1
ATOM 3229 C CA . ASP B 1 204 ? -6.324 -22.594 -1.436 1 97.69 204 ASP B CA 1
ATOM 3230 C C . ASP B 1 204 ? -5.141 -21.797 -0.886 1 97.69 204 ASP B C 1
ATOM 3232 O O . ASP B 1 204 ? -3.99 -22.062 -1.247 1 97.69 204 ASP B O 1
ATOM 3236 N N . PRO B 1 205 ? -5.457 -20.875 -0.028 1 97.25 205 PRO B N 1
ATOM 3237 C CA . PRO B 1 205 ? -4.367 -20.047 0.498 1 97.25 205 PRO B CA 1
ATOM 3238 C C . PRO B 1 205 ? -3.477 -20.797 1.483 1 97.25 205 PRO B C 1
ATOM 3240 O O . PRO B 1 205 ? -3.969 -21.609 2.27 1 97.25 205 PRO B O 1
ATOM 3243 N N . PHE B 1 206 ? -2.205 -20.641 1.368 1 95.62 206 PHE B N 1
ATOM 3244 C CA . PHE B 1 206 ? -1.216 -21.109 2.33 1 95.62 206 PHE B CA 1
ATOM 3245 C C . PHE B 1 206 ? -1.369 -22.609 2.574 1 95.62 206 PHE B C 1
ATOM 3247 O O . PHE B 1 206 ? -1.436 -23.047 3.723 1 95.62 206 PHE B O 1
ATOM 3254 N N . VAL B 1 207 ? -1.424 -23.375 1.518 1 95.19 207 VAL B N 1
ATOM 3255 C CA . VAL B 1 207 ? -1.435 -24.828 1.643 1 95.19 207 VAL B CA 1
ATOM 3256 C C . VAL B 1 207 ? -0.121 -25.297 2.258 1 95.19 207 VAL B C 1
ATOM 3258 O O . VAL B 1 207 ? -0.072 -26.359 2.891 1 95.19 207 VAL B O 1
ATOM 3261 N N . GLU B 1 208 ? 0.9 -24.641 2.006 1 92.31 208 GLU B N 1
ATOM 3262 C CA . GLU B 1 208 ? 2.186 -24.625 2.697 1 92.31 208 GLU B CA 1
ATOM 3263 C C . GLU B 1 208 ? 2.594 -23.203 3.072 1 92.31 208 GLU B C 1
ATOM 3265 O O . GLU B 1 208 ? 2.033 -22.234 2.555 1 92.31 208 GLU B O 1
ATOM 3270 N N . PRO B 1 209 ? 3.521 -23.016 4.012 1 89.75 209 PRO B N 1
ATOM 3271 C CA . PRO B 1 209 ? 3.922 -21.672 4.434 1 89.75 209 PRO B CA 1
ATOM 3272 C C . PRO B 1 209 ? 4.367 -20.797 3.268 1 89.75 209 PRO B C 1
ATOM 3274 O O . PRO B 1 209 ? 4.34 -19.562 3.369 1 89.75 209 PRO B O 1
ATOM 3277 N N . ASP B 1 210 ? 4.77 -21.422 2.148 1 90.81 210 ASP B N 1
ATOM 3278 C CA . ASP B 1 210 ? 5.281 -20.641 1.021 1 90.81 210 ASP B CA 1
ATOM 3279 C C . ASP B 1 210 ? 4.512 -20.969 -0.258 1 90.81 210 ASP B C 1
ATOM 3281 O O . ASP B 1 210 ? 5.035 -20.812 -1.362 1 90.81 210 ASP B O 1
ATOM 3285 N N . LEU B 1 211 ? 3.227 -21.438 -0.049 1 93.69 211 LEU B N 1
ATOM 3286 C CA . LEU B 1 211 ? 2.541 -21.891 -1.255 1 93.69 211 LEU B CA 1
ATOM 3287 C C . LEU B 1 211 ? 1.036 -21.672 -1.138 1 93.69 211 LEU B C 1
ATOM 3289 O O . LEU B 1 211 ? 0.415 -22.109 -0.167 1 93.69 211 LEU B O 1
ATOM 3293 N N . CYS B 1 212 ? 0.476 -20.938 -2.01 1 97.25 212 CYS B N 1
ATOM 3294 C CA . CYS B 1 212 ? -0.954 -20.906 -2.295 1 97.25 212 CYS B CA 1
ATOM 3295 C C . CYS B 1 212 ? -1.251 -21.547 -3.645 1 97.25 212 CYS B C 1
ATOM 3297 O O . CYS B 1 212 ? -0.433 -21.484 -4.562 1 97.25 212 CYS B O 1
ATOM 3299 N N . LEU B 1 213 ? -2.412 -22.234 -3.811 1 97.56 213 LEU B N 1
ATOM 3300 C CA . LEU B 1 213 ? -2.705 -22.984 -5.023 1 97.56 213 LEU B CA 1
ATOM 3301 C C . LEU B 1 213 ? -4.031 -22.547 -5.633 1 97.56 213 LEU B C 1
ATOM 3303 O O . LEU B 1 213 ? -5.066 -22.562 -4.957 1 97.56 213 LEU B O 1
ATOM 3307 N N . ALA B 1 214 ? -3.99 -22.156 -6.809 1 98.38 214 ALA B N 1
ATOM 3308 C CA . ALA B 1 214 ? -5.195 -21.906 -7.594 1 98.38 214 ALA B CA 1
ATOM 3309 C C . ALA B 1 214 ? -5.547 -23.109 -8.461 1 98.38 214 ALA B C 1
ATOM 3311 O O . ALA B 1 214 ? -4.703 -23.609 -9.203 1 98.38 214 ALA B O 1
ATOM 3312 N N . HIS B 1 215 ? -6.73 -23.531 -8.359 1 97.81 215 HIS B N 1
ATOM 3313 C CA . HIS B 1 215 ? -7.215 -24.656 -9.141 1 97.81 215 HIS B CA 1
ATOM 3314 C C . HIS B 1 215 ? -8.047 -24.188 -10.336 1 97.81 215 HIS B C 1
ATOM 3316 O O . HIS B 1 215 ? -9.031 -23.469 -10.164 1 97.81 215 HIS B O 1
ATOM 3322 N N . LEU B 1 216 ? -7.621 -24.594 -11.5 1 96.81 216 LEU B N 1
ATOM 3323 C CA . LEU B 1 216 ? -8.312 -24.156 -12.711 1 96.81 216 LEU B CA 1
ATOM 3324 C C . LEU B 1 216 ? -9.219 -25.266 -13.242 1 96.81 216 LEU B C 1
ATOM 3326 O O . LEU B 1 216 ? -8.938 -26.453 -13.055 1 96.81 216 LEU B O 1
ATOM 3330 N N . SER B 1 217 ? -10.273 -24.906 -13.781 1 94.81 217 SER B N 1
ATOM 3331 C CA . SER B 1 217 ? -11.227 -25.812 -14.398 1 94.81 217 SER B CA 1
ATOM 3332 C C . SER B 1 217 ? -11.82 -25.219 -15.664 1 94.81 217 SER B C 1
ATOM 3334 O O . SER B 1 217 ? -11.781 -24 -15.867 1 94.81 217 SER B O 1
ATOM 3336 N N . PRO B 1 218 ? -12.203 -26.141 -16.641 1 92 218 PRO B N 1
ATOM 3337 C CA . PRO B 1 218 ? -12.883 -25.609 -17.812 1 92 218 PRO B CA 1
ATOM 3338 C C . PRO B 1 218 ? -14.078 -24.734 -17.469 1 92 218 PRO B C 1
ATOM 3340 O O . PRO B 1 218 ? -14.75 -24.969 -16.453 1 92 218 PRO B O 1
ATOM 3343 N N . GLU B 1 219 ? -14.156 -23.656 -18.359 1 81.75 219 GLU B N 1
ATOM 3344 C CA . GLU B 1 219 ? -15.297 -22.75 -18.188 1 81.75 219 GLU B CA 1
ATOM 3345 C C . GLU B 1 219 ? -16.609 -23.469 -18.484 1 81.75 219 GLU B C 1
ATOM 3347 O O . GLU B 1 219 ? -16.703 -24.234 -19.453 1 81.75 219 GLU B O 1
ATOM 3352 N N . GLY B 1 220 ? -17.578 -23.5 -17.734 1 68.38 220 GLY B N 1
ATOM 3353 C CA . GLY B 1 220 ? -18.828 -24.234 -17.891 1 68.38 220 GLY B CA 1
ATOM 3354 C C . GLY B 1 220 ? -18.922 -25.453 -16.984 1 68.38 220 GLY B C 1
ATOM 3355 O O . GLY B 1 220 ? -19.984 -26.062 -16.875 1 68.38 220 GLY B O 1
ATOM 3356 N N . ALA B 1 221 ? -17.766 -25.984 -16.672 1 50.28 221 ALA B N 1
ATOM 3357 C CA . ALA B 1 221 ? -17.828 -27.109 -15.742 1 50.28 221 ALA B CA 1
ATOM 3358 C C . ALA B 1 221 ? -18.438 -26.672 -14.406 1 50.28 221 ALA B C 1
ATOM 3360 O O . ALA B 1 221 ? -18.797 -27.516 -13.578 1 50.28 221 ALA B O 1
ATOM 3361 N N . LEU B 1 222 ? -18.328 -25.453 -14.031 1 47.62 222 LEU B N 1
ATOM 3362 C CA . LEU B 1 222 ? -18.953 -25 -12.789 1 47.62 222 LEU B CA 1
ATOM 3363 C C . LEU B 1 222 ? -20.453 -24.859 -12.961 1 47.62 222 LEU B C 1
ATOM 3365 O O . LEU B 1 222 ? -21.172 -24.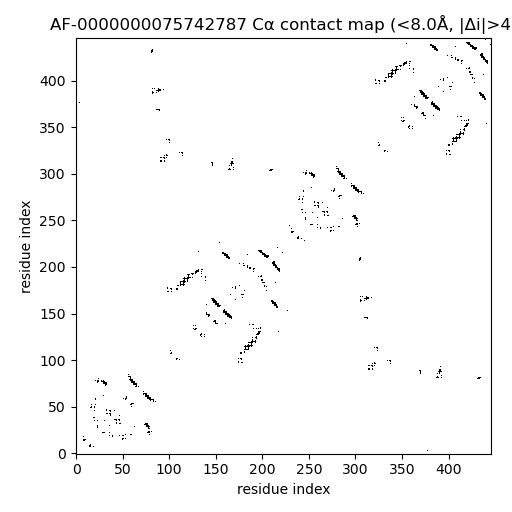547 -12 1 47.62 222 LEU B O 1
ATOM 3369 N N . SER B 1 223 ? -21.016 -24.891 -14.172 1 36.44 223 SER B N 1
ATOM 3370 C CA . SER B 1 223 ? -22.469 -24.922 -14.312 1 36.44 223 SER B CA 1
ATOM 3371 C C . SER B 1 223 ? -23.031 -26.312 -14.016 1 36.44 223 SER B C 1
ATOM 3373 O O . SER B 1 223 ? -22.391 -27.328 -14.328 1 36.44 223 SER B O 1
#

Solvent-accessible surface area (backbone atoms only — not comparable to full-atom values): 23650 Å² total; per-residue (Å²): 133,81,77,72,77,74,77,83,68,65,87,49,71,75,34,44,41,50,46,54,50,48,51,28,55,72,66,69,49,68,38,36,53,61,57,53,11,60,75,70,70,50,57,43,67,62,43,50,57,40,48,52,54,33,37,74,68,60,44,29,40,82,41,81,62,83,70,84,57,96,65,81,64,66,66,22,35,28,47,43,73,47,43,62,86,83,52,62,70,44,31,58,59,51,27,47,37,49,48,52,42,41,59,72,40,93,58,23,48,61,50,24,23,47,21,18,18,60,54,17,44,69,53,82,57,64,94,79,43,68,39,51,67,52,37,50,51,48,49,42,50,54,38,38,77,59,34,22,52,49,42,84,41,73,56,97,88,33,47,30,40,37,28,42,33,54,24,51,46,76,51,38,73,75,38,37,70,36,48,48,34,20,53,47,16,21,54,34,20,29,30,56,62,42,62,34,53,34,38,60,75,45,66,44,74,59,77,39,72,31,29,26,40,35,35,42,38,57,54,66,68,85,103,132,82,76,72,77,74,76,84,63,64,87,49,71,75,34,42,40,50,45,54,50,47,52,29,52,71,66,69,50,67,39,36,53,61,57,52,12,63,75,71,70,50,56,43,67,63,43,48,57,40,48,53,55,34,37,73,66,59,44,30,42,81,42,80,64,81,70,82,58,96,65,81,64,66,67,23,34,28,50,43,73,47,43,61,87,83,52,63,70,43,32,58,57,50,27,47,36,50,48,53,42,42,60,72,41,93,58,24,48,61,50,24,23,49,22,18,18,61,54,17,44,69,53,82,57,61,94,77,42,70,39,51,67,52,35,51,52,47,48,40,52,53,38,38,76,60,34,22,52,50,40,83,41,73,56,96,90,35,46,30,41,36,26,42,31,52,22,51,45,74,52,37,72,76,37,38,70,36,48,48,34,20,53,47,16,22,55,33,20,30,30,56,64,41,61,32,53,33,37,60,74,45,66,44,74,58,78,39,72,32,30,27,40,34,36,44,38,57,54,65,68,86,104

Organism: Mycobacterium marinum (strain ATCC BAA-535 / M) (NCBI:txid216594)

InterPro domains:
  IPR036388 Winged helix-like DNA-binding domain superfamily [G3DSA:1.10.10.10] (14-79)
  IPR036390 Winged helix DNA-binding domain superfamily [SSF46785] (17-174)

Nearest PDB structures (foldseek):
  8poc-assembly1_B  TM=7.149E-01  e=3.256E-04  Dickeya dadantii 3937
  5f7q-assembly1_J  TM=8.063E-01  e=3.544E-03  Listeria monocytogenes EGD-e
  6xjf-assembly3_C  TM=6.702E-01  e=3.756E-03  Pyrococcus furiosus DSM 3638
  6pln-assembly2_B  TM=6.863E-01  e=5.026E-03  Pyrococcus furiosus
  6kf9-assembly1_G  TM=6.369E-01  e=3.756E-03  Thermococcus kodakarensis KOD1

Secondary structure (DSSP, 8-state):
----------SSHHHHHHHHHHHHHHH-S-EEHHHHHHHHTS-HHHHHHHHHHHHHTTSEEEE--S---SS--PPEEEE-SS--TTS---HHHHHHHHHHHHHTSTTHHHHHHHHHHHHHTTSPPPTT--SHHHHHHHHHHHHHHTT--EEEEEETTEEEEEE---TTHHHHHH-HHHHHHHHHHHHHHHHHHTT-SEEEEEEEEEEETTEEEEEEEETTTT-/----------SSHHHHHHHHHHHHHHH-S-EEHHHHHHHHTS-HHHHHHHHHHHHHTTSEEEE--S---SS--PPEEEE-SS--TTS---HHHHHHHHHHHHHTSTTHHHHHHHHHHHHHTTSPPPTT--SHHHHHHHHHHHHHHTT--EEEEEETTEEEEEE---TTHHHHHH-HHHHHHHHHHHHHHHHHHTT-SEEEEEEEEEEETTEEEEEEEETTTT-

Foldseek 3Di:
DPPPPPPLQDDDLVSVLVLLLVVQVVVQDWDFLVRSCVVNVHDSVSSVVSQVVCVVQVQKDWDDDPDPDPDDPTTIIHGDPDPRPPDDDDVLVVVVVVLVVLVPDPCSLVVLLQLLLVQLLPDDADPPAEEQVVRVVVLQVVCVVVPQNWDWDDDPNWTKIKGQHDPSPVCCVVRVSRNVSSVQSNQQNNCVNNNYQKHFPDWAPCPDVRIIMTTMDGRPPVD/DPPPPPDLQDDDLVSVLVLLLVVQVVVQDWDFLVRSCVVNVHDSVSSVVSQVVCVVQVQKDWDDDPDPDPDDPTTIIHGDPDPRPPDDDDVLVVCVVVLVVLVPDPCSLVVLLQLLLVQLLPDDADPPAEEQVVRVVVLQVVVVVVPQNWDWDDDPNWTKIKGQHDPSPVCCVVRVSRNVSSVQSNQQNNCVNNVYQKHFPDWAPCPDVRIIMTTMDGRPPVD

Sequence (446 aa):
MGEGRIARMGGEPAGRRRAVLRVLRALGHPLSIVAIAEHLGVHPNTVRFHLDGLVDDGQVERVQPSRRGPGRPPLMFRAVQQMDRGGARHYQLLAEILSNGLAAESDSVDKALAAGRAWGERLQAPTTAHSAEKSIDHLVGVLDGLGFAPERRVSDGQQQVALRHCPFLELAENRSGVVCPIHLGLMRGALESWGAPVTVERLDPFVEPDLCLAHLSPEGALSMGEGRIARMGGEPAGRRRAVLRVLRALGHPLSIVAIAEHLGVHPNTVRFHLDGLVDDGQVERVQPSRRGPGRPPLMFRAVQQMDRGGARHYQLLAEILSNGLAAESDSVDKALAAGRAWGERLQAPTTAHSAEKSIDHLVGVLDGLGFAPERRVSDGQQQVALRHCPFLELAENRSGVVCPIHLGLMRGALESWGAPVTVERLDPFVEPDLCLAHLSPEGALS

Radius of gyration: 27.85 Å; Cα contacts (8 Å, |Δi|>4): 789; chains: 2; bounding box: 60×86×59 Å